Protein AF-A0A2V9X969-F1 (afdb_monomer_lite)

pLDDT: mean 83.99, std 15.23, range [30.34, 98.62]

Foldseek 3Di:
DVCLVVVHQDFPVRLLPPDDPFADQLVVLVVVVVVVVVVVVVVVVCCVCVPVVVLLVLVDDLVRLQVLQLVLCVVLPLPDDFPDKDKDKDFPVLVVVCCVPPPDPPRPVSVQCNAPPHRIKMKMKTHNDDFFFPFADDPLRQGQFDDQCGPHQADASIKMFMDHSVSATAKIAGAHDPDDDDDPDQAAADCPSNCVSNVHDCVQWAWDDADDDGPHDFPDKTKTWHAGPPDRFIWIWIWTDHSRRTGIIHIDTPSDDPVVDDDPDDPVNVVVVVVVVVVVVVVVVCLVLLQVLLVVCVVVSQFDQLLLLLQLVVQLVVLVVVSVVRHDDDPDPVVVVSVVSSNVSSNVVSVSSSSNRSRCVSVCCSPPVNVVSNSVCVSVPVPVVSND

Secondary structure (DSSP, 8-state):
-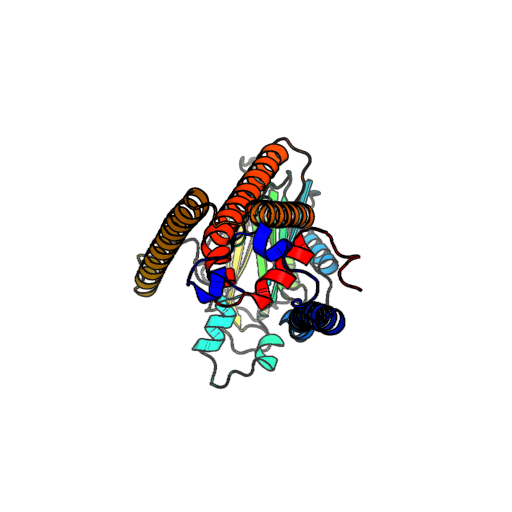HHHHTTPPPPHHHHHTS-SSSS--HHHHHHHHHHHHHHHHHHHHHHHHSSHHHHTT--S-HHHHHHHHHHHHHHTT--SPPSEEEEEEEE-HHHHHHHHHHSPSSP-HHHHHHSSSPSEEEEEEEESS-----SEETTTTEES--BTTBS-S-STT-EEEEEETTS-EEEEEEPPPSS-------PPP--HHHHHHTT--GGGSEEE---S--SS--SEEEEEEEE-TTSS-EEEEEEEEETTEEEEEEEE-TT---TTS-----HHHHHHHHHHHHHHHHHHHHHHHHHHHHHHHHHTT-S-HHHHHHHHHHHHHHHHHHHHHH----SSTHHHHHHHHHHHHHHHHHHHHHHHHHHHHHHHHHH-HHHHHHHHHHHTT--STT--

Sequence (388 aa):
AAALAAGETPSPQMVAAAGETSGLRPAIAIACLVTVLIGLAIGASLTIHYGALEKMHLDQTPEVLAHRAREIVAAAGYTQKPADSAFSFDYDTDYRDYVERNDPKPVNWDQVIAARPMMLQFWYRQSPDLMTASDYRDIELTPGIIAEEDPPTTLSGMVNVKLDGRGRLVYFQAIPPQKDVASTEAVAADWSPLFVAAELDPSKLQTAQPEWTSLGMSDTRAAWTGVWPGTNRTLRVEAAAWRGKPVFFALIGEWNKPWRMITPKSEEEKRNRAGNIISLLVLIALLVAGALLARRNYRHGRGDREGAVRLALLMFTLEMVLFLCRSHFVPGFEMFGTTMLAIASGLLLACVGWVFYMAIEPWIRRRWPQAIITWTRLISGQVRDALS

Structure (mmCIF, N/CA/C/O backbone):
data_AF-A0A2V9X969-F1
#
_entry.id   AF-A0A2V9X969-F1
#
loop_
_atom_site.group_PDB
_atom_site.id
_atom_site.type_symbol
_atom_site.label_atom_id
_atom_site.label_alt_id
_atom_site.label_comp_id
_atom_site.label_asym_id
_atom_site.label_entity_id
_atom_site.label_seq_id
_atom_site.pdbx_PDB_ins_code
_atom_site.Cartn_x
_atom_site.Cartn_y
_atom_site.Cartn_z
_atom_site.occupancy
_atom_site.B_iso_or_equiv
_atom_site.auth_seq_id
_atom_site.auth_comp_id
_atom_site.auth_asym_id
_atom_site.auth_atom_id
_atom_site.pdbx_PDB_model_num
ATOM 1 N N . ALA A 1 1 ? 36.542 -0.112 -41.698 1.00 55.44 1 ALA A N 1
ATOM 2 C CA . ALA A 1 1 ? 37.787 0.618 -41.364 1.00 55.44 1 ALA A CA 1
ATOM 3 C C . ALA A 1 1 ? 37.866 2.000 -42.031 1.00 55.44 1 ALA A C 1
ATOM 5 O O . ALA A 1 1 ? 38.059 2.972 -41.315 1.00 55.44 1 ALA A O 1
ATOM 6 N N . ALA A 1 2 ? 37.645 2.120 -43.349 1.00 53.34 2 ALA A N 1
ATOM 7 C CA . ALA A 1 2 ? 37.792 3.389 -44.083 1.00 53.34 2 ALA A CA 1
ATOM 8 C C . ALA A 1 2 ? 36.906 4.554 -43.577 1.00 53.34 2 ALA A C 1
ATOM 10 O O . ALA A 1 2 ? 37.412 5.650 -43.377 1.00 53.34 2 ALA A O 1
ATOM 11 N N . ALA A 1 3 ? 35.621 4.317 -43.275 1.00 58.06 3 ALA A N 1
ATOM 12 C CA . ALA A 1 3 ? 34.718 5.372 -42.786 1.00 58.06 3 ALA A CA 1
ATOM 13 C C . ALA A 1 3 ? 35.123 5.939 -41.408 1.00 58.06 3 ALA A C 1
ATOM 15 O O . ALA A 1 3 ? 35.086 7.147 -41.199 1.00 58.06 3 ALA A O 1
ATOM 16 N N . LEU A 1 4 ? 35.577 5.083 -40.481 1.00 57.38 4 LEU A N 1
ATOM 17 C CA . LEU A 1 4 ? 36.068 5.515 -39.163 1.00 57.38 4 LEU A CA 1
ATOM 18 C C . LEU A 1 4 ? 37.388 6.293 -39.276 1.00 57.38 4 LEU A C 1
ATOM 20 O O . LEU A 1 4 ? 37.556 7.297 -38.589 1.00 57.38 4 LEU A O 1
ATOM 24 N N . ALA A 1 5 ? 38.288 5.867 -40.170 1.00 59.88 5 ALA A N 1
ATOM 25 C CA . ALA A 1 5 ? 39.543 6.568 -40.453 1.00 59.88 5 ALA A CA 1
ATOM 26 C C . ALA A 1 5 ? 39.320 7.945 -41.113 1.00 59.88 5 ALA A C 1
ATOM 28 O O . ALA A 1 5 ? 40.116 8.855 -40.905 1.00 59.88 5 ALA A O 1
ATOM 29 N N . ALA A 1 6 ? 38.211 8.122 -41.840 1.00 60.75 6 ALA A N 1
ATOM 30 C CA . ALA A 1 6 ? 37.781 9.398 -42.417 1.00 60.75 6 ALA A CA 1
ATOM 31 C C . ALA A 1 6 ? 36.972 10.288 -41.443 1.00 60.75 6 ALA A C 1
ATOM 33 O O . ALA A 1 6 ? 36.524 11.371 -41.815 1.00 60.75 6 ALA A O 1
ATOM 34 N N . GLY A 1 7 ? 36.750 9.851 -40.196 1.00 60.31 7 GLY A N 1
ATOM 35 C CA . GLY A 1 7 ? 35.944 10.581 -39.210 1.00 60.31 7 GLY A CA 1
ATOM 36 C C . GLY A 1 7 ? 34.426 10.513 -39.442 1.00 60.31 7 GLY A C 1
ATOM 37 O O . GLY A 1 7 ? 33.663 11.167 -38.719 1.00 60.31 7 GLY A O 1
ATOM 38 N N . GLU A 1 8 ? 33.976 9.707 -40.403 1.00 68.69 8 GLU A N 1
ATOM 39 C CA . GLU A 1 8 ? 32.571 9.491 -40.730 1.00 68.69 8 GLU A CA 1
ATOM 40 C C . GLU A 1 8 ? 31.926 8.447 -39.806 1.00 68.69 8 GLU A C 1
ATOM 42 O O . GLU A 1 8 ? 32.577 7.570 -39.240 1.00 68.69 8 GLU A O 1
ATOM 47 N N . THR A 1 9 ? 30.607 8.550 -39.615 1.00 62.62 9 THR A N 1
ATOM 48 C CA . THR A 1 9 ? 29.846 7.552 -38.845 1.00 62.62 9 THR A CA 1
ATOM 49 C C . THR A 1 9 ? 29.443 6.416 -39.788 1.00 62.62 9 THR A C 1
ATOM 51 O O . THR A 1 9 ? 28.699 6.698 -40.728 1.00 62.62 9 THR A O 1
ATOM 54 N N . PRO A 1 10 ? 29.893 5.165 -39.568 1.00 65.38 10 PRO A N 1
ATOM 55 C CA . PRO A 1 10 ? 29.528 4.035 -40.424 1.00 65.38 10 PRO A CA 1
ATOM 56 C C . PRO A 1 10 ? 28.008 3.833 -40.461 1.00 65.38 10 PRO A C 1
ATOM 58 O O . PRO A 1 10 ? 27.348 4.004 -39.432 1.00 65.38 10 PRO A O 1
ATOM 61 N N . SER A 1 11 ? 27.451 3.456 -41.615 1.00 64.75 11 SER A N 1
ATOM 62 C CA . SER A 1 11 ? 26.026 3.119 -41.713 1.00 64.75 11 SER A CA 1
ATOM 63 C C . SER A 1 11 ? 25.724 1.780 -41.013 1.00 64.75 11 SER A C 1
ATOM 65 O O . SER A 1 11 ? 26.626 0.943 -40.893 1.00 64.75 11 SER A O 1
ATOM 67 N N . PRO A 1 12 ? 24.475 1.534 -40.565 1.00 59.34 12 PRO A N 1
ATOM 68 C CA . PRO A 1 12 ? 24.101 0.267 -39.924 1.00 59.34 12 PRO A CA 1
ATOM 69 C C . PRO A 1 12 ? 24.444 -0.965 -40.778 1.00 59.34 12 PRO A C 1
ATOM 71 O O . PRO A 1 12 ? 25.046 -1.917 -40.287 1.00 59.34 12 PRO A O 1
ATOM 74 N N . GLN A 1 13 ? 24.163 -0.902 -42.083 1.00 63.56 13 GLN A N 1
ATOM 75 C CA . GLN A 1 13 ? 24.453 -1.979 -43.036 1.00 63.56 13 GLN A CA 1
ATOM 76 C C . GLN A 1 13 ? 25.959 -2.195 -43.244 1.00 63.56 13 GLN A C 1
ATOM 78 O O . GLN A 1 13 ? 26.394 -3.333 -43.363 1.00 63.56 13 GLN A O 1
ATOM 83 N N . MET A 1 14 ? 26.776 -1.133 -43.224 1.00 62.84 14 MET A N 1
ATOM 84 C CA . MET A 1 14 ? 28.239 -1.257 -43.328 1.00 62.84 14 MET A CA 1
ATOM 85 C C . MET A 1 14 ? 28.868 -1.928 -42.104 1.00 62.84 14 MET A C 1
ATOM 87 O O . MET A 1 14 ? 29.908 -2.567 -42.231 1.00 62.84 14 MET A O 1
ATOM 91 N N . VAL A 1 15 ? 28.266 -1.769 -40.922 1.00 59.66 15 VAL A N 1
ATOM 92 C CA . VAL A 1 15 ? 28.703 -2.465 -39.704 1.00 59.66 15 VAL A CA 1
ATOM 93 C C . VAL A 1 15 ? 28.230 -3.916 -39.706 1.00 59.66 15 VAL A C 1
ATOM 95 O O . VAL A 1 15 ? 29.009 -4.795 -39.358 1.00 59.66 15 VAL A O 1
ATOM 98 N N . ALA A 1 16 ? 27.001 -4.181 -40.159 1.00 56.62 16 ALA A N 1
ATOM 99 C CA . ALA A 1 16 ? 26.483 -5.541 -40.307 1.00 56.62 16 ALA A CA 1
ATOM 100 C C . ALA A 1 16 ? 27.245 -6.360 -41.371 1.00 56.62 16 ALA A C 1
ATOM 102 O O . ALA A 1 16 ? 27.457 -7.553 -41.182 1.00 56.62 16 ALA A O 1
ATOM 103 N N . ALA A 1 17 ? 27.692 -5.717 -42.458 1.00 55.09 17 ALA A N 1
ATOM 104 C CA . ALA A 1 17 ? 28.430 -6.341 -43.561 1.00 55.09 17 ALA A CA 1
ATOM 105 C C . ALA A 1 17 ? 29.955 -6.422 -43.343 1.00 55.09 17 ALA A C 1
ATOM 107 O O . ALA A 1 17 ? 30.664 -6.998 -44.169 1.00 55.09 17 ALA A O 1
ATOM 108 N N . ALA A 1 18 ? 30.490 -5.848 -42.260 1.00 54.81 18 ALA A N 1
ATOM 109 C CA . ALA A 1 18 ? 31.879 -6.078 -41.882 1.00 54.81 18 ALA A CA 1
ATOM 110 C C . ALA A 1 18 ? 32.018 -7.546 -41.430 1.00 54.81 18 ALA A C 1
ATOM 112 O O . ALA A 1 18 ? 31.496 -7.924 -40.382 1.00 54.81 18 ALA A O 1
ATOM 113 N N . GLY A 1 19 ? 32.667 -8.374 -42.260 1.00 44.97 19 GLY A N 1
ATOM 114 C CA . GLY A 1 19 ? 32.844 -9.816 -42.038 1.00 44.97 19 GLY A CA 1
ATOM 115 C C . GLY A 1 19 ? 33.497 -10.178 -40.697 1.00 44.97 19 GLY A C 1
ATOM 116 O O . GLY A 1 19 ? 34.026 -9.302 -40.016 1.00 44.97 19 GLY A O 1
ATOM 117 N N . GLU A 1 20 ? 33.460 -11.478 -40.366 1.00 48.22 20 GLU A N 1
ATOM 118 C CA . GLU A 1 20 ? 33.780 -12.239 -39.125 1.00 48.22 20 GLU A CA 1
ATOM 119 C C . GLU A 1 20 ? 34.842 -11.718 -38.128 1.00 48.22 20 GLU A C 1
ATOM 121 O O . GLU A 1 20 ? 34.943 -12.212 -37.011 1.00 48.22 20 GLU A O 1
ATOM 126 N N . THR A 1 21 ? 35.626 -10.701 -38.453 1.00 48.34 21 THR A N 1
ATOM 127 C CA . THR A 1 21 ? 36.814 -10.298 -37.694 1.00 48.34 21 THR A CA 1
ATOM 128 C C . THR A 1 21 ? 36.560 -9.374 -36.502 1.00 48.34 21 THR A C 1
ATOM 130 O O . THR A 1 21 ? 37.518 -8.981 -35.837 1.00 48.34 21 THR A O 1
ATOM 133 N N . SER A 1 22 ? 35.324 -8.980 -36.182 1.00 48.59 22 SER A N 1
ATOM 134 C CA . SER A 1 22 ? 35.080 -8.068 -35.047 1.00 48.59 22 SER A CA 1
ATOM 135 C C . SER A 1 22 ? 33.698 -8.225 -34.414 1.00 48.59 22 SER A C 1
ATOM 137 O O . SER A 1 22 ? 32.835 -7.369 -34.554 1.00 48.59 22 SER A O 1
ATOM 139 N N . GLY A 1 23 ? 33.503 -9.315 -33.678 1.00 49.25 23 GLY A N 1
ATOM 140 C CA . GLY A 1 23 ? 32.522 -9.411 -32.595 1.00 49.25 23 GLY A CA 1
ATOM 141 C C . GLY A 1 23 ? 33.227 -9.871 -31.317 1.00 49.25 23 GLY A C 1
ATOM 142 O O . GLY A 1 23 ? 34.334 -10.412 -31.382 1.00 49.25 23 GLY A O 1
ATOM 143 N N . LEU A 1 24 ? 32.614 -9.671 -30.146 1.00 47.66 24 LEU A N 1
ATOM 144 C CA . LEU A 1 24 ? 33.060 -10.373 -28.938 1.00 47.66 24 LEU A CA 1
ATOM 145 C C . LEU A 1 24 ? 33.086 -11.877 -29.240 1.00 47.66 24 LEU A C 1
ATOM 147 O O . LEU A 1 24 ? 32.123 -12.400 -29.799 1.00 47.66 24 LEU A O 1
ATOM 151 N N . ARG A 1 25 ? 34.181 -12.569 -28.885 1.00 55.66 25 ARG A N 1
ATOM 152 C CA . ARG A 1 25 ? 34.250 -14.031 -29.034 1.00 55.66 25 ARG A CA 1
ATOM 153 C C . ARG A 1 25 ? 32.993 -14.643 -28.398 1.00 55.66 25 ARG A C 1
ATOM 155 O O . ARG A 1 25 ? 32.621 -14.183 -27.317 1.00 55.66 25 ARG A O 1
ATOM 162 N N . PRO A 1 26 ? 32.377 -15.679 -28.986 1.00 53.03 26 PRO A N 1
ATOM 163 C CA . PRO A 1 26 ? 31.104 -16.229 -28.509 1.00 53.03 26 PRO A CA 1
ATOM 164 C C . PRO A 1 26 ? 31.145 -16.595 -27.024 1.00 53.03 26 PRO A C 1
ATOM 166 O O . PRO A 1 26 ? 30.234 -16.276 -26.269 1.00 53.03 26 PRO A O 1
ATOM 169 N N . ALA A 1 27 ? 32.275 -17.145 -26.577 1.00 58.94 27 ALA A N 1
ATOM 170 C CA . ALA A 1 27 ? 32.539 -17.434 -25.173 1.00 58.94 27 ALA A CA 1
ATOM 171 C C . ALA A 1 27 ? 32.507 -16.186 -24.270 1.00 58.94 27 ALA A C 1
ATOM 173 O O . ALA A 1 27 ? 32.008 -16.261 -23.156 1.00 58.94 27 ALA A O 1
ATOM 174 N N . ILE A 1 28 ? 33.001 -15.036 -24.740 1.00 60.66 28 ILE A N 1
ATOM 175 C CA . ILE A 1 28 ? 32.985 -13.772 -23.990 1.00 60.66 28 ILE A CA 1
ATOM 176 C C . ILE A 1 28 ? 31.579 -13.162 -24.001 1.00 60.66 28 ILE A C 1
ATOM 178 O O . ILE A 1 28 ? 31.126 -12.682 -22.971 1.00 60.66 28 ILE A O 1
ATOM 182 N N . ALA A 1 29 ? 30.854 -13.220 -25.123 1.00 47.78 29 ALA A N 1
ATOM 183 C CA . ALA A 1 29 ? 29.465 -12.757 -25.188 1.00 47.78 29 ALA A CA 1
ATOM 184 C C . ALA A 1 29 ? 28.543 -13.586 -24.273 1.00 47.78 29 ALA A C 1
ATOM 186 O O . ALA A 1 29 ? 27.759 -13.018 -23.513 1.00 47.78 29 ALA A O 1
ATOM 187 N N . ILE A 1 30 ? 28.696 -14.916 -24.283 1.00 60.84 30 ILE A N 1
ATOM 188 C CA . ILE A 1 30 ? 28.015 -15.829 -23.358 1.00 60.84 30 ILE A CA 1
ATOM 189 C C . ILE A 1 30 ? 28.456 -15.542 -21.925 1.00 60.84 30 ILE A C 1
ATOM 191 O O . ILE A 1 30 ? 27.600 -15.435 -21.059 1.00 60.84 30 ILE A O 1
ATOM 195 N N . ALA A 1 31 ? 29.750 -15.338 -21.662 1.00 64.19 31 ALA A N 1
ATOM 196 C CA . ALA A 1 31 ? 30.227 -14.993 -20.326 1.00 64.19 31 ALA A CA 1
ATOM 197 C C . ALA A 1 31 ? 29.635 -13.669 -19.825 1.00 64.19 31 ALA A C 1
ATOM 199 O O . ALA A 1 31 ? 29.220 -13.608 -18.675 1.00 64.19 31 ALA A O 1
ATOM 200 N N . CYS A 1 32 ? 29.525 -12.633 -20.661 1.00 59.38 32 CYS A N 1
ATOM 201 C CA . CYS A 1 32 ? 28.892 -11.363 -20.301 1.00 59.38 32 CYS A CA 1
ATOM 202 C C . CYS A 1 32 ? 27.384 -11.514 -20.068 1.00 59.38 32 CYS A C 1
ATOM 204 O O . CYS A 1 32 ? 26.884 -10.996 -19.075 1.00 59.38 32 CYS A O 1
ATOM 206 N N . LEU A 1 33 ? 26.664 -12.243 -20.929 1.00 59.88 33 LEU A N 1
ATOM 207 C CA . LEU A 1 33 ? 25.237 -12.523 -20.741 1.00 59.88 33 LEU A CA 1
ATOM 208 C C . LEU A 1 33 ? 24.998 -13.329 -19.462 1.00 59.88 33 LEU A C 1
ATOM 210 O O . LEU A 1 33 ? 24.159 -12.953 -18.655 1.00 59.88 33 LEU A O 1
ATOM 214 N N . VAL A 1 34 ? 25.768 -14.396 -19.250 1.00 67.44 34 VAL A N 1
ATOM 215 C CA . VAL A 1 34 ? 25.749 -15.192 -18.021 1.00 67.44 34 VAL A CA 1
ATOM 216 C C . VAL A 1 34 ? 26.114 -14.316 -16.827 1.00 67.44 34 VAL A C 1
ATOM 218 O O . VAL A 1 34 ? 25.454 -14.421 -15.812 1.00 67.44 34 VAL A O 1
ATOM 221 N N . THR A 1 35 ? 27.066 -13.388 -16.941 1.00 72.69 35 THR A N 1
ATOM 222 C CA . THR A 1 35 ? 27.402 -12.438 -15.864 1.00 72.69 35 THR A CA 1
ATOM 223 C C . THR A 1 35 ? 26.260 -11.473 -15.570 1.00 72.69 35 THR A C 1
ATOM 225 O O . THR A 1 35 ? 26.010 -11.193 -14.408 1.00 72.69 35 THR A O 1
ATOM 228 N N . VAL A 1 36 ? 25.536 -10.979 -16.580 1.00 70.69 36 VAL A N 1
ATOM 229 C CA . VAL A 1 36 ? 24.361 -10.112 -16.380 1.00 70.69 36 VAL A CA 1
ATOM 230 C C . VAL A 1 36 ? 23.195 -10.903 -15.803 1.00 70.69 36 VAL A C 1
ATOM 232 O O . VAL A 1 36 ? 22.559 -10.424 -14.879 1.00 70.69 36 VAL A O 1
ATOM 235 N N . LEU A 1 37 ? 22.931 -12.117 -16.288 1.00 67.62 37 LEU A N 1
ATOM 236 C CA . LEU A 1 37 ? 21.898 -12.996 -15.741 1.00 67.62 37 LEU A CA 1
ATOM 237 C C . LEU A 1 37 ? 22.238 -13.443 -14.322 1.00 67.62 37 LEU A C 1
ATOM 239 O O . LEU A 1 37 ? 21.360 -13.436 -13.476 1.00 67.62 37 LEU A O 1
ATOM 243 N N . ILE A 1 38 ? 23.501 -13.763 -14.036 1.00 74.62 38 ILE A N 1
ATOM 244 C CA . ILE A 1 38 ? 24.004 -14.009 -12.684 1.00 74.62 38 ILE A CA 1
ATOM 245 C C . ILE A 1 38 ? 23.917 -12.723 -11.868 1.00 74.62 38 ILE A C 1
ATOM 247 O O . ILE A 1 38 ? 23.526 -12.794 -10.726 1.00 74.62 38 ILE A O 1
ATOM 251 N N . GLY A 1 39 ? 24.216 -11.548 -12.415 1.00 68.62 39 GLY A N 1
ATOM 252 C CA . GLY A 1 39 ? 24.107 -10.267 -11.715 1.00 68.62 39 GLY A CA 1
ATOM 253 C C . GLY A 1 39 ? 22.661 -9.880 -11.405 1.00 68.62 39 GLY A C 1
ATOM 254 O O . GLY A 1 39 ? 22.396 -9.355 -10.333 1.00 68.62 39 GLY A O 1
ATOM 255 N N . LEU A 1 40 ? 21.720 -10.191 -12.297 1.00 73.56 40 LEU A N 1
ATOM 256 C CA . LEU A 1 40 ? 20.279 -10.045 -12.097 1.00 73.56 40 LEU A CA 1
ATOM 257 C C . LEU A 1 40 ? 19.744 -11.107 -11.140 1.00 73.56 40 LEU A C 1
ATOM 259 O O . LEU A 1 40 ? 18.932 -10.782 -10.290 1.00 73.56 40 LEU A O 1
ATOM 263 N N . ALA A 1 41 ? 20.211 -12.352 -11.240 1.00 68.19 41 ALA A N 1
ATOM 264 C CA . ALA A 1 41 ? 19.837 -13.432 -10.338 1.00 68.19 41 ALA A CA 1
ATOM 265 C C . ALA A 1 41 ? 20.415 -13.207 -8.943 1.00 68.19 41 ALA A C 1
ATOM 267 O O . ALA A 1 41 ? 19.694 -13.393 -7.982 1.00 68.19 41 ALA A O 1
ATOM 268 N N . ILE A 1 42 ? 21.663 -12.747 -8.822 1.00 72.69 42 ILE A N 1
ATOM 269 C CA . ILE A 1 42 ? 22.288 -12.284 -7.580 1.00 72.69 42 ILE A CA 1
ATOM 270 C C . ILE A 1 42 ? 21.564 -11.036 -7.108 1.00 72.69 42 ILE A C 1
ATOM 272 O O . ILE A 1 42 ? 21.254 -10.969 -5.942 1.00 72.69 42 ILE A O 1
ATOM 276 N N . GLY A 1 43 ? 21.243 -10.067 -7.962 1.00 68.06 43 GLY A N 1
ATOM 277 C CA . GLY A 1 43 ? 20.485 -8.876 -7.578 1.00 68.06 43 GLY A CA 1
ATOM 278 C C . GLY A 1 43 ? 19.124 -9.243 -6.994 1.00 68.06 43 GLY A C 1
ATOM 279 O O . GLY A 1 43 ? 18.827 -8.867 -5.870 1.00 68.06 43 GLY A O 1
ATOM 280 N N . ALA A 1 44 ? 18.349 -10.065 -7.699 1.00 70.19 44 ALA A N 1
ATOM 281 C CA . ALA A 1 44 ? 17.074 -10.600 -7.241 1.00 70.19 44 ALA A CA 1
ATOM 282 C C . ALA A 1 44 ? 17.237 -11.461 -5.982 1.00 70.19 44 ALA A C 1
ATOM 284 O O . ALA A 1 44 ? 16.509 -11.268 -5.024 1.00 70.19 44 ALA A O 1
ATOM 285 N N . SER A 1 45 ? 18.221 -12.357 -5.941 1.00 63.75 45 SER A N 1
ATOM 286 C CA . SER A 1 45 ? 18.556 -13.204 -4.790 1.00 63.75 45 SER A CA 1
ATOM 287 C C . SER A 1 45 ? 19.017 -12.372 -3.594 1.00 63.75 45 SER A C 1
ATOM 289 O O . SER A 1 45 ? 18.645 -12.680 -2.475 1.00 63.75 45 SER A O 1
ATOM 291 N N . LEU A 1 46 ? 19.739 -11.272 -3.798 1.00 65.56 46 LEU A N 1
ATOM 292 C CA . LEU A 1 46 ? 20.127 -10.325 -2.760 1.00 65.56 46 LEU A CA 1
ATOM 293 C C . LEU A 1 46 ? 18.908 -9.534 -2.284 1.00 65.56 46 LEU A C 1
ATOM 295 O O . LEU A 1 46 ? 18.731 -9.349 -1.090 1.00 65.56 46 LEU A O 1
ATOM 299 N N . THR A 1 47 ? 18.036 -9.094 -3.186 1.00 58.16 47 THR A N 1
ATOM 300 C CA . THR A 1 47 ? 16.778 -8.427 -2.831 1.00 58.16 47 THR A CA 1
ATOM 301 C C . THR A 1 47 ? 15.806 -9.367 -2.117 1.00 58.16 47 THR A C 1
ATOM 303 O O . THR A 1 47 ? 15.070 -8.912 -1.252 1.00 58.16 47 THR A O 1
ATOM 306 N N . ILE A 1 48 ? 15.814 -10.661 -2.436 1.00 56.19 48 ILE A N 1
ATOM 307 C CA . ILE A 1 48 ? 14.981 -11.684 -1.795 1.00 56.19 48 ILE A CA 1
ATOM 308 C C . ILE A 1 48 ? 15.595 -12.089 -0.444 1.00 56.19 48 ILE A C 1
ATOM 310 O O . ILE A 1 48 ? 14.911 -11.987 0.566 1.00 56.19 48 ILE A O 1
ATOM 314 N N . HIS A 1 49 ? 16.889 -12.437 -0.402 1.00 43.81 49 HIS A N 1
ATOM 315 C CA . HIS A 1 49 ? 17.569 -12.965 0.792 1.00 43.81 49 HIS A CA 1
ATOM 316 C C . HIS A 1 49 ? 18.114 -11.926 1.765 1.00 43.81 49 HIS A C 1
ATOM 318 O O . HIS A 1 49 ? 18.176 -12.154 2.969 1.00 43.81 49 HIS A O 1
ATOM 324 N N . TYR A 1 50 ? 18.510 -10.762 1.264 1.00 49.38 50 TYR A N 1
ATOM 325 C CA . TYR A 1 50 ? 18.877 -9.606 2.086 1.00 49.38 50 TYR A CA 1
ATOM 326 C C . TYR A 1 50 ? 17.775 -8.545 2.082 1.00 49.38 50 TYR A C 1
ATOM 328 O O . TYR A 1 50 ? 17.949 -7.477 2.677 1.00 49.38 50 TYR A O 1
ATOM 336 N N . GLY A 1 51 ? 16.638 -8.843 1.445 1.00 54.34 51 GLY A N 1
ATOM 337 C CA . GLY A 1 51 ? 15.418 -8.070 1.575 1.00 54.34 51 GLY A CA 1
ATOM 338 C C . GLY A 1 51 ? 15.018 -7.973 3.034 1.00 54.34 51 GLY A C 1
ATOM 339 O O . GLY A 1 51 ? 15.135 -8.933 3.798 1.00 54.34 51 GLY A O 1
ATOM 340 N N . ALA A 1 52 ? 14.528 -6.801 3.425 1.00 53.91 52 ALA A N 1
ATOM 341 C CA . ALA A 1 52 ? 14.040 -6.564 4.775 1.00 53.91 52 ALA A CA 1
ATOM 342 C C . ALA A 1 52 ? 13.039 -7.654 5.221 1.00 53.91 52 ALA A C 1
ATOM 344 O O . ALA A 1 52 ? 13.066 -8.036 6.383 1.00 53.91 52 ALA A O 1
ATOM 345 N N . LEU A 1 53 ? 12.266 -8.229 4.287 1.00 57.34 53 LEU A N 1
ATOM 346 C CA . LEU A 1 53 ? 11.317 -9.329 4.509 1.00 57.34 53 LEU A CA 1
ATOM 347 C C . LEU A 1 53 ? 11.937 -10.603 5.106 1.00 57.34 53 LEU A C 1
ATOM 349 O O . LEU A 1 53 ? 11.358 -11.157 6.038 1.00 57.34 53 LEU A O 1
ATOM 353 N N . GLU A 1 54 ? 13.097 -11.067 4.621 1.00 57.47 54 GLU A N 1
ATOM 354 C CA . GLU A 1 54 ? 13.733 -12.285 5.160 1.00 57.47 54 GLU A CA 1
ATOM 355 C C . GLU A 1 54 ? 14.306 -12.017 6.562 1.00 57.47 54 GLU A C 1
ATOM 357 O O . GLU A 1 54 ? 14.099 -12.803 7.484 1.00 57.47 54 GLU A O 1
ATOM 362 N N . LYS A 1 55 ? 14.908 -10.837 6.779 1.00 57.19 55 LYS A N 1
ATOM 363 C CA . LYS A 1 55 ? 15.367 -10.406 8.116 1.00 57.19 55 LYS A CA 1
ATOM 364 C C . LYS A 1 55 ? 14.225 -10.178 9.107 1.00 57.19 55 LYS A C 1
ATOM 366 O O . LYS A 1 55 ? 14.409 -10.353 10.311 1.00 57.19 55 LYS A O 1
ATOM 371 N N . MET A 1 56 ? 13.054 -9.790 8.614 1.00 63.56 56 MET A N 1
ATOM 372 C CA . MET A 1 56 ? 11.851 -9.582 9.418 1.00 63.56 56 MET A CA 1
ATOM 373 C C . MET A 1 56 ? 11.209 -10.886 9.888 1.00 63.56 56 MET A C 1
ATOM 375 O O . MET A 1 56 ? 10.284 -10.795 10.690 1.00 63.56 56 MET A O 1
ATOM 379 N N . HIS A 1 57 ? 11.708 -12.054 9.444 1.00 60.94 57 HIS A N 1
ATOM 380 C CA . HIS A 1 57 ? 11.188 -13.379 9.788 1.00 60.94 57 HIS A CA 1
ATOM 381 C C . HIS A 1 57 ? 9.662 -13.390 9.711 1.00 60.94 57 HIS A C 1
ATOM 383 O O . HIS A 1 57 ? 8.982 -13.452 10.731 1.00 60.94 57 HIS A O 1
ATOM 389 N N . LEU A 1 58 ? 9.121 -13.247 8.496 1.00 69.44 58 LEU A N 1
ATOM 390 C CA . LEU A 1 58 ? 7.688 -13.401 8.266 1.00 69.44 58 LEU A CA 1
ATOM 391 C C . LEU A 1 58 ? 7.243 -14.782 8.766 1.00 69.44 58 LEU A C 1
ATOM 393 O O . LEU A 1 58 ? 7.362 -15.783 8.065 1.00 69.44 58 LEU A O 1
ATOM 397 N N . ASP A 1 59 ? 6.737 -14.816 9.997 1.00 70.44 59 ASP A N 1
ATOM 398 C CA . ASP A 1 59 ? 6.273 -16.034 10.661 1.00 70.44 59 ASP A CA 1
ATOM 399 C C . ASP A 1 59 ? 5.011 -16.587 9.967 1.00 70.44 59 ASP A C 1
ATOM 401 O O . ASP A 1 59 ? 4.649 -17.752 10.137 1.00 70.44 59 ASP A O 1
ATOM 405 N N . GLN A 1 60 ? 4.320 -15.745 9.188 1.00 81.19 60 GLN A N 1
ATOM 406 C CA . GLN A 1 60 ? 3.048 -16.041 8.539 1.00 81.19 60 GLN A CA 1
ATOM 407 C C . GLN A 1 60 ? 3.085 -15.695 7.049 1.00 81.19 60 GLN A C 1
ATOM 409 O O . GLN A 1 60 ? 3.627 -14.666 6.642 1.00 81.19 60 GLN A O 1
ATOM 414 N N . THR A 1 61 ? 2.461 -16.546 6.231 1.00 87.56 61 THR A N 1
ATOM 415 C CA . THR A 1 61 ? 2.281 -16.269 4.801 1.00 87.56 61 THR A CA 1
ATOM 416 C C . THR A 1 61 ? 1.214 -15.183 4.590 1.00 87.56 61 THR A C 1
ATOM 418 O O . THR A 1 61 ? 0.353 -14.988 5.460 1.00 87.56 61 THR A O 1
ATOM 421 N N . PRO A 1 62 ? 1.212 -14.490 3.434 1.00 90.06 62 PRO A N 1
ATOM 422 C CA . PRO A 1 62 ? 0.180 -13.506 3.100 1.00 90.06 62 PRO A CA 1
ATOM 423 C C . PRO A 1 62 ? -1.247 -14.047 3.241 1.00 90.06 62 PRO A C 1
ATOM 425 O O . PRO A 1 62 ? -2.140 -13.343 3.699 1.00 90.06 62 PRO A O 1
ATOM 428 N N . GLU A 1 63 ? -1.476 -15.312 2.888 1.00 92.75 63 GLU A N 1
ATOM 429 C CA . GLU A 1 63 ? -2.793 -15.949 2.929 1.00 92.75 63 GLU A CA 1
ATOM 430 C C . GLU A 1 63 ? -3.267 -16.189 4.364 1.00 92.75 63 GLU A C 1
ATOM 432 O O . GLU A 1 63 ? -4.459 -16.048 4.651 1.00 92.75 63 GLU A O 1
ATOM 437 N N . VAL A 1 64 ? -2.343 -16.519 5.275 1.00 94.94 64 VAL A N 1
ATOM 438 C CA . VAL A 1 64 ? -2.633 -16.650 6.710 1.00 94.94 64 VAL A CA 1
ATOM 439 C C . VAL A 1 64 ? -3.003 -15.287 7.289 1.00 94.94 64 VAL A C 1
ATOM 441 O O . VAL A 1 64 ? -4.013 -15.177 7.983 1.00 94.94 64 VAL A O 1
ATOM 444 N N . LEU A 1 65 ? -2.262 -14.234 6.938 1.00 95.44 65 LEU A N 1
ATOM 445 C CA . LEU A 1 65 ? -2.577 -12.863 7.347 1.00 95.44 65 LEU A CA 1
ATOM 446 C C . LEU A 1 65 ? -3.908 -12.375 6.749 1.00 95.44 65 LEU A C 1
ATOM 448 O O . LEU A 1 65 ? -4.710 -11.761 7.451 1.00 95.44 65 LEU A O 1
ATOM 452 N N . ALA A 1 66 ? -4.209 -12.713 5.492 1.00 96.81 66 ALA A N 1
ATOM 453 C CA . ALA A 1 66 ? -5.493 -12.412 4.856 1.00 96.81 66 ALA A CA 1
ATOM 454 C C . ALA A 1 66 ? -6.656 -13.168 5.516 1.00 96.81 66 ALA A C 1
ATOM 456 O O . ALA A 1 66 ? -7.770 -12.651 5.639 1.00 96.81 66 ALA A O 1
ATOM 457 N N . HIS A 1 67 ? -6.433 -14.415 5.937 1.00 96.81 67 HIS A N 1
ATOM 458 C CA . HIS A 1 67 ? -7.411 -15.160 6.721 1.00 96.81 67 HIS A CA 1
ATOM 459 C C . HIS A 1 67 ? -7.631 -14.507 8.087 1.00 96.81 67 HIS A C 1
ATOM 461 O O . HIS A 1 67 ? -8.775 -14.229 8.443 1.00 96.81 67 HIS A O 1
ATOM 467 N N . ARG A 1 68 ? -6.548 -14.159 8.788 1.00 97.62 68 ARG A N 1
ATOM 468 C CA . ARG A 1 68 ? -6.594 -13.463 10.074 1.00 97.62 68 ARG A CA 1
ATOM 469 C C . ARG A 1 68 ? -7.323 -12.122 9.984 1.00 97.62 68 ARG A C 1
ATOM 471 O O . ARG A 1 68 ? -8.152 -11.818 10.837 1.00 97.62 68 ARG A O 1
ATOM 478 N N . ALA A 1 69 ? -7.077 -11.343 8.932 1.00 98.25 69 ALA A N 1
ATOM 479 C CA . ALA A 1 69 ? -7.795 -10.099 8.682 1.00 98.25 69 ALA A CA 1
ATOM 480 C C . ALA A 1 69 ? -9.306 -10.349 8.564 1.00 98.25 69 ALA A C 1
ATOM 482 O O . ALA A 1 69 ? -10.085 -9.676 9.231 1.00 98.25 69 ALA A O 1
ATOM 483 N N . ARG A 1 70 ? -9.735 -11.367 7.805 1.00 98.00 70 ARG A N 1
ATOM 484 C CA . ARG A 1 70 ? -11.158 -11.740 7.691 1.00 98.00 70 ARG A CA 1
ATOM 485 C C . ARG A 1 70 ? -11.778 -12.171 9.018 1.00 98.00 70 ARG A C 1
ATOM 487 O O . ARG A 1 70 ? -12.922 -11.807 9.279 1.00 98.00 70 ARG A O 1
ATOM 494 N N . GLU A 1 71 ? -11.048 -12.902 9.859 1.00 98.00 71 GLU A N 1
ATOM 495 C CA . GLU A 1 71 ? -11.515 -13.239 11.211 1.00 98.00 71 GLU A CA 1
ATOM 496 C C . GLU A 1 71 ? -11.768 -11.982 12.046 1.00 98.00 71 GLU A C 1
ATOM 498 O O . GLU A 1 71 ? -12.810 -11.870 12.687 1.00 98.00 71 GLU A O 1
ATOM 503 N N . ILE A 1 72 ? -10.845 -11.016 12.002 1.00 98.44 72 ILE A N 1
ATOM 504 C CA . ILE A 1 72 ? -10.975 -9.741 12.720 1.00 98.44 72 ILE A CA 1
ATOM 505 C C . ILE A 1 72 ? -12.177 -8.950 12.193 1.00 98.44 72 ILE A C 1
ATOM 507 O O . ILE A 1 72 ? -12.962 -8.428 12.982 1.00 98.44 72 ILE A O 1
ATOM 511 N N . VAL A 1 73 ? -12.365 -8.903 10.872 1.00 98.25 73 VAL A N 1
ATOM 512 C CA . VAL A 1 73 ? -13.516 -8.241 10.239 1.00 98.25 73 VAL A CA 1
ATOM 513 C C . VAL A 1 73 ? -14.838 -8.882 10.679 1.00 98.25 73 VAL A C 1
ATOM 515 O O . VAL A 1 73 ? -15.771 -8.174 11.068 1.00 98.25 73 VAL A O 1
ATOM 518 N N . ALA A 1 74 ? -14.907 -10.214 10.702 1.00 97.62 74 ALA A N 1
ATOM 519 C CA . ALA A 1 74 ? -16.079 -10.939 11.183 1.00 97.62 74 ALA A CA 1
ATOM 520 C C . ALA A 1 74 ? -16.333 -10.693 12.681 1.00 97.62 74 ALA A C 1
ATOM 522 O O . ALA A 1 74 ? -17.470 -10.421 13.070 1.00 97.62 74 ALA A O 1
ATOM 523 N N . ALA A 1 75 ? -15.283 -10.722 13.508 1.00 97.06 75 ALA A N 1
ATOM 524 C CA . ALA A 1 75 ? -15.359 -10.463 14.946 1.00 97.06 75 ALA A CA 1
ATOM 525 C C . ALA A 1 75 ? -15.767 -9.014 15.271 1.00 97.06 75 ALA A C 1
ATOM 527 O O . ALA A 1 75 ? -16.425 -8.775 16.279 1.00 97.06 75 ALA A O 1
ATOM 528 N N . ALA A 1 76 ? -15.450 -8.058 14.392 1.00 96.00 76 ALA A N 1
ATOM 529 C CA . ALA A 1 76 ? -15.915 -6.671 14.468 1.00 96.00 76 ALA A CA 1
ATOM 530 C C . ALA A 1 76 ? -17.382 -6.482 14.012 1.00 96.00 76 ALA A C 1
ATOM 532 O O . ALA A 1 76 ? -17.891 -5.361 14.016 1.00 96.00 76 ALA A O 1
ATOM 533 N N . GLY A 1 77 ? -18.077 -7.558 13.618 1.00 94.56 77 GLY A N 1
ATOM 534 C CA . GLY A 1 77 ? -19.498 -7.541 13.256 1.00 94.56 77 GLY A CA 1
ATOM 535 C C . GLY A 1 77 ? -19.795 -7.397 11.757 1.00 94.56 77 GLY A C 1
ATOM 536 O O . GLY A 1 77 ? -20.949 -7.142 11.389 1.00 94.56 77 GLY A O 1
ATOM 537 N N . TYR A 1 78 ? -18.789 -7.571 10.892 1.00 95.62 78 TYR A N 1
ATOM 538 C CA . TYR A 1 78 ? -18.912 -7.512 9.430 1.00 95.62 78 TYR A CA 1
ATOM 539 C C . TYR A 1 78 ? -18.797 -8.917 8.830 1.00 95.62 78 TYR A C 1
ATOM 541 O O . TYR A 1 78 ? -17.752 -9.338 8.344 1.00 95.62 78 TYR A O 1
ATOM 549 N N . THR A 1 79 ? -19.893 -9.668 8.877 1.00 94.88 79 THR A N 1
ATOM 550 C CA . THR A 1 79 ? -19.935 -11.089 8.484 1.00 94.88 79 THR A CA 1
ATOM 551 C C . THR A 1 79 ? -20.356 -11.326 7.033 1.00 94.88 79 THR A C 1
ATOM 553 O O . THR A 1 79 ? -20.405 -12.469 6.579 1.00 94.88 79 THR A O 1
ATOM 556 N N . GLN A 1 80 ? -20.684 -10.263 6.295 1.00 91.94 80 GLN A N 1
ATOM 557 C CA . GLN A 1 80 ? -21.079 -10.372 4.894 1.00 91.94 80 GLN A CA 1
ATOM 558 C C . GLN A 1 80 ? -19.896 -10.858 4.055 1.00 91.94 80 GLN A C 1
ATOM 560 O O . GLN A 1 80 ? -18.775 -10.371 4.202 1.00 91.94 80 GLN A O 1
ATOM 565 N N . LYS A 1 81 ? -20.155 -11.817 3.160 1.00 94.06 81 LYS A N 1
ATOM 566 C CA . LYS A 1 81 ? -19.146 -12.284 2.211 1.00 94.06 81 LYS A CA 1
ATOM 567 C C . LYS A 1 81 ? -18.795 -11.126 1.266 1.00 94.06 81 LYS A C 1
ATOM 569 O O . LYS A 1 81 ? -19.712 -10.614 0.623 1.00 94.06 81 LYS A O 1
ATOM 574 N N . PRO A 1 82 ? -17.518 -10.728 1.156 1.00 96.25 82 PRO A N 1
ATOM 575 C CA . PRO A 1 82 ? -17.134 -9.690 0.214 1.00 96.25 82 PRO A CA 1
ATOM 576 C C . PRO A 1 82 ? -17.270 -10.192 -1.226 1.00 96.25 82 PRO A C 1
ATOM 578 O O . PRO A 1 82 ? -17.089 -11.385 -1.495 1.00 96.25 82 PRO A O 1
ATOM 581 N N . ALA A 1 83 ? -17.592 -9.281 -2.142 1.00 96.38 83 ALA A N 1
ATOM 582 C CA . ALA A 1 83 ? -17.553 -9.562 -3.574 1.00 96.38 83 ALA A CA 1
ATOM 583 C C . ALA A 1 83 ? -16.110 -9.584 -4.086 1.00 96.38 83 ALA A C 1
ATOM 585 O O . ALA A 1 83 ? -15.794 -10.372 -4.974 1.00 96.38 83 ALA A O 1
ATOM 586 N N . ASP A 1 84 ? -15.246 -8.760 -3.488 1.00 97.12 84 ASP A N 1
ATOM 587 C CA . ASP A 1 84 ? -13.843 -8.641 -3.862 1.00 97.12 84 ASP A CA 1
ATOM 588 C C . ASP A 1 84 ? -12.953 -8.325 -2.650 1.00 97.12 84 ASP A C 1
ATOM 590 O O . ASP A 1 84 ? -13.400 -7.753 -1.648 1.00 97.12 84 ASP A O 1
ATOM 594 N N . SER A 1 85 ? -11.681 -8.708 -2.734 1.00 96.81 85 SER A N 1
ATOM 595 C CA . SER A 1 85 ? -10.679 -8.471 -1.698 1.00 96.81 85 SER A CA 1
ATOM 596 C C . SER A 1 85 ? -9.275 -8.401 -2.281 1.00 96.81 85 SER A C 1
ATOM 598 O O . SER A 1 85 ? -8.954 -9.132 -3.214 1.00 96.81 85 SER A O 1
ATOM 600 N N . ALA A 1 86 ? -8.416 -7.599 -1.663 1.00 96.50 86 ALA A N 1
ATOM 601 C CA . ALA A 1 86 ? -7.015 -7.468 -2.034 1.00 96.50 86 ALA A CA 1
ATOM 602 C C . ALA A 1 86 ? -6.149 -7.296 -0.787 1.00 96.50 86 ALA A C 1
ATOM 604 O O . ALA A 1 86 ? -6.617 -6.819 0.250 1.00 96.50 86 ALA A O 1
ATOM 605 N N . PHE A 1 87 ? -4.883 -7.680 -0.890 1.00 95.62 87 PHE A N 1
ATOM 606 C CA . PHE A 1 87 ? -3.916 -7.530 0.186 1.00 95.62 87 PHE A CA 1
ATOM 607 C C . PHE A 1 87 ? -2.496 -7.433 -0.359 1.00 95.62 87 PHE A C 1
ATOM 609 O O . PHE A 1 87 ? -2.195 -7.955 -1.431 1.00 95.62 87 PHE A O 1
ATOM 616 N N . SER A 1 88 ? -1.614 -6.800 0.406 1.00 92.38 88 SER A N 1
ATOM 617 C CA . SER A 1 88 ? -0.172 -6.821 0.173 1.00 92.38 88 SER A CA 1
ATOM 618 C C . SER A 1 88 ? 0.561 -6.431 1.454 1.00 92.38 88 SER A C 1
ATOM 620 O O . SER A 1 88 ? -0.038 -6.020 2.451 1.00 92.38 88 SER A O 1
ATOM 622 N N . PHE A 1 89 ? 1.881 -6.553 1.419 1.00 91.12 89 PHE A N 1
ATOM 623 C CA . PHE A 1 89 ? 2.751 -5.933 2.404 1.00 91.12 89 PHE A CA 1
ATOM 624 C C . PHE A 1 89 ? 3.054 -4.482 2.049 1.00 91.12 89 PHE A C 1
ATOM 626 O O . PHE A 1 89 ? 3.072 -4.108 0.873 1.00 91.12 89 PHE A O 1
ATOM 633 N N . ASP A 1 90 ? 3.341 -3.708 3.088 1.00 87.38 90 ASP A N 1
ATOM 634 C CA . ASP A 1 90 ? 3.904 -2.369 3.010 1.00 87.38 90 ASP A CA 1
ATOM 635 C C . ASP A 1 90 ? 4.869 -2.134 4.186 1.00 87.38 90 ASP A C 1
ATOM 637 O O . ASP A 1 90 ? 4.885 -2.887 5.165 1.00 87.38 90 ASP A O 1
ATOM 641 N N . TYR A 1 91 ? 5.692 -1.095 4.093 1.00 87.62 91 TYR A N 1
ATOM 642 C CA . TYR A 1 91 ? 6.591 -0.678 5.161 1.00 87.62 91 TYR A CA 1
ATOM 643 C C . TYR A 1 91 ? 6.113 0.630 5.781 1.00 87.62 91 TYR A C 1
ATOM 645 O O . TYR A 1 91 ? 5.866 1.604 5.076 1.00 87.62 91 TYR A O 1
ATOM 653 N N . ASP A 1 92 ? 6.090 0.696 7.112 1.00 89.50 92 ASP A N 1
ATOM 654 C CA . ASP A 1 92 ? 5.869 1.947 7.836 1.00 89.50 92 ASP A CA 1
ATOM 655 C C . ASP A 1 92 ? 7.114 2.841 7.710 1.00 89.50 92 ASP A C 1
ATOM 657 O O . ASP A 1 92 ? 8.040 2.820 8.531 1.00 89.50 92 ASP A O 1
ATOM 661 N N . THR A 1 93 ? 7.167 3.604 6.617 1.00 89.38 93 THR A N 1
ATOM 662 C CA . THR A 1 93 ? 8.280 4.511 6.335 1.00 89.38 93 THR A CA 1
ATOM 663 C C . THR A 1 93 ? 8.342 5.662 7.327 1.00 89.38 93 THR A C 1
ATOM 665 O O . THR A 1 93 ? 9.437 6.133 7.620 1.00 89.38 93 THR A O 1
ATOM 668 N N . ASP A 1 94 ? 7.203 6.095 7.876 1.00 91.69 94 ASP A N 1
ATOM 669 C CA . ASP A 1 94 ? 7.170 7.137 8.905 1.00 91.69 94 ASP A CA 1
ATOM 670 C C . ASP A 1 94 ? 7.834 6.644 10.197 1.00 91.69 94 ASP A C 1
ATOM 672 O O . ASP A 1 94 ? 8.620 7.377 10.805 1.00 91.69 94 ASP A O 1
ATOM 676 N N . TYR A 1 95 ? 7.595 5.386 10.581 1.00 92.81 95 TYR A N 1
ATOM 677 C CA . TYR A 1 95 ? 8.267 4.768 11.721 1.00 92.81 95 TYR A CA 1
ATOM 678 C C . TYR A 1 95 ? 9.775 4.619 11.499 1.00 92.81 95 TYR A C 1
ATOM 680 O O . TYR A 1 95 ? 10.563 4.997 12.371 1.00 92.81 95 TYR A O 1
ATOM 688 N N . ARG A 1 96 ? 10.192 4.123 10.324 1.00 92.00 96 ARG A N 1
ATOM 689 C CA . ARG A 1 96 ? 11.616 4.031 9.950 1.00 92.00 96 ARG A CA 1
ATOM 690 C C . ARG A 1 96 ? 12.304 5.388 10.089 1.00 92.00 96 ARG A C 1
ATOM 692 O O . ARG A 1 96 ? 13.326 5.511 10.761 1.00 92.00 96 ARG A O 1
ATOM 699 N N . ASP A 1 97 ? 11.711 6.405 9.477 1.00 91.56 97 ASP A N 1
ATOM 700 C CA . ASP A 1 97 ? 12.208 7.773 9.481 1.00 91.56 97 ASP A CA 1
ATOM 701 C C . ASP A 1 97 ? 12.260 8.370 10.900 1.00 91.56 97 ASP A C 1
ATOM 703 O O . ASP A 1 97 ? 13.167 9.138 11.228 1.00 91.56 97 ASP A O 1
ATOM 707 N N . TYR A 1 98 ? 11.289 8.041 11.755 1.00 93.19 98 TYR A N 1
ATOM 708 C CA . TYR A 1 98 ? 11.288 8.450 13.158 1.00 93.19 98 TYR A CA 1
ATOM 709 C C . TYR A 1 98 ? 12.445 7.815 13.929 1.00 93.19 98 TYR A C 1
ATOM 711 O O . TYR A 1 98 ? 13.151 8.533 14.638 1.00 93.19 98 TYR A O 1
ATOM 719 N N . VAL A 1 99 ? 12.678 6.511 13.766 1.00 93.06 99 VAL A N 1
ATOM 720 C CA . VAL A 1 99 ? 13.790 5.798 14.412 1.00 93.06 99 VAL A CA 1
ATOM 721 C C . VAL A 1 99 ? 15.132 6.397 13.986 1.00 93.06 99 VAL A C 1
ATOM 723 O O . VAL A 1 99 ? 15.959 6.716 14.834 1.00 93.06 99 VAL A O 1
ATOM 726 N N . GLU A 1 100 ? 15.339 6.647 12.691 1.00 92.56 100 GLU A N 1
ATOM 727 C CA . GLU A 1 100 ? 16.584 7.243 12.180 1.00 92.56 100 GLU A CA 1
ATOM 728 C C . GLU A 1 100 ? 16.897 8.632 12.757 1.00 92.56 100 GLU A C 1
ATOM 730 O O . GLU A 1 100 ? 18.069 9.016 12.887 1.00 92.56 100 GLU A O 1
ATOM 735 N N . ARG A 1 101 ? 15.852 9.405 13.073 1.00 92.75 101 ARG A N 1
ATOM 736 C CA . ARG A 1 101 ? 15.973 10.768 13.604 1.00 92.75 101 ARG A CA 1
ATOM 737 C C . ARG A 1 101 ? 16.107 10.807 15.124 1.00 92.75 101 ARG A C 1
ATOM 739 O O . ARG A 1 101 ? 16.828 11.673 15.613 1.00 92.75 101 ARG A O 1
ATOM 746 N N . ASN A 1 102 ? 15.418 9.921 15.844 1.00 92.38 102 ASN A N 1
ATOM 747 C CA . ASN A 1 102 ? 15.241 10.030 17.295 1.00 92.38 102 ASN A CA 1
ATOM 748 C C . ASN A 1 102 ? 16.022 8.984 18.105 1.00 92.38 102 ASN A C 1
ATOM 750 O O . ASN A 1 102 ? 16.373 9.268 19.251 1.00 92.38 102 ASN A O 1
ATOM 754 N N . ASP A 1 103 ? 16.329 7.809 17.546 1.00 91.94 103 ASP A N 1
ATOM 755 C CA . ASP A 1 103 ? 17.048 6.770 18.290 1.00 91.94 103 ASP A CA 1
ATOM 756 C C . ASP A 1 103 ? 18.571 7.071 18.347 1.00 91.94 103 ASP A C 1
ATOM 758 O O . ASP A 1 103 ? 19.134 7.695 17.435 1.00 91.94 103 ASP A O 1
ATOM 762 N N . PRO A 1 104 ? 19.283 6.634 19.410 1.00 89.62 104 PRO A N 1
ATOM 763 C CA . PRO A 1 104 ? 20.729 6.823 19.532 1.00 89.62 104 PRO A CA 1
ATOM 764 C C . PRO A 1 104 ? 21.515 6.205 18.367 1.00 89.62 104 PRO A C 1
ATOM 766 O O . PRO A 1 104 ? 21.225 5.097 17.919 1.00 89.62 104 PRO A O 1
ATOM 769 N N . LYS A 1 105 ? 22.558 6.906 17.900 1.00 93.00 105 LYS A N 1
ATOM 770 C CA . LYS A 1 105 ? 23.397 6.455 16.777 1.00 93.00 105 LYS A CA 1
ATOM 771 C C . LYS A 1 105 ? 24.635 5.682 17.269 1.00 93.00 105 LYS A C 1
ATOM 773 O O . LYS A 1 105 ? 25.295 6.168 18.189 1.00 93.00 105 LYS A O 1
ATOM 778 N N . PRO A 1 106 ? 25.011 4.555 16.628 1.00 90.00 106 PRO A N 1
ATOM 779 C CA . PRO A 1 106 ? 24.344 3.922 15.484 1.00 90.00 106 PRO A CA 1
ATOM 780 C C . PRO A 1 106 ? 23.059 3.181 15.894 1.00 90.00 106 PRO A C 1
ATOM 782 O O . PRO A 1 106 ? 23.024 2.523 16.929 1.00 90.00 106 PRO A O 1
ATOM 785 N N . VAL A 1 107 ? 22.021 3.266 15.055 1.00 90.75 107 VAL A N 1
ATOM 786 C CA . VAL A 1 107 ? 20.736 2.590 15.298 1.00 90.75 107 VAL A CA 1
ATOM 787 C C . VAL A 1 107 ? 20.922 1.073 15.219 1.00 90.75 107 VAL A C 1
ATOM 789 O O . VAL A 1 107 ? 21.443 0.557 14.228 1.00 90.75 107 VAL A O 1
ATOM 792 N N . ASN A 1 108 ? 20.459 0.349 16.242 1.00 89.62 108 ASN A N 1
ATOM 793 C CA . ASN A 1 108 ? 20.427 -1.113 16.240 1.00 89.62 108 ASN A CA 1
ATOM 794 C C . ASN A 1 108 ? 19.162 -1.631 15.534 1.00 89.62 108 ASN A C 1
ATOM 796 O O . ASN A 1 108 ? 18.128 -1.865 16.163 1.00 89.62 108 ASN A O 1
ATOM 800 N N . TRP A 1 109 ? 19.249 -1.808 14.215 1.00 87.56 109 TRP A N 1
ATOM 801 C CA . TRP A 1 109 ? 18.114 -2.226 13.388 1.00 87.56 109 TRP A CA 1
ATOM 802 C C . TRP A 1 109 ? 17.592 -3.631 13.691 1.00 87.56 109 TRP A C 1
ATOM 804 O O . TRP A 1 109 ? 16.390 -3.852 13.562 1.00 87.56 109 TRP A O 1
ATOM 814 N N . ASP A 1 110 ? 18.441 -4.550 14.153 1.00 86.12 110 ASP A N 1
ATOM 815 C CA . ASP A 1 110 ? 18.003 -5.906 14.505 1.00 86.12 110 ASP A CA 1
ATOM 816 C C . ASP A 1 110 ? 17.024 -5.867 15.689 1.00 86.12 110 ASP A C 1
ATOM 818 O O . ASP A 1 110 ? 15.997 -6.547 15.691 1.00 86.12 110 ASP A O 1
ATOM 822 N N . GLN A 1 111 ? 17.286 -4.994 16.668 1.00 86.25 111 GLN A N 1
ATOM 823 C CA . GLN A 1 111 ? 16.380 -4.777 17.795 1.00 86.25 111 GLN A CA 1
ATOM 824 C C . GLN A 1 111 ? 15.094 -4.054 17.374 1.00 86.25 111 GLN A C 1
ATOM 826 O O . GLN A 1 111 ? 14.016 -4.400 17.855 1.00 86.25 111 GLN A O 1
ATOM 831 N N . VAL A 1 112 ? 15.192 -3.056 16.490 1.00 88.44 112 VAL A N 1
ATOM 832 C CA . VAL A 1 112 ? 14.028 -2.292 16.007 1.00 88.44 112 VAL A CA 1
ATOM 833 C C . VAL A 1 112 ? 13.065 -3.196 15.239 1.00 88.44 112 VAL A C 1
ATOM 835 O O . VAL A 1 112 ? 11.867 -3.160 15.496 1.00 88.44 112 VAL A O 1
ATOM 838 N N . ILE A 1 113 ? 13.585 -4.041 14.347 1.00 86.19 113 ILE A N 1
ATOM 839 C CA . ILE A 1 113 ? 12.779 -4.946 13.517 1.00 86.19 113 ILE A CA 1
ATOM 840 C C . ILE A 1 113 ? 12.105 -6.044 14.361 1.00 86.19 113 ILE A C 1
ATOM 842 O O . ILE A 1 113 ? 10.979 -6.440 14.062 1.00 86.19 113 ILE A O 1
ATOM 846 N N . ALA A 1 114 ? 12.762 -6.517 15.426 1.00 83.19 114 ALA A N 1
ATOM 847 C CA . ALA A 1 114 ? 12.223 -7.558 16.304 1.00 83.19 114 ALA A CA 1
ATOM 848 C C . ALA A 1 114 ? 11.190 -7.047 17.334 1.00 83.19 114 ALA A C 1
ATOM 850 O O . ALA A 1 114 ? 10.416 -7.844 17.883 1.00 83.19 114 ALA A O 1
ATOM 851 N N . ALA A 1 115 ? 11.193 -5.742 17.627 1.00 87.19 115 ALA A N 1
ATOM 852 C CA . ALA A 1 115 ? 10.351 -5.112 18.641 1.00 87.19 115 ALA A CA 1
ATOM 853 C C . ALA A 1 115 ? 9.006 -4.609 18.082 1.00 87.19 115 ALA A C 1
ATOM 855 O O . ALA A 1 115 ? 8.751 -4.624 16.880 1.00 87.19 115 ALA A O 1
ATOM 856 N N . ARG A 1 116 ? 8.114 -4.168 18.981 1.00 90.12 116 ARG A N 1
ATOM 857 C CA . ARG A 1 116 ? 6.918 -3.405 18.601 1.00 90.12 116 ARG A CA 1
ATOM 858 C C . ARG A 1 116 ? 7.214 -1.893 18.589 1.00 90.12 116 ARG A C 1
ATOM 860 O O . ARG A 1 116 ? 8.009 -1.435 19.410 1.00 90.12 116 ARG A O 1
ATOM 867 N N . PRO A 1 117 ? 6.546 -1.093 17.746 1.00 91.00 117 PRO A N 1
ATOM 868 C CA . PRO A 1 117 ? 5.787 -1.511 16.566 1.00 91.00 117 PRO A CA 1
ATOM 869 C C . PRO A 1 117 ? 6.702 -2.141 15.517 1.00 91.00 117 PRO A C 1
ATOM 871 O O . PRO A 1 117 ? 7.890 -1.841 15.469 1.00 91.00 117 PRO A O 1
ATOM 874 N N . MET A 1 118 ? 6.138 -3.008 14.676 1.00 89.75 118 MET A N 1
ATOM 875 C CA . MET A 1 118 ? 6.892 -3.596 13.572 1.00 89.75 118 MET A CA 1
ATOM 876 C C . MET A 1 118 ? 6.847 -2.674 12.355 1.00 89.75 118 MET A C 1
ATOM 878 O O . MET A 1 118 ? 5.804 -2.106 12.036 1.00 89.75 118 MET A O 1
ATOM 882 N N . MET A 1 119 ? 7.977 -2.572 11.656 1.00 88.50 119 MET A N 1
ATOM 883 C CA . MET A 1 119 ? 8.090 -1.781 10.428 1.00 88.50 119 MET A CA 1
ATOM 884 C C . MET A 1 119 ? 7.352 -2.424 9.247 1.00 88.50 119 MET A C 1
ATOM 886 O O . MET A 1 119 ? 6.873 -1.709 8.377 1.00 88.50 119 MET A O 1
ATOM 890 N N . LEU A 1 120 ? 7.257 -3.756 9.206 1.00 88.69 120 LEU A N 1
ATOM 891 C CA . LEU A 1 120 ? 6.483 -4.462 8.189 1.00 88.69 120 LEU A CA 1
ATOM 892 C C . LEU A 1 120 ? 5.010 -4.505 8.579 1.00 88.69 120 LEU A C 1
ATOM 894 O O . LEU A 1 120 ? 4.657 -5.032 9.640 1.00 88.69 120 LEU A O 1
ATOM 898 N N . GLN A 1 121 ? 4.172 -3.991 7.691 1.00 91.50 121 GLN A N 1
ATOM 899 C CA . GLN A 1 121 ? 2.726 -4.018 7.809 1.00 91.50 121 GLN A CA 1
ATOM 900 C C . GLN A 1 121 ? 2.132 -4.856 6.679 1.00 91.50 121 GLN A C 1
ATOM 902 O O . GLN A 1 121 ? 2.684 -4.966 5.586 1.00 91.50 121 GLN A O 1
ATOM 907 N N . PHE A 1 122 ? 0.988 -5.458 6.957 1.00 94.81 122 PHE A N 1
ATOM 908 C CA . PHE A 1 122 ? 0.177 -6.192 6.004 1.00 94.81 122 PHE A CA 1
ATOM 909 C C . PHE A 1 122 ? -1.178 -5.512 5.924 1.00 94.81 122 PHE A C 1
ATOM 911 O O . PHE A 1 122 ? -1.902 -5.466 6.920 1.00 94.81 122 PHE A O 1
ATOM 918 N N . TRP A 1 123 ? -1.531 -4.983 4.759 1.00 96.81 123 TRP A N 1
ATOM 919 C CA . TRP A 1 123 ? -2.854 -4.420 4.548 1.00 96.81 123 TRP A CA 1
ATOM 920 C C . TRP A 1 123 ? -3.755 -5.438 3.855 1.00 96.81 123 TRP A C 1
ATOM 922 O O . TRP A 1 123 ? -3.338 -6.172 2.963 1.00 96.81 123 TRP A O 1
ATOM 932 N N . TYR A 1 124 ? -5.016 -5.455 4.265 1.00 98.19 124 TYR A N 1
ATOM 933 C CA . TYR A 1 124 ? -6.093 -6.223 3.662 1.00 98.19 124 TYR A CA 1
ATOM 934 C C . TYR A 1 124 ? -7.293 -5.310 3.474 1.00 98.19 124 TYR A C 1
ATOM 936 O O . TYR A 1 124 ? -7.650 -4.534 4.364 1.00 98.19 124 TYR A O 1
ATOM 944 N N . ARG A 1 125 ? -7.939 -5.419 2.321 1.00 97.38 125 ARG A N 1
ATOM 945 C CA . ARG A 1 125 ? -9.148 -4.674 1.998 1.00 97.38 125 ARG A CA 1
ATOM 946 C C . ARG A 1 125 ? -10.181 -5.610 1.427 1.00 97.38 125 ARG A C 1
ATOM 948 O O . ARG A 1 125 ? -9.850 -6.532 0.684 1.00 97.38 125 ARG A O 1
ATOM 955 N N . GLN A 1 126 ? -11.434 -5.336 1.741 1.00 97.81 126 GLN A N 1
ATOM 956 C CA . GLN A 1 126 ? -12.557 -6.031 1.141 1.00 97.81 126 GLN A CA 1
ATOM 957 C C . GLN A 1 126 ? -13.682 -5.071 0.801 1.00 97.81 126 GLN A C 1
ATOM 959 O O . GLN A 1 126 ? -13.877 -4.057 1.475 1.00 97.81 126 GLN A O 1
ATOM 964 N N . SER A 1 127 ? -14.434 -5.427 -0.231 1.00 97.31 127 SER A N 1
ATOM 965 C CA . SER A 1 127 ? -15.518 -4.622 -0.771 1.00 97.31 127 SER A CA 1
ATOM 966 C C . SER A 1 127 ? -16.744 -5.494 -1.062 1.00 97.31 127 SER A C 1
ATOM 968 O O . SER A 1 127 ? -16.601 -6.659 -1.451 1.00 97.31 127 SER A O 1
ATOM 970 N N . PRO A 1 128 ? -17.967 -4.965 -0.869 1.00 96.56 128 PRO A N 1
ATOM 971 C CA . PRO A 1 128 ? -19.193 -5.633 -1.304 1.00 96.56 128 PRO A CA 1
ATOM 972 C C . PRO A 1 128 ? -19.409 -5.557 -2.822 1.00 96.56 128 PRO A C 1
ATOM 974 O O . PRO A 1 128 ? -20.340 -6.183 -3.318 1.00 96.56 128 PRO A O 1
ATOM 977 N N . ASP A 1 129 ? -18.561 -4.821 -3.541 1.00 95.38 129 ASP A N 1
ATOM 978 C CA . ASP A 1 129 ? -18.518 -4.752 -5.003 1.00 95.38 129 ASP A CA 1
ATOM 979 C C . ASP A 1 129 ? -17.081 -4.952 -5.518 1.00 95.38 129 ASP A C 1
ATOM 981 O O . ASP A 1 129 ? -16.127 -4.910 -4.734 1.00 95.38 129 ASP A O 1
ATOM 985 N N . LEU A 1 130 ? -16.925 -5.170 -6.822 1.00 95.06 130 LEU A N 1
ATOM 986 C CA . LEU A 1 130 ? -15.629 -5.313 -7.486 1.00 95.06 130 LEU A CA 1
ATOM 987 C C . LEU A 1 130 ? -14.760 -4.066 -7.273 1.00 95.06 130 LEU A C 1
ATOM 989 O O . LEU A 1 130 ? -15.252 -2.937 -7.286 1.00 95.06 130 LEU A O 1
ATOM 993 N N . MET A 1 131 ? -13.459 -4.265 -7.063 1.00 94.88 131 MET A N 1
ATOM 994 C CA . MET A 1 131 ? -12.506 -3.174 -6.889 1.00 94.88 131 MET A CA 1
ATOM 995 C C . MET A 1 131 ? -11.679 -2.992 -8.156 1.00 94.88 131 MET A C 1
ATOM 997 O O . MET A 1 131 ? -10.883 -3.850 -8.525 1.00 94.88 131 MET A O 1
ATOM 1001 N N . THR A 1 132 ? -11.810 -1.825 -8.778 1.00 92.62 132 THR A N 1
ATOM 1002 C CA . THR A 1 132 ? -10.948 -1.413 -9.887 1.00 92.62 132 THR A CA 1
ATOM 1003 C C . THR A 1 132 ? -10.030 -0.294 -9.422 1.00 92.62 132 THR A C 1
ATOM 1005 O O . THR A 1 132 ? -10.500 0.740 -8.947 1.00 92.62 132 THR A O 1
ATOM 1008 N N . ALA A 1 133 ? -8.718 -0.489 -9.561 1.00 92.94 133 ALA A N 1
ATOM 1009 C CA . ALA A 1 133 ? -7.737 0.551 -9.264 1.00 92.94 133 ALA A CA 1
ATOM 1010 C C . ALA A 1 133 ? -7.988 1.794 -10.132 1.00 92.94 133 ALA A C 1
ATOM 1012 O O . ALA A 1 133 ? -8.171 1.692 -11.347 1.00 92.94 133 ALA A O 1
ATOM 1013 N N . SER A 1 134 ? -8.013 2.958 -9.492 1.00 90.00 134 SER A N 1
ATOM 1014 C CA . SER A 1 134 ? -8.248 4.257 -10.123 1.00 90.00 134 SER A CA 1
ATOM 1015 C C . SER A 1 134 ? -6.947 4.936 -10.558 1.00 90.00 134 SER A C 1
ATOM 1017 O O . SER A 1 134 ? -6.966 5.703 -11.521 1.00 90.00 134 SER A O 1
ATOM 1019 N N . ASP A 1 135 ? -5.828 4.641 -9.887 1.00 90.00 135 ASP A N 1
ATOM 1020 C CA . ASP A 1 135 ? -4.521 5.229 -10.184 1.00 90.00 135 ASP A CA 1
ATOM 1021 C C . ASP A 1 135 ? -3.607 4.291 -10.996 1.00 90.00 135 ASP A C 1
ATOM 1023 O O . ASP A 1 135 ? -3.872 3.106 -11.220 1.00 90.00 135 ASP A O 1
ATOM 1027 N N . TYR A 1 136 ? -2.483 4.852 -11.448 1.00 89.25 136 TYR A N 1
ATOM 1028 C CA . TYR A 1 136 ? -1.340 4.116 -11.982 1.00 89.25 136 TYR A CA 1
ATOM 1029 C C . TYR A 1 136 ? -0.229 4.009 -10.932 1.00 89.25 136 TYR A C 1
ATOM 1031 O O . TYR A 1 136 ? -0.097 4.857 -10.046 1.00 89.25 136 TYR A O 1
ATOM 1039 N N . ARG A 1 137 ? 0.601 2.971 -11.045 1.00 85.12 137 ARG A N 1
ATOM 1040 C CA . ARG A 1 137 ? 1.730 2.719 -10.144 1.00 85.12 137 ARG A CA 1
ATOM 1041 C C . ARG A 1 137 ? 3.062 2.771 -10.874 1.00 85.12 137 ARG A C 1
ATOM 1043 O O . ARG A 1 137 ? 3.142 2.524 -12.079 1.00 85.12 137 ARG A O 1
ATOM 1050 N N . ASP A 1 138 ? 4.084 3.062 -10.076 1.00 79.44 138 ASP A N 1
ATOM 1051 C CA . ASP A 1 138 ? 5.497 3.066 -10.442 1.00 79.44 138 ASP A CA 1
ATOM 1052 C C . ASP A 1 138 ? 5.853 4.056 -11.571 1.00 79.44 138 ASP A C 1
ATOM 1054 O O . ASP A 1 138 ? 5.029 4.866 -12.008 1.00 79.44 138 ASP A O 1
ATOM 1058 N N . ILE A 1 139 ? 7.119 4.064 -11.997 1.00 76.69 139 ILE A N 1
ATOM 1059 C CA . ILE A 1 139 ? 7.591 4.975 -13.056 1.00 76.69 139 ILE A CA 1
ATOM 1060 C C . ILE A 1 139 ? 7.088 4.539 -14.440 1.00 76.69 139 ILE A C 1
ATOM 1062 O O . ILE A 1 139 ? 7.042 5.341 -15.375 1.00 76.69 139 ILE A O 1
ATOM 1066 N N . GLU A 1 140 ? 6.668 3.282 -14.548 1.00 79.00 140 GLU A N 1
ATOM 1067 C CA . GLU A 1 140 ? 6.144 2.642 -15.746 1.00 79.00 140 GLU A CA 1
ATOM 1068 C C . GLU A 1 140 ? 4.677 3.015 -16.034 1.00 79.00 140 GLU A C 1
ATOM 1070 O O . GLU A 1 140 ? 4.150 2.693 -17.097 1.00 79.00 140 GLU A O 1
ATOM 1075 N N . LEU A 1 141 ? 4.002 3.729 -15.120 1.00 88.94 141 LEU A N 1
ATOM 1076 C CA . LEU A 1 141 ? 2.589 4.109 -15.255 1.00 88.94 141 LEU A CA 1
ATOM 1077 C C . LEU A 1 141 ? 1.686 2.877 -15.456 1.00 88.94 141 LEU A C 1
ATOM 1079 O O . LEU A 1 141 ? 0.802 2.869 -16.318 1.00 88.94 141 LEU A O 1
ATOM 1083 N N . THR A 1 142 ? 1.924 1.819 -14.675 1.00 87.62 142 THR A N 1
ATOM 1084 C CA . THR A 1 142 ? 1.161 0.566 -14.774 1.00 87.62 142 THR A CA 1
ATOM 1085 C C . THR A 1 142 ? -0.210 0.743 -14.110 1.00 87.62 142 THR A C 1
ATOM 1087 O O . THR A 1 142 ? -0.256 0.998 -12.904 1.00 87.62 142 THR A O 1
ATOM 1090 N N . PRO A 1 143 ? -1.334 0.631 -14.843 1.00 92.88 143 PRO A N 1
ATOM 1091 C CA . PRO A 1 143 ? -2.668 0.737 -14.258 1.00 92.88 143 PRO A CA 1
ATOM 1092 C C . PRO A 1 143 ? -3.131 -0.604 -13.672 1.00 92.88 143 PRO A C 1
ATOM 1094 O O . PRO A 1 143 ? -2.511 -1.642 -13.899 1.00 92.88 143 PRO A O 1
ATOM 1097 N N . GLY A 1 144 ? -4.266 -0.598 -12.969 1.00 91.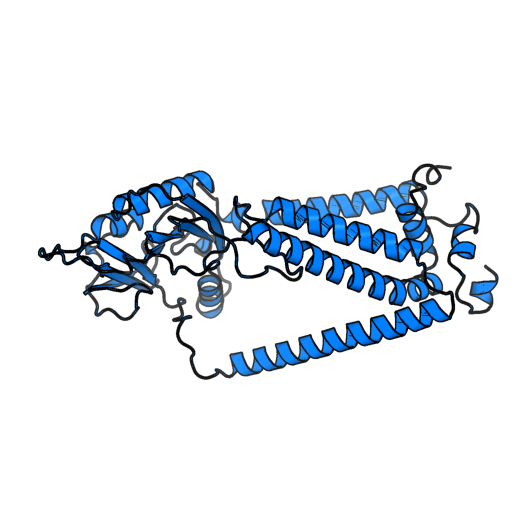50 144 GLY A N 1
ATOM 1098 C CA . GLY A 1 144 ? -4.948 -1.832 -12.558 1.00 91.50 144 GLY A CA 1
ATOM 1099 C C . GLY A 1 144 ? -4.384 -2.498 -11.303 1.00 91.50 144 GLY A C 1
ATOM 1100 O O . GLY A 1 144 ? -4.814 -3.595 -10.962 1.00 91.50 144 GLY A O 1
ATOM 1101 N N . ILE A 1 145 ? -3.447 -1.861 -10.602 1.00 91.62 145 ILE A N 1
ATOM 1102 C CA . ILE A 1 145 ? -2.849 -2.389 -9.371 1.00 91.62 145 ILE A CA 1
ATOM 1103 C C . ILE A 1 145 ? -3.581 -1.794 -8.166 1.00 91.62 145 ILE A C 1
ATOM 1105 O O . ILE A 1 145 ? -3.460 -0.599 -7.900 1.00 91.62 145 ILE A O 1
ATOM 1109 N N . ILE A 1 146 ? -4.306 -2.633 -7.421 1.00 92.94 146 ILE A N 1
ATOM 1110 C CA . ILE A 1 146 ? -4.936 -2.226 -6.158 1.00 92.94 146 ILE A CA 1
ATOM 1111 C C . ILE A 1 146 ? -3.860 -1.916 -5.120 1.00 92.94 146 ILE A C 1
ATOM 1113 O O . ILE A 1 146 ? -2.882 -2.650 -4.971 1.00 92.94 146 ILE A O 1
ATOM 1117 N N . ALA A 1 147 ? -4.085 -0.850 -4.359 1.00 92.06 147 ALA A N 1
ATOM 1118 C CA . ALA A 1 147 ? -3.270 -0.494 -3.212 1.00 92.06 147 ALA A CA 1
ATOM 1119 C C . ALA A 1 147 ? -4.135 -0.248 -1.973 1.00 92.06 147 ALA A C 1
ATOM 1121 O O . ALA A 1 147 ? -5.367 -0.304 -1.998 1.00 92.06 147 ALA A O 1
ATOM 1122 N N . GLU A 1 148 ? -3.474 0.070 -0.867 1.00 91.81 148 GLU A N 1
ATOM 1123 C CA . GLU A 1 148 ? -4.120 0.288 0.422 1.00 91.81 148 GLU A CA 1
ATOM 1124 C C . GLU A 1 148 ? -5.223 1.368 0.398 1.00 91.81 148 GLU A C 1
ATOM 1126 O O . GLU A 1 148 ? -6.247 1.245 1.067 1.00 91.81 148 GLU A O 1
ATOM 1131 N N . GLU A 1 149 ? -5.055 2.415 -0.406 1.00 91.44 149 GLU A N 1
ATOM 1132 C CA . GLU A 1 149 ? -6.025 3.513 -0.509 1.00 91.44 149 GLU A CA 1
ATOM 1133 C C . GLU A 1 149 ? -6.683 3.612 -1.899 1.00 91.44 149 GLU A C 1
ATOM 1135 O O . GLU A 1 149 ? -7.479 4.517 -2.136 1.00 91.44 149 GLU A O 1
ATOM 1140 N N . ASP A 1 150 ? -6.403 2.665 -2.803 1.00 93.62 150 ASP A N 1
ATOM 1141 C CA . ASP A 1 150 ? -6.837 2.687 -4.206 1.00 93.62 150 ASP A CA 1
ATOM 1142 C C . ASP A 1 150 ? -7.459 1.344 -4.647 1.00 93.62 150 ASP A C 1
ATOM 1144 O O . ASP A 1 150 ? -6.762 0.330 -4.588 1.00 93.62 150 ASP A O 1
ATOM 1148 N N . PRO A 1 151 ? -8.742 1.300 -5.057 1.00 94.62 151 PRO A N 1
ATOM 1149 C CA . PRO A 1 151 ? -9.656 2.441 -5.172 1.00 94.62 151 PRO A CA 1
ATOM 1150 C C . PRO A 1 151 ? -9.971 3.092 -3.817 1.00 94.62 151 PRO A C 1
ATOM 1152 O O . PRO A 1 151 ? -9.807 2.441 -2.779 1.00 94.62 151 PRO A O 1
ATOM 1155 N N . PRO A 1 152 ? -10.445 4.351 -3.791 1.00 94.62 152 PRO A N 1
ATOM 1156 C CA . PRO A 1 152 ? -10.832 5.024 -2.554 1.00 94.62 152 PRO A CA 1
ATOM 1157 C C . PRO A 1 152 ? -11.839 4.217 -1.722 1.00 94.62 152 PRO A C 1
ATOM 1159 O O . PRO A 1 152 ? -12.784 3.631 -2.245 1.00 94.62 152 PRO A O 1
ATOM 1162 N N . THR A 1 153 ? -11.668 4.219 -0.398 1.00 93.38 153 THR A N 1
ATOM 1163 C CA . THR A 1 153 ? -12.540 3.477 0.536 1.00 93.38 153 THR A CA 1
ATOM 1164 C C . THR A 1 153 ? -13.824 4.260 0.822 1.00 93.38 153 THR A C 1
ATOM 1166 O O . THR A 1 153 ? -13.943 4.899 1.866 1.00 93.38 153 THR A O 1
ATOM 1169 N N . THR A 1 154 ? -14.769 4.272 -0.119 1.00 94.25 154 THR A N 1
ATOM 1170 C CA . THR A 1 154 ? -15.969 5.133 -0.041 1.00 94.25 154 THR A CA 1
ATOM 1171 C C . THR A 1 154 ? -17.295 4.378 -0.078 1.00 94.25 154 THR A C 1
ATOM 1173 O O . THR A 1 154 ? -18.312 4.926 0.348 1.00 94.25 154 THR A O 1
ATOM 1176 N N . LEU A 1 155 ? -17.312 3.128 -0.546 1.00 95.19 155 LEU A N 1
ATOM 1177 C CA . LEU A 1 155 ? -18.534 2.331 -0.646 1.00 95.19 155 LEU A CA 1
ATOM 1178 C C . LEU A 1 155 ? -18.932 1.756 0.722 1.00 95.19 155 LEU A C 1
ATOM 1180 O O . LEU A 1 155 ? -18.102 1.184 1.429 1.00 95.19 155 LEU A O 1
ATOM 1184 N N . SER A 1 156 ? -20.213 1.863 1.088 1.00 95.62 156 SER A N 1
ATOM 1185 C CA . SER A 1 156 ? -20.753 1.239 2.304 1.00 95.62 156 SER A CA 1
ATOM 1186 C C . SER A 1 156 ? -20.461 -0.254 2.339 1.00 95.62 156 SER A C 1
ATOM 1188 O O . SER A 1 156 ? -20.795 -0.960 1.397 1.00 95.62 156 SER A O 1
ATOM 1190 N N . GLY A 1 157 ? -19.886 -0.737 3.439 1.00 94.62 157 GLY A N 1
ATOM 1191 C CA . GLY A 1 157 ? -19.472 -2.130 3.601 1.00 94.62 157 GLY A CA 1
ATOM 1192 C C . GLY A 1 157 ? -18.028 -2.418 3.184 1.00 94.62 157 GLY A C 1
ATOM 1193 O O . GLY A 1 157 ? -17.551 -3.517 3.461 1.00 94.62 157 GLY A O 1
ATOM 1194 N N . MET A 1 158 ? -17.310 -1.461 2.579 1.00 97.50 158 MET A N 1
ATOM 1195 C CA . MET A 1 158 ? -15.859 -1.587 2.435 1.00 97.50 158 MET A CA 1
ATOM 1196 C C . MET A 1 158 ? -15.185 -1.606 3.804 1.00 97.50 158 MET A C 1
ATOM 1198 O O . MET A 1 158 ? -15.562 -0.846 4.703 1.00 97.50 158 MET A O 1
ATOM 1202 N N . VAL A 1 159 ? -14.170 -2.458 3.937 1.00 97.88 159 VAL A N 1
ATOM 1203 C CA . VAL A 1 159 ? -13.374 -2.596 5.156 1.00 97.88 159 VAL A CA 1
ATOM 1204 C C . VAL A 1 159 ? -11.894 -2.641 4.803 1.00 97.88 159 VAL A C 1
ATOM 1206 O O . VAL A 1 159 ? -11.489 -3.431 3.953 1.00 97.88 159 VAL A O 1
ATOM 1209 N N . ASN A 1 160 ? -11.097 -1.834 5.499 1.00 97.88 160 ASN A N 1
ATOM 1210 C CA . ASN A 1 160 ? -9.641 -1.841 5.455 1.00 97.88 160 ASN A CA 1
ATOM 1211 C C . ASN A 1 160 ? -9.096 -2.312 6.804 1.00 97.88 160 ASN A C 1
ATOM 1213 O O .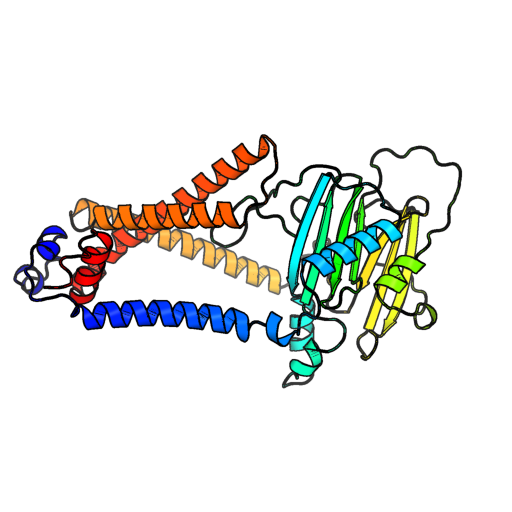 ASN A 1 160 ? -9.545 -1.869 7.863 1.00 97.88 160 ASN A O 1
ATOM 1217 N N . VAL A 1 161 ? -8.091 -3.175 6.760 1.00 98.31 161 VAL A N 1
ATOM 1218 C CA . VAL A 1 161 ? -7.387 -3.711 7.922 1.00 98.31 161 VAL A CA 1
ATOM 1219 C C . VAL A 1 161 ? -5.891 -3.585 7.676 1.00 98.31 161 VAL A C 1
ATOM 1221 O O . VAL A 1 161 ? -5.423 -3.934 6.597 1.00 98.31 161 VAL A O 1
ATOM 1224 N N . LYS A 1 162 ? -5.135 -3.143 8.681 1.00 97.62 162 LYS A N 1
ATOM 1225 C CA . LYS A 1 162 ? -3.686 -3.347 8.737 1.00 97.62 162 LYS A CA 1
ATOM 1226 C C . LYS A 1 162 ? -3.332 -4.227 9.910 1.00 97.62 162 LYS A C 1
ATOM 1228 O O . LYS A 1 162 ? -3.768 -3.973 11.036 1.00 97.62 162 LYS A O 1
ATOM 1233 N N . LEU A 1 163 ? -2.495 -5.209 9.635 1.00 96.75 163 LEU A N 1
ATOM 1234 C CA . LEU A 1 163 ? -1.845 -6.049 10.616 1.00 96.75 163 LEU A CA 1
ATOM 1235 C C . LEU A 1 163 ? -0.351 -5.736 10.626 1.00 96.75 163 LEU A C 1
ATOM 1237 O O . LEU A 1 163 ? 0.197 -5.269 9.629 1.00 96.75 163 LEU A O 1
ATOM 1241 N N . ASP A 1 164 ? 0.324 -6.015 11.728 1.00 91.94 164 ASP A N 1
ATOM 1242 C CA . ASP A 1 164 ? 1.777 -6.142 11.688 1.00 91.94 164 ASP A CA 1
ATOM 1243 C C . ASP A 1 164 ? 2.214 -7.519 11.163 1.00 91.94 164 ASP A C 1
ATOM 1245 O O . ASP A 1 164 ? 1.388 -8.404 10.928 1.00 91.94 164 ASP A O 1
ATOM 1249 N N . GLY A 1 165 ? 3.526 -7.718 10.995 1.00 86.62 165 GLY A N 1
ATOM 1250 C CA . GLY A 1 165 ? 4.104 -8.971 10.491 1.00 86.62 165 GLY A CA 1
ATOM 1251 C C . GLY A 1 165 ? 3.775 -10.241 11.297 1.00 86.62 165 GLY A C 1
ATOM 1252 O O . GLY A 1 165 ? 4.072 -11.334 10.826 1.00 86.62 165 GLY A O 1
ATOM 1253 N N . ARG A 1 166 ? 3.152 -10.126 12.482 1.00 90.00 166 ARG A N 1
ATOM 1254 C CA . ARG A 1 166 ? 2.674 -11.260 13.299 1.00 90.00 166 ARG A CA 1
ATOM 1255 C C . ARG A 1 166 ? 1.148 -11.415 13.301 1.00 90.00 166 ARG A C 1
ATOM 1257 O O . ARG A 1 166 ? 0.620 -12.225 14.060 1.00 90.00 166 ARG A O 1
ATOM 1264 N N . GLY A 1 167 ? 0.435 -10.646 12.480 1.00 93.44 167 GLY A N 1
ATOM 1265 C CA . GLY A 1 167 ? -1.019 -10.736 12.349 1.00 93.44 167 GLY A CA 1
ATOM 1266 C C . GLY A 1 167 ? -1.801 -9.977 13.421 1.00 93.44 167 GLY A C 1
ATOM 1267 O O . GLY A 1 167 ? -2.989 -10.251 13.618 1.00 93.44 167 GLY A O 1
ATOM 1268 N N . ARG A 1 168 ? -1.161 -9.031 14.120 1.00 95.44 168 ARG A N 1
ATOM 1269 C CA . ARG A 1 168 ? -1.803 -8.228 15.170 1.00 95.44 168 ARG A CA 1
ATOM 1270 C C . ARG A 1 168 ? -2.370 -6.949 14.587 1.00 95.44 168 ARG A C 1
ATOM 1272 O O . ARG A 1 168 ? -1.721 -6.304 13.770 1.00 95.44 168 ARG A O 1
ATOM 1279 N N . LEU A 1 169 ? -3.567 -6.573 15.019 1.00 98.25 169 LEU A N 1
ATOM 1280 C CA . LEU A 1 169 ? -4.284 -5.420 14.492 1.00 98.25 169 LEU A CA 1
ATOM 1281 C C . LEU A 1 169 ? -3.564 -4.101 14.805 1.00 98.25 169 LEU A C 1
ATOM 1283 O O . LEU A 1 169 ? -3.347 -3.766 15.967 1.00 98.25 169 LEU A O 1
ATOM 1287 N N . VAL A 1 170 ? -3.264 -3.335 13.756 1.00 97.00 170 VAL A N 1
ATOM 1288 C CA . VAL A 1 170 ? -2.707 -1.973 13.829 1.00 97.00 170 VAL A CA 1
ATOM 1289 C C . VAL A 1 170 ? -3.751 -0.938 13.416 1.00 97.00 170 VAL A C 1
ATOM 1291 O O . VAL A 1 170 ? -3.828 0.136 14.009 1.00 97.00 170 VAL A O 1
ATOM 1294 N N . TYR A 1 171 ? -4.576 -1.260 12.419 1.00 97.69 171 TYR A N 1
ATOM 1295 C CA . TYR A 1 171 ? -5.597 -0.360 11.895 1.00 97.69 171 TYR A CA 1
ATOM 1296 C C . TYR A 1 171 ? -6.823 -1.142 11.423 1.00 97.69 171 TYR A C 1
ATOM 1298 O O . TYR A 1 171 ? -6.696 -2.187 10.790 1.00 97.69 171 TYR A O 1
ATOM 1306 N N . PHE A 1 172 ? -8.006 -0.612 11.693 1.00 98.25 172 PHE A N 1
ATOM 1307 C CA . PHE A 1 172 ? -9.290 -1.084 11.202 1.00 98.25 172 PHE A CA 1
ATOM 1308 C C . PHE A 1 172 ? -10.116 0.121 10.778 1.00 98.25 172 PHE A C 1
ATOM 1310 O O . PHE A 1 172 ? -10.244 1.089 11.531 1.00 98.25 172 PHE A O 1
ATOM 1317 N N . GLN A 1 173 ? -10.740 0.035 9.612 1.00 97.69 173 GLN A N 1
ATOM 1318 C CA . GLN A 1 173 ? -11.750 0.990 9.202 1.00 97.69 173 GLN A CA 1
ATOM 1319 C C . GLN A 1 173 ? -12.832 0.314 8.380 1.00 97.69 173 GLN A C 1
ATOM 1321 O O . GLN A 1 173 ? -12.528 -0.424 7.451 1.00 97.69 173 GLN A O 1
ATOM 1326 N N . ALA A 1 174 ? -14.088 0.628 8.675 1.00 97.31 174 ALA A N 1
ATOM 1327 C CA . ALA A 1 174 ? -15.235 0.164 7.915 1.00 97.31 174 ALA A CA 1
ATOM 1328 C C . ALA A 1 174 ? -16.154 1.334 7.560 1.00 97.31 174 ALA A C 1
ATOM 1330 O O . ALA A 1 174 ? -16.374 2.236 8.371 1.00 97.31 174 ALA A O 1
ATOM 1331 N N . ILE A 1 175 ? -16.701 1.320 6.345 1.00 96.94 175 ILE A N 1
ATOM 1332 C CA . ILE A 1 175 ? -17.605 2.372 5.875 1.00 96.94 175 ILE A CA 1
ATOM 1333 C C . ILE A 1 175 ? -19.050 1.990 6.218 1.00 96.94 175 ILE A C 1
ATOM 1335 O O . ILE A 1 175 ? -19.548 0.980 5.707 1.00 96.94 175 ILE A O 1
ATOM 1339 N N . PRO A 1 176 ? -19.751 2.767 7.065 1.00 94.69 176 PRO A N 1
ATOM 1340 C CA . PRO A 1 176 ? -21.127 2.460 7.439 1.00 94.69 176 PRO A CA 1
ATOM 1341 C C . PRO A 1 176 ? -22.102 2.629 6.254 1.00 94.69 176 PRO A C 1
ATOM 1343 O O . PRO A 1 176 ? -21.750 3.213 5.221 1.00 94.69 176 PRO A O 1
ATOM 1346 N N . PRO A 1 177 ? -23.349 2.134 6.381 1.00 93.25 177 PRO A N 1
ATOM 1347 C CA . PRO A 1 177 ? -24.400 2.368 5.393 1.00 93.25 177 PRO A CA 1
ATOM 1348 C C . PRO A 1 177 ? -24.612 3.861 5.108 1.00 93.25 177 PRO A C 1
ATOM 1350 O O . PRO A 1 177 ? -24.786 4.655 6.028 1.00 93.25 177 PRO A O 1
ATOM 1353 N N . GLN A 1 178 ? -24.639 4.233 3.826 1.00 93.19 178 GLN A N 1
ATOM 1354 C CA . GLN A 1 178 ? -24.846 5.615 3.383 1.00 93.19 178 GLN A CA 1
ATOM 1355 C C . GLN A 1 178 ? -26.248 6.119 3.739 1.00 93.19 178 GLN A C 1
ATOM 1357 O O . GLN A 1 178 ? -26.430 7.280 4.101 1.00 93.19 178 GLN A O 1
ATOM 1362 N N . LYS A 1 179 ? -27.248 5.239 3.627 1.00 92.56 179 LYS A N 1
ATOM 1363 C CA . LYS A 1 179 ? -28.619 5.504 4.056 1.00 92.56 179 LYS A CA 1
ATOM 1364 C C . LYS A 1 179 ? -28.840 4.861 5.417 1.00 92.56 179 LYS A C 1
ATOM 1366 O O . LYS A 1 179 ? -28.902 3.637 5.516 1.00 92.56 179 LYS A O 1
ATOM 1371 N N . ASP A 1 180 ? -28.982 5.696 6.440 1.00 85.25 180 ASP A N 1
ATOM 1372 C CA . ASP A 1 180 ? -29.319 5.230 7.780 1.00 85.25 180 ASP A CA 1
ATOM 1373 C C . ASP A 1 180 ? -30.759 4.701 7.807 1.00 85.25 180 ASP A C 1
ATOM 1375 O O . ASP A 1 180 ? -31.686 5.328 7.281 1.00 85.25 180 ASP A O 1
ATOM 1379 N N . VAL A 1 181 ? -30.944 3.534 8.415 1.00 79.00 181 VAL A N 1
ATOM 1380 C CA . VAL A 1 181 ? -32.267 2.986 8.716 1.00 79.00 181 VAL A CA 1
ATOM 1381 C C . VAL A 1 181 ? -32.466 3.200 10.201 1.00 79.00 181 VAL A C 1
ATOM 1383 O O . VAL A 1 181 ? -31.628 2.779 10.994 1.00 79.00 181 VAL A O 1
ATOM 1386 N N . ALA A 1 182 ? -33.550 3.880 10.573 1.00 68.31 182 ALA A N 1
ATOM 1387 C CA . ALA A 1 182 ? -33.820 4.227 11.960 1.00 68.31 182 ALA A CA 1
ATOM 1388 C C . ALA A 1 182 ? -33.733 2.980 12.857 1.00 68.31 182 ALA A C 1
ATOM 1390 O O . ALA A 1 182 ? -34.585 2.096 12.788 1.00 68.31 182 ALA A O 1
ATOM 1391 N N . SER A 1 183 ? -32.691 2.926 13.686 1.00 67.69 183 SER A N 1
ATOM 1392 C CA . SER A 1 183 ? -32.576 1.972 14.782 1.00 67.69 183 SER A CA 1
ATOM 1393 C C . SER A 1 183 ? -32.998 2.668 16.068 1.00 67.69 183 SER A C 1
ATOM 1395 O O . SER A 1 183 ? -32.482 3.738 16.402 1.00 67.69 183 SER A O 1
ATOM 1397 N N . THR A 1 184 ? -33.956 2.073 16.771 1.00 58.09 184 THR A N 1
ATOM 1398 C CA . THR A 1 184 ? -34.492 2.566 18.047 1.00 58.09 184 THR A CA 1
ATOM 1399 C C . THR A 1 184 ? -33.640 2.183 19.256 1.00 58.09 184 THR A C 1
ATOM 1401 O O . THR A 1 184 ? -33.878 2.712 20.338 1.00 58.09 184 THR A O 1
ATOM 1404 N N . GLU A 1 185 ? -32.642 1.310 19.100 1.00 68.25 185 GLU A N 1
ATOM 1405 C CA . GLU A 1 185 ? -31.822 0.829 20.216 1.00 68.25 185 GLU A CA 1
ATOM 1406 C C . GLU A 1 185 ? -30.417 1.438 20.204 1.00 68.25 185 GLU A C 1
ATOM 1408 O O . GLU A 1 185 ? -29.666 1.330 19.230 1.00 68.25 185 GLU A O 1
ATOM 1413 N N . ALA A 1 186 ? -30.058 2.077 21.319 1.00 70.19 186 ALA A N 1
ATOM 1414 C CA . ALA A 1 186 ? -28.700 2.520 21.595 1.00 70.19 186 ALA A CA 1
ATOM 1415 C C . ALA A 1 186 ? -27.879 1.322 22.096 1.00 70.19 186 ALA A C 1
ATOM 1417 O O . ALA A 1 186 ? -27.926 0.971 23.273 1.00 70.19 186 ALA A O 1
ATOM 1418 N N . VAL A 1 187 ? -27.146 0.679 21.188 1.00 83.62 187 VAL A N 1
ATOM 1419 C CA . VAL A 1 187 ? -26.225 -0.414 21.522 1.00 83.62 187 VAL A CA 1
ATOM 1420 C C . VAL A 1 187 ? -24.853 0.176 21.840 1.00 83.62 187 VAL A C 1
ATOM 1422 O O . VAL A 1 187 ? -24.292 0.918 21.034 1.00 83.62 187 VAL A O 1
ATOM 1425 N N . ALA A 1 188 ? -24.311 -0.144 23.016 1.00 88.94 188 ALA A N 1
ATOM 1426 C CA . ALA A 1 188 ? -22.948 0.235 23.372 1.00 88.94 188 ALA A CA 1
ATOM 1427 C C . ALA A 1 188 ? -21.942 -0.505 22.478 1.00 88.94 188 ALA A C 1
ATOM 1429 O O . ALA A 1 188 ? -22.097 -1.697 22.216 1.00 88.94 188 ALA A O 1
ATOM 1430 N N . ALA A 1 189 ? -20.911 0.201 22.019 1.00 92.25 189 ALA A N 1
ATOM 1431 C CA . ALA A 1 189 ? -19.873 -0.397 21.192 1.00 92.25 189 ALA A CA 1
ATOM 1432 C C . ALA A 1 189 ? -18.997 -1.365 22.000 1.00 92.25 189 ALA A C 1
ATOM 1434 O O . ALA A 1 189 ? -18.480 -0.998 23.058 1.00 92.25 189 ALA A O 1
ATOM 1435 N N . ASP A 1 190 ? -18.801 -2.577 21.476 1.00 93.56 190 ASP A N 1
ATOM 1436 C CA . ASP A 1 190 ? -17.854 -3.548 22.024 1.00 93.56 190 ASP A CA 1
ATOM 1437 C C . ASP A 1 190 ? -16.496 -3.436 21.313 1.00 93.56 190 ASP A C 1
ATOM 1439 O O . ASP A 1 190 ? -16.360 -3.737 20.126 1.00 93.56 190 ASP A O 1
ATOM 1443 N N . TRP A 1 191 ? -15.480 -2.993 22.054 1.00 96.50 191 TRP A N 1
ATOM 1444 C CA . TRP A 1 191 ? -14.104 -2.844 21.565 1.00 96.50 191 TRP A CA 1
ATOM 1445 C C . TRP A 1 191 ? -13.247 -4.089 21.805 1.00 96.50 191 TRP A C 1
ATOM 1447 O O . TRP A 1 191 ? -12.131 -4.177 21.286 1.00 96.50 191 TRP A O 1
ATOM 1457 N N . SER A 1 192 ? -13.741 -5.043 22.600 1.00 96.75 192 SER A N 1
ATOM 1458 C CA . SER A 1 192 ? -12.975 -6.204 23.063 1.00 96.75 192 SER A CA 1
ATOM 1459 C C . SER A 1 192 ? -12.368 -7.012 21.911 1.00 96.75 192 SER A C 1
ATOM 1461 O O . SER A 1 192 ? -11.175 -7.314 21.990 1.00 96.75 192 SER A O 1
ATOM 1463 N N . PRO A 1 193 ? -13.090 -7.299 20.804 1.00 97.50 193 PRO A N 1
ATOM 1464 C CA . PRO A 1 193 ? -12.517 -8.025 19.670 1.00 97.50 193 PRO A CA 1
ATOM 1465 C C . PRO A 1 193 ? -11.295 -7.331 19.055 1.00 97.50 193 PRO A C 1
ATOM 1467 O O . PRO A 1 193 ? -10.344 -7.996 18.650 1.00 97.50 193 PRO A O 1
ATOM 1470 N N . LEU A 1 194 ? -11.292 -5.995 19.017 1.00 98.25 194 LEU A N 1
ATOM 1471 C CA . LEU A 1 194 ? -10.222 -5.198 18.415 1.00 98.25 194 LEU A CA 1
ATOM 1472 C C . LEU A 1 194 ? -8.997 -5.115 19.333 1.00 98.25 194 LEU A C 1
ATOM 1474 O O . LEU A 1 194 ? -7.872 -5.262 18.861 1.00 98.25 194 LEU A O 1
ATOM 1478 N N . PHE A 1 195 ? -9.200 -4.977 20.648 1.00 98.44 195 PHE A N 1
ATOM 1479 C CA . PHE A 1 195 ? -8.109 -5.057 21.627 1.00 98.44 195 PHE A CA 1
ATOM 1480 C C . PHE A 1 195 ? -7.456 -6.443 21.660 1.00 98.44 195 PHE A C 1
ATOM 1482 O O . PHE A 1 195 ? -6.228 -6.540 21.672 1.00 98.44 195 PHE A O 1
ATOM 1489 N N . VAL A 1 196 ? -8.262 -7.511 21.604 1.00 98.19 196 VAL A N 1
ATOM 1490 C CA . VAL A 1 196 ? -7.765 -8.891 21.494 1.00 98.19 196 VAL A CA 1
ATOM 1491 C C . VAL A 1 196 ? -6.970 -9.072 20.202 1.00 98.19 196 VAL A C 1
ATOM 1493 O O . VAL A 1 196 ? -5.870 -9.618 20.237 1.00 98.19 196 VAL A O 1
ATOM 1496 N N . ALA A 1 197 ? -7.475 -8.571 19.071 1.00 98.19 197 ALA A N 1
ATOM 1497 C CA . ALA A 1 197 ? -6.778 -8.642 17.789 1.00 98.19 197 ALA A CA 1
ATOM 1498 C C . ALA A 1 197 ? -5.459 -7.851 17.771 1.00 98.19 197 ALA A C 1
ATOM 1500 O O . ALA A 1 197 ? -4.508 -8.275 17.119 1.00 98.19 197 ALA A O 1
ATOM 1501 N N . ALA A 1 198 ? -5.383 -6.727 18.488 1.00 97.94 198 ALA A N 1
ATOM 1502 C CA . ALA A 1 198 ? -4.167 -5.927 18.659 1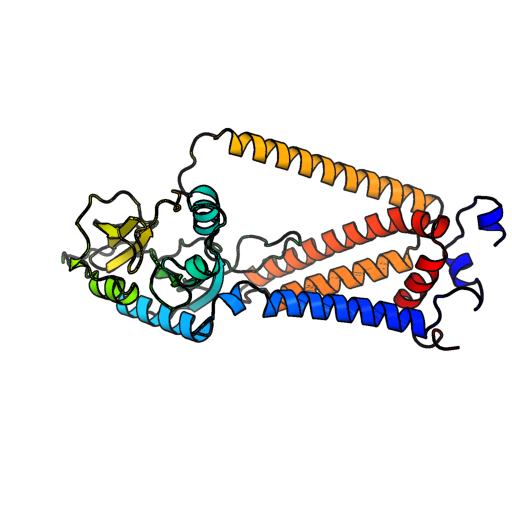.00 97.94 198 ALA A CA 1
ATOM 1503 C C . ALA A 1 198 ? -3.194 -6.508 19.709 1.00 97.94 198 ALA A C 1
ATOM 1505 O O . ALA A 1 198 ? -2.067 -6.022 19.862 1.00 97.94 198 ALA A O 1
ATOM 1506 N N . GLU A 1 199 ? -3.622 -7.539 20.448 1.00 97.06 199 GLU A N 1
ATOM 1507 C CA . GLU A 1 199 ? -2.939 -8.067 21.633 1.00 97.06 199 GLU A CA 1
ATOM 1508 C C . GLU A 1 199 ? -2.569 -6.957 22.630 1.00 97.06 199 GLU A C 1
ATOM 1510 O O . GLU A 1 199 ? -1.438 -6.870 23.119 1.00 97.06 199 GLU A O 1
ATOM 1515 N N . LEU A 1 200 ? -3.522 -6.062 22.887 1.00 97.44 200 LEU A N 1
ATOM 1516 C CA . LEU A 1 200 ? -3.396 -4.998 23.872 1.00 97.44 200 LEU A CA 1
ATOM 1517 C C . LEU A 1 200 ? -4.279 -5.310 25.072 1.00 97.44 200 LEU A C 1
ATOM 1519 O O . LEU A 1 200 ? -5.449 -5.648 24.923 1.00 97.44 200 LEU A O 1
ATOM 1523 N N . ASP A 1 201 ? -3.708 -5.158 26.261 1.00 95.75 201 ASP A N 1
ATOM 1524 C CA . ASP A 1 201 ? -4.427 -5.255 27.525 1.00 95.75 201 ASP A CA 1
ATOM 1525 C C . ASP A 1 201 ? -5.031 -3.881 27.861 1.00 95.75 201 ASP A C 1
ATOM 1527 O O . ASP A 1 201 ? -4.274 -2.963 28.201 1.00 95.75 201 ASP A O 1
ATOM 1531 N N . PRO A 1 202 ? -6.366 -3.708 27.786 1.00 95.38 202 PRO A N 1
ATOM 1532 C CA . PRO A 1 202 ? -7.003 -2.418 28.032 1.00 95.38 202 PRO A CA 1
ATOM 1533 C C . PRO A 1 202 ? -6.765 -1.901 29.454 1.00 95.38 202 PRO A C 1
ATOM 1535 O O . PRO A 1 202 ? -6.799 -0.694 29.670 1.00 95.38 202 PRO A O 1
ATOM 1538 N N . SER A 1 203 ? -6.484 -2.786 30.421 1.00 96.06 203 SER A N 1
ATOM 1539 C CA . SER A 1 203 ? -6.235 -2.395 31.815 1.00 96.06 203 SER A CA 1
ATOM 1540 C C . SER A 1 203 ? -4.914 -1.641 32.010 1.00 96.06 203 SER A C 1
ATOM 1542 O O . SER A 1 203 ? -4.739 -0.945 33.009 1.00 96.06 203 SER A O 1
ATOM 1544 N N . LYS A 1 204 ? -3.989 -1.745 31.045 1.00 96.44 204 LYS A N 1
ATOM 1545 C CA . LYS A 1 204 ? -2.705 -1.025 31.033 1.00 96.44 204 LYS A CA 1
ATOM 1546 C C . LYS A 1 204 ? -2.778 0.316 30.310 1.00 96.44 204 LYS A C 1
ATOM 1548 O O . LYS A 1 204 ? -1.767 1.012 30.223 1.00 96.44 204 LYS A O 1
ATOM 1553 N N . LEU A 1 205 ? -3.942 0.658 29.768 1.00 97.88 205 LEU A N 1
ATOM 1554 C CA . LEU A 1 205 ? -4.173 1.895 29.045 1.00 97.88 205 LEU A CA 1
ATOM 1555 C C . LEU A 1 205 ? -4.982 2.866 29.907 1.00 97.88 205 LEU A C 1
ATOM 1557 O O . LEU A 1 205 ? -5.811 2.472 30.725 1.00 97.88 205 LEU A O 1
ATOM 1561 N N . GLN A 1 206 ? -4.749 4.156 29.705 1.00 98.25 206 GLN A N 1
ATOM 1562 C CA . GLN A 1 206 ? -5.484 5.227 30.366 1.00 98.25 206 GLN A CA 1
ATOM 1563 C C . GLN A 1 206 ? -6.452 5.858 29.376 1.00 98.25 206 GLN A C 1
ATOM 1565 O O . GLN A 1 206 ? -6.072 6.155 28.248 1.00 98.25 206 GLN A O 1
ATOM 1570 N N . THR A 1 207 ? -7.700 6.078 29.786 1.00 98.25 207 THR A N 1
ATOM 1571 C CA . THR A 1 207 ? -8.689 6.773 28.952 1.00 98.25 207 THR A CA 1
ATOM 1572 C C . THR A 1 207 ? -8.205 8.180 28.599 1.00 98.25 207 THR A C 1
ATOM 1574 O O . THR A 1 207 ? -7.746 8.924 29.465 1.00 98.25 207 THR A O 1
ATOM 1577 N N . ALA A 1 208 ? -8.359 8.558 27.333 1.00 98.19 208 ALA A N 1
ATOM 1578 C CA . ALA A 1 208 ? -7.991 9.859 26.791 1.00 98.19 208 ALA A CA 1
ATOM 1579 C C . ALA A 1 208 ? -9.143 10.457 25.968 1.00 98.19 208 ALA A C 1
ATOM 1581 O O . ALA A 1 208 ? -10.090 9.770 25.585 1.00 98.19 208 ALA A O 1
ATOM 1582 N N . GLN A 1 209 ? -9.068 11.760 25.694 1.00 97.94 209 GLN A N 1
ATOM 1583 C CA . GLN A 1 209 ? -10.030 12.430 24.817 1.00 97.94 209 GLN A CA 1
ATOM 1584 C C . GLN A 1 209 ? -9.725 12.111 23.350 1.00 97.94 209 GLN A C 1
ATOM 1586 O O . GLN A 1 209 ? -8.571 12.284 22.973 1.00 97.94 209 GLN A O 1
ATOM 1591 N N . PRO A 1 210 ? -10.697 11.693 22.516 1.00 97.69 210 PRO A N 1
ATOM 1592 C CA . PRO A 1 210 ? -10.459 11.362 21.107 1.00 97.69 210 PRO A CA 1
ATOM 1593 C C . PRO A 1 210 ? -9.969 12.543 20.256 1.00 97.69 210 PRO A C 1
ATOM 1595 O O . PRO A 1 210 ? -10.609 13.594 20.198 1.00 97.69 210 PRO A O 1
ATOM 1598 N N . GLU A 1 211 ? -8.894 12.336 19.498 1.00 96.69 211 GLU A N 1
ATOM 1599 C CA . GLU A 1 211 ? -8.218 13.354 18.676 1.00 96.69 211 GLU A CA 1
ATOM 1600 C C . GLU A 1 211 ? -8.286 13.003 17.186 1.00 96.69 211 GLU A C 1
ATOM 1602 O O . GLU A 1 211 ? -8.529 13.875 16.353 1.00 96.69 211 GLU A O 1
ATOM 1607 N N . TRP A 1 212 ? -8.171 11.718 16.842 1.00 95.62 212 TRP A N 1
ATOM 1608 C CA . TRP A 1 212 ? -8.192 11.251 15.455 1.00 95.62 212 TRP A CA 1
ATOM 1609 C C . TRP A 1 212 ? -9.606 10.895 15.002 1.00 95.62 212 TRP A C 1
ATOM 1611 O O . TRP A 1 212 ? -10.430 10.392 15.770 1.00 95.62 212 TRP A O 1
ATOM 1621 N N . THR A 1 213 ? -9.917 11.193 13.742 1.00 92.62 213 THR A N 1
ATOM 1622 C CA . THR A 1 213 ? -11.263 11.015 13.183 1.00 92.62 213 THR A CA 1
ATOM 1623 C C . THR A 1 213 ? -11.316 9.826 12.232 1.00 92.62 213 THR A C 1
ATOM 1625 O O . THR A 1 213 ? -10.378 9.590 11.473 1.00 92.62 213 THR A O 1
ATOM 1628 N N . SER A 1 214 ? -12.434 9.099 12.251 1.00 92.12 214 SER A N 1
ATOM 1629 C CA . SER A 1 214 ? -12.758 8.095 11.231 1.00 92.12 214 SER A CA 1
ATOM 1630 C C . SER A 1 214 ? -13.046 8.767 9.882 1.00 92.12 214 SER A C 1
ATOM 1632 O O . SER A 1 214 ? -13.457 9.931 9.843 1.00 92.12 214 SER A O 1
ATOM 1634 N N . LEU A 1 215 ? -12.856 8.043 8.773 1.00 89.94 215 LEU A N 1
ATOM 1635 C CA . LEU A 1 215 ? -13.398 8.446 7.467 1.00 89.94 215 LEU A CA 1
ATOM 1636 C C . LEU A 1 215 ? -14.918 8.238 7.375 1.00 89.94 215 LEU A C 1
ATOM 1638 O O . LEU A 1 215 ? -15.596 8.992 6.682 1.00 89.94 215 LEU A O 1
ATOM 1642 N N . GLY A 1 216 ? -15.451 7.231 8.071 1.00 86.06 216 GLY A N 1
ATOM 1643 C CA . GLY A 1 216 ? -16.885 6.962 8.151 1.00 86.06 216 GLY A CA 1
ATOM 1644 C C . GLY A 1 216 ? -17.580 7.774 9.247 1.00 86.06 216 GLY A C 1
ATOM 1645 O O . GLY A 1 216 ? -16.955 8.215 10.214 1.00 86.06 216 GLY A O 1
ATOM 1646 N N . MET A 1 217 ? -18.900 7.930 9.121 1.00 91.25 217 MET A N 1
ATOM 1647 C CA . MET A 1 217 ? -19.739 8.501 10.180 1.00 91.25 217 MET A CA 1
ATOM 1648 C C . MET A 1 217 ? -19.562 7.715 11.491 1.00 91.25 217 MET A C 1
ATOM 1650 O O . MET A 1 217 ? -19.495 6.488 11.472 1.00 91.25 217 MET A O 1
ATOM 1654 N N . SER A 1 218 ? -19.498 8.415 12.627 1.00 93.81 218 SER A N 1
ATOM 1655 C CA . SER A 1 218 ? -19.485 7.801 13.963 1.00 93.81 218 SER A CA 1
ATOM 1656 C C . SER A 1 218 ? -20.350 8.596 14.945 1.00 93.81 218 SER A C 1
ATOM 1658 O O . SER A 1 218 ? -20.431 9.820 14.856 1.00 93.81 218 SER A O 1
ATOM 1660 N N . ASP A 1 219 ? -21.017 7.889 15.859 1.00 93.12 219 ASP A N 1
ATOM 1661 C CA . ASP A 1 219 ? -21.821 8.449 16.960 1.00 93.12 219 ASP A CA 1
ATOM 1662 C C . ASP A 1 219 ? -21.135 8.261 18.321 1.00 93.12 219 ASP A C 1
ATOM 1664 O O . ASP A 1 219 ? -21.445 8.962 19.281 1.00 93.12 219 ASP A O 1
ATOM 1668 N N . THR A 1 220 ? -20.156 7.355 18.382 1.00 95.50 220 THR A N 1
ATOM 1669 C CA . THR A 1 220 ? -19.369 7.042 19.572 1.00 95.50 220 THR A CA 1
ATOM 1670 C C . THR A 1 220 ? -17.887 7.092 19.224 1.00 95.50 220 THR A C 1
ATOM 1672 O O . THR A 1 220 ? -17.456 6.491 18.239 1.00 95.50 220 THR A O 1
ATOM 1675 N N . ARG A 1 221 ? -17.091 7.784 20.044 1.00 97.38 221 ARG A N 1
ATOM 1676 C CA . ARG A 1 221 ? -15.626 7.849 19.931 1.00 97.38 221 ARG A CA 1
ATOM 1677 C C . ARG A 1 221 ? -14.994 7.551 21.284 1.00 97.38 221 ARG A C 1
ATOM 1679 O O . ARG A 1 221 ? -15.509 7.991 22.309 1.00 97.38 221 ARG A O 1
ATOM 1686 N N . ALA A 1 222 ? -13.881 6.833 21.273 1.00 97.88 222 ALA A N 1
ATOM 1687 C CA . ALA A 1 222 ? -13.111 6.501 22.462 1.00 97.88 222 ALA A CA 1
ATOM 1688 C C . ALA A 1 222 ? -11.619 6.535 22.132 1.00 97.88 222 ALA A C 1
ATOM 1690 O O . ALA A 1 222 ? -11.222 6.248 21.005 1.00 97.88 222 ALA A O 1
ATOM 1691 N N . ALA A 1 223 ? -10.800 6.899 23.112 1.00 98.44 223 ALA A N 1
ATOM 1692 C CA . ALA A 1 223 ? -9.359 6.905 22.956 1.00 98.44 223 ALA A CA 1
ATOM 1693 C C . ALA A 1 223 ? -8.672 6.517 24.256 1.00 98.44 223 ALA A C 1
ATOM 1695 O O . ALA A 1 223 ? -9.207 6.718 25.350 1.00 98.44 223 ALA A O 1
ATOM 1696 N N . TRP A 1 224 ? -7.465 5.985 24.117 1.00 98.62 224 TRP A N 1
ATOM 1697 C CA . TRP A 1 224 ? -6.622 5.610 25.235 1.00 98.62 224 TRP A CA 1
ATOM 1698 C C . TRP A 1 224 ? -5.157 5.909 24.945 1.00 98.62 224 TRP A C 1
ATOM 1700 O O . TRP A 1 224 ? -4.731 5.926 23.791 1.00 98.62 224 TRP A O 1
ATOM 1710 N N . THR A 1 225 ? -4.372 6.112 25.992 1.00 98.50 225 THR A N 1
ATOM 1711 C CA . THR A 1 225 ? -2.920 6.281 25.917 1.00 98.50 225 THR A CA 1
ATOM 1712 C C . THR A 1 225 ? -2.207 5.253 26.784 1.00 98.50 225 THR A C 1
ATOM 1714 O O . THR A 1 225 ? -2.747 4.729 27.759 1.00 98.50 225 THR A O 1
ATOM 1717 N N . GLY A 1 226 ? -0.977 4.936 26.405 1.00 97.25 226 GLY A N 1
ATOM 1718 C CA . GLY A 1 226 ? -0.130 3.984 27.101 1.00 97.25 226 GLY A CA 1
ATOM 1719 C C . GLY A 1 226 ? 1.221 3.855 26.414 1.00 97.25 226 GLY A C 1
ATOM 1720 O O . GLY A 1 226 ? 1.739 4.804 25.824 1.00 97.25 226 GLY A O 1
ATOM 1721 N N . VAL A 1 227 ? 1.791 2.658 26.492 1.00 96.50 227 VAL A N 1
ATOM 1722 C CA . VAL A 1 227 ? 3.108 2.344 25.937 1.00 96.50 227 VAL A CA 1
ATOM 1723 C C . VAL A 1 227 ? 2.998 1.086 25.084 1.00 96.50 227 VAL A C 1
ATOM 1725 O O . VAL A 1 227 ? 2.291 0.142 25.448 1.00 96.50 227 VAL A O 1
ATOM 1728 N N . TRP A 1 228 ? 3.694 1.065 23.949 1.00 94.75 228 TRP A N 1
ATOM 1729 C CA . TRP A 1 228 ? 3.770 -0.115 23.094 1.00 94.75 228 TRP A CA 1
ATOM 1730 C C . TRP A 1 228 ? 4.350 -1.310 23.870 1.00 94.75 228 TRP A C 1
ATOM 1732 O O . TRP A 1 228 ? 5.449 -1.186 24.425 1.00 94.75 228 TRP A O 1
ATOM 1742 N N . PRO A 1 229 ? 3.672 -2.477 23.890 1.00 93.19 229 PRO A N 1
ATOM 1743 C CA . PRO A 1 229 ? 4.118 -3.629 24.668 1.00 93.19 229 PRO A CA 1
ATOM 1744 C C . PRO A 1 229 ? 5.570 -4.025 24.380 1.00 93.19 229 PRO A C 1
ATOM 1746 O O . PRO A 1 229 ? 5.950 -4.231 23.228 1.00 93.19 229 PRO A O 1
ATOM 1749 N N . GLY A 1 230 ? 6.369 -4.153 25.443 1.00 89.69 230 GLY A N 1
ATOM 1750 C CA . GLY A 1 230 ? 7.782 -4.535 25.356 1.00 89.69 230 GLY A CA 1
ATOM 1751 C C . GLY A 1 230 ? 8.738 -3.397 24.985 1.00 89.69 230 GLY A C 1
ATOM 1752 O O . GLY A 1 230 ? 9.914 -3.662 24.755 1.00 89.69 230 GLY A O 1
ATOM 1753 N N . THR A 1 231 ? 8.266 -2.147 24.927 1.00 91.00 231 THR A N 1
ATOM 1754 C CA . THR A 1 231 ? 9.102 -0.971 24.630 1.00 91.00 231 THR A CA 1
ATOM 1755 C C . THR A 1 231 ? 8.788 0.204 25.553 1.00 91.00 231 THR A C 1
ATOM 1757 O O . THR A 1 231 ? 7.920 0.096 26.412 1.00 91.00 231 THR A O 1
ATOM 1760 N N . ASN A 1 232 ? 9.479 1.331 25.345 1.00 90.62 232 ASN A N 1
ATOM 1761 C CA . ASN A 1 232 ? 9.190 2.620 25.985 1.00 90.62 232 ASN A CA 1
ATOM 1762 C C . ASN A 1 232 ? 8.536 3.623 25.016 1.00 90.62 232 ASN A C 1
ATOM 1764 O O . ASN A 1 232 ? 8.474 4.812 25.317 1.00 90.62 232 ASN A O 1
ATOM 1768 N N . ARG A 1 233 ? 8.096 3.173 23.833 1.00 92.81 233 ARG A N 1
ATOM 1769 C CA . ARG A 1 233 ? 7.496 4.056 22.825 1.00 92.81 233 ARG A CA 1
ATOM 1770 C C . ARG A 1 233 ? 6.045 4.341 23.181 1.00 92.81 233 ARG A C 1
ATOM 1772 O O . ARG A 1 233 ? 5.294 3.425 23.522 1.00 92.81 233 ARG A O 1
ATOM 1779 N N . THR A 1 234 ? 5.656 5.604 23.089 1.00 95.56 234 THR A N 1
ATOM 1780 C CA . THR A 1 234 ? 4.295 6.057 23.371 1.00 95.56 234 THR A CA 1
ATOM 1781 C C . THR A 1 234 ? 3.304 5.399 22.411 1.00 95.56 234 THR A C 1
ATOM 1783 O O . THR A 1 234 ? 3.573 5.216 21.222 1.00 95.56 234 THR A O 1
ATOM 1786 N N . LEU A 1 235 ? 2.162 4.986 22.956 1.00 97.62 235 LEU A N 1
ATOM 1787 C CA . LEU A 1 235 ? 1.062 4.394 22.210 1.00 97.62 235 LEU A CA 1
ATOM 1788 C C . LEU A 1 235 ? -0.206 5.185 22.499 1.00 97.62 235 LEU A C 1
ATOM 1790 O O . LEU A 1 235 ? -0.581 5.381 23.655 1.00 97.62 235 LEU A O 1
ATOM 1794 N N . ARG A 1 236 ? -0.903 5.561 21.436 1.00 98.25 236 ARG A N 1
ATOM 1795 C CA . ARG A 1 236 ? -2.271 6.045 21.480 1.00 98.25 236 ARG A CA 1
ATOM 1796 C C . ARG A 1 236 ? -3.169 5.080 20.716 1.00 98.25 236 ARG A C 1
ATOM 1798 O O . ARG A 1 236 ? -2.843 4.667 19.610 1.00 98.25 236 ARG A O 1
ATOM 1805 N N . VAL A 1 237 ? -4.299 4.730 21.309 1.00 98.56 237 VAL A N 1
ATOM 1806 C CA . VAL A 1 237 ? -5.356 3.941 20.678 1.00 98.56 237 VAL A CA 1
ATOM 1807 C C . VAL A 1 237 ? -6.530 4.866 20.417 1.00 98.56 237 VAL A C 1
ATOM 1809 O O . VAL A 1 237 ? -6.981 5.560 21.325 1.00 98.56 237 VAL A O 1
ATOM 1812 N N . GLU A 1 238 ? -7.027 4.873 19.191 1.00 98.44 238 GLU A N 1
ATOM 1813 C CA . GLU A 1 238 ? -8.214 5.626 18.789 1.00 98.44 238 GLU A CA 1
ATOM 1814 C C . GLU A 1 238 ? -9.265 4.665 18.265 1.00 98.44 238 GLU A C 1
ATOM 1816 O O . GLU A 1 238 ? -8.933 3.754 17.511 1.00 98.44 238 GLU A O 1
ATOM 1821 N N . ALA A 1 239 ? -10.522 4.866 18.647 1.00 98.31 239 ALA A N 1
ATOM 1822 C CA . ALA A 1 239 ? -11.628 4.029 18.218 1.00 98.31 239 ALA A CA 1
ATOM 1823 C C . ALA A 1 239 ? -12.893 4.851 17.959 1.00 98.31 239 ALA A C 1
ATOM 1825 O O . ALA A 1 239 ? -13.172 5.850 18.629 1.00 98.31 239 ALA A O 1
ATOM 1826 N N . ALA A 1 240 ? -13.688 4.413 16.987 1.00 98.00 240 ALA A N 1
ATOM 1827 C CA . ALA A 1 240 ? -15.005 4.976 16.730 1.00 98.00 240 ALA A CA 1
ATOM 1828 C C . ALA A 1 240 ? -16.000 3.899 16.294 1.00 98.00 240 ALA A C 1
ATOM 1830 O O . ALA A 1 240 ? -15.626 2.888 15.696 1.00 98.00 240 ALA A O 1
ATOM 1831 N N . ALA A 1 241 ? -17.276 4.128 16.596 1.00 96.56 241 ALA A N 1
ATOM 1832 C CA . ALA A 1 241 ? -18.382 3.240 16.267 1.00 96.56 241 ALA A CA 1
ATOM 1833 C C . ALA A 1 241 ? -19.567 4.026 15.701 1.00 96.56 241 ALA A C 1
ATOM 1835 O O . ALA A 1 241 ? -19.707 5.230 15.931 1.00 96.56 241 ALA A O 1
ATOM 1836 N N . TRP A 1 242 ? -20.402 3.313 14.951 1.00 94.00 242 TRP A N 1
ATOM 1837 C CA . TRP A 1 242 ? -21.686 3.779 14.447 1.00 94.00 242 TRP A CA 1
ATOM 1838 C C . TRP A 1 242 ? -22.763 2.772 14.839 1.00 94.00 242 TRP A C 1
ATOM 1840 O O . TRP A 1 242 ? -22.657 1.594 14.484 1.00 94.00 242 TRP A O 1
ATOM 1850 N N . ARG A 1 243 ? -23.791 3.206 15.583 1.00 91.38 243 ARG A N 1
ATOM 1851 C CA . ARG A 1 243 ? -24.884 2.342 16.072 1.00 91.38 243 ARG A CA 1
ATOM 1852 C C . ARG A 1 243 ? -24.375 1.100 16.825 1.00 91.38 243 ARG A C 1
ATOM 1854 O O . ARG A 1 243 ? -24.873 -0.005 16.625 1.00 91.38 243 ARG A O 1
ATOM 1861 N N . GLY A 1 244 ? -23.333 1.276 17.639 1.00 91.50 244 GLY A N 1
ATOM 1862 C CA . GLY A 1 244 ? -22.697 0.199 18.409 1.00 91.50 244 GLY A CA 1
ATOM 1863 C C . GLY A 1 244 ? -21.751 -0.711 17.616 1.00 91.50 244 GLY A C 1
ATOM 1864 O O . GLY A 1 244 ? -21.094 -1.560 18.213 1.00 91.50 244 GLY A O 1
ATOM 1865 N N . LYS A 1 245 ? -21.619 -0.541 16.293 1.00 92.94 245 LYS A N 1
ATOM 1866 C CA . LYS A 1 245 ? -20.658 -1.302 15.480 1.00 92.94 245 LYS A CA 1
ATOM 1867 C C . LYS A 1 245 ? -19.344 -0.535 15.317 1.00 92.94 245 LYS A C 1
ATOM 1869 O O . LYS A 1 245 ? -19.398 0.615 14.874 1.00 92.94 245 LYS A O 1
ATOM 1874 N N . PRO A 1 246 ? -18.174 -1.131 15.608 1.00 96.62 246 PRO A N 1
ATOM 1875 C CA . PRO A 1 246 ? -16.890 -0.483 15.365 1.00 96.62 246 PRO A CA 1
ATOM 1876 C C . PRO A 1 246 ? -16.710 -0.121 13.888 1.00 96.62 246 PRO A C 1
ATOM 1878 O O . PRO A 1 246 ? -16.902 -0.956 13.009 1.00 96.62 246 PRO A O 1
ATOM 1881 N N . VAL A 1 247 ? -16.332 1.123 13.608 1.00 97.12 247 VAL A N 1
ATOM 1882 C CA . VAL A 1 247 ? -16.028 1.624 12.254 1.00 97.12 247 VAL A CA 1
ATOM 1883 C C . VAL A 1 247 ? -14.587 2.100 12.123 1.00 97.12 247 VAL A C 1
ATOM 1885 O O . VAL A 1 247 ? -14.126 2.331 11.011 1.00 97.12 247 VAL A O 1
ATOM 1888 N N . PHE A 1 248 ? -13.876 2.264 13.239 1.00 98.12 248 PHE A N 1
ATOM 1889 C CA . PHE A 1 248 ? -12.506 2.754 13.269 1.00 98.12 248 PHE A CA 1
ATOM 1890 C C . PHE A 1 248 ? -11.778 2.224 14.501 1.00 98.12 248 PHE A C 1
ATOM 1892 O O . PHE A 1 248 ? -12.334 2.252 15.599 1.00 98.12 248 PHE A O 1
ATOM 1899 N N . PHE A 1 249 ? -10.545 1.767 14.313 1.00 98.50 249 PHE A N 1
ATOM 1900 C CA . PHE A 1 249 ? -9.601 1.451 15.379 1.00 98.50 249 PHE A CA 1
ATOM 1901 C C . PHE A 1 249 ? -8.185 1.657 14.854 1.00 98.50 249 PHE A C 1
ATOM 1903 O O . PHE A 1 249 ? -7.855 1.130 13.797 1.00 98.50 249 PHE A O 1
ATOM 1910 N N . ALA A 1 250 ? -7.345 2.410 15.553 1.00 98.00 250 ALA A N 1
ATOM 1911 C CA . ALA A 1 250 ? -5.984 2.679 15.106 1.00 98.00 250 ALA A CA 1
ATOM 1912 C C . ALA A 1 250 ? -5.012 2.725 16.282 1.00 98.00 250 ALA A C 1
ATOM 1914 O O . ALA A 1 250 ? -5.291 3.352 17.307 1.00 98.00 250 ALA A O 1
ATOM 1915 N N . LEU A 1 251 ? -3.855 2.090 16.100 1.00 97.88 251 LEU A N 1
ATOM 1916 C CA . LEU A 1 251 ? -2.687 2.252 16.954 1.00 97.88 251 LEU A CA 1
ATOM 1917 C C . LEU A 1 251 ? -1.808 3.356 16.372 1.00 97.88 251 LEU A C 1
ATOM 1919 O O . LEU A 1 251 ? -1.389 3.282 15.219 1.00 97.88 251 LEU A O 1
ATOM 1923 N N . ILE A 1 252 ? -1.547 4.379 17.174 1.00 97.25 252 ILE A N 1
ATOM 1924 C CA . ILE A 1 252 ? -0.921 5.628 16.752 1.00 97.25 252 ILE A CA 1
ATOM 1925 C C . ILE A 1 252 ? 0.297 5.877 17.640 1.00 97.25 252 ILE A C 1
ATOM 1927 O O . ILE A 1 252 ? 0.183 5.974 18.863 1.00 97.25 252 ILE A O 1
ATOM 1931 N N . GLY A 1 253 ? 1.469 5.952 17.021 1.00 95.44 253 GLY A N 1
ATOM 1932 C CA . GLY A 1 253 ? 2.705 6.433 17.621 1.00 95.44 253 GLY A CA 1
ATOM 1933 C C . GLY A 1 253 ? 3.029 7.863 17.194 1.00 95.44 253 GLY A C 1
ATOM 1934 O O . GLY A 1 253 ? 2.352 8.462 16.361 1.00 95.44 253 GLY A O 1
ATOM 1935 N N . GLU A 1 254 ? 4.112 8.406 17.740 1.00 93.88 254 GLU A N 1
ATOM 1936 C CA . GLU A 1 254 ? 4.577 9.776 17.459 1.00 93.88 254 GLU A CA 1
ATOM 1937 C C . GLU A 1 254 ? 4.952 10.029 15.993 1.00 93.88 254 GLU A C 1
ATOM 1939 O O . GLU A 1 254 ? 5.007 11.176 15.553 1.00 93.88 254 GLU A O 1
ATOM 1944 N N . TRP A 1 255 ? 5.223 8.970 15.233 1.00 93.75 255 TRP A N 1
ATOM 1945 C CA . TRP A 1 255 ? 5.550 9.058 13.813 1.00 93.75 255 TRP A CA 1
ATOM 1946 C C . TRP A 1 255 ? 4.322 9.185 12.914 1.00 93.75 255 TRP A C 1
ATOM 1948 O O . TRP A 1 255 ? 4.455 9.657 11.786 1.00 93.75 255 TRP A O 1
ATOM 1958 N N . ASN A 1 256 ? 3.132 8.800 13.386 1.00 93.50 256 ASN A N 1
ATOM 1959 C CA . ASN A 1 256 ? 1.922 8.883 12.580 1.00 93.50 256 ASN A CA 1
ATOM 1960 C C . ASN A 1 256 ? 1.506 10.347 12.396 1.00 93.50 256 ASN A C 1
ATOM 1962 O O . ASN A 1 256 ? 1.263 11.077 13.358 1.00 93.50 256 ASN A O 1
ATOM 1966 N N . LYS A 1 257 ? 1.384 10.776 11.139 1.00 88.81 257 LYS A N 1
ATOM 1967 C CA . LYS A 1 257 ? 0.989 12.143 10.768 1.00 88.81 257 LYS A CA 1
ATOM 1968 C C . LYS A 1 257 ? -0.489 12.189 10.376 1.00 88.81 257 LYS A C 1
ATOM 1970 O O . LYS A 1 257 ? -0.989 11.218 9.825 1.00 88.81 257 LYS A O 1
ATOM 1975 N N . PRO A 1 258 ? -1.212 13.299 10.577 1.00 90.00 258 PRO A N 1
ATOM 1976 C CA . PRO A 1 258 ? -2.577 13.441 10.076 1.00 90.00 258 PRO A CA 1
ATOM 1977 C C . PRO A 1 258 ? -2.577 13.692 8.556 1.00 90.00 258 PRO A C 1
ATOM 1979 O O . PRO A 1 258 ? -2.857 14.800 8.110 1.00 90.00 258 PRO A O 1
ATOM 1982 N N . TRP A 1 259 ? -2.266 12.673 7.744 1.00 83.88 259 TRP A N 1
ATOM 1983 C CA . TRP A 1 259 ? -2.043 12.803 6.289 1.00 83.88 259 TRP A CA 1
ATOM 1984 C C . TRP A 1 259 ? -3.245 13.350 5.503 1.00 83.88 259 TRP A C 1
ATOM 1986 O O . TRP A 1 259 ? -3.078 13.910 4.424 1.00 83.88 259 TRP A O 1
ATOM 1996 N N . ARG A 1 260 ? -4.460 13.251 6.059 1.00 86.81 260 ARG A N 1
ATOM 1997 C CA . ARG A 1 260 ? -5.683 13.840 5.482 1.00 86.81 260 ARG A CA 1
ATOM 1998 C C . ARG A 1 260 ? -5.807 15.352 5.703 1.00 86.81 260 ARG A C 1
ATOM 2000 O O . ARG A 1 260 ? -6.675 15.984 5.106 1.00 86.81 260 ARG A O 1
ATOM 2007 N N . MET A 1 261 ? -4.986 15.939 6.573 1.00 87.94 261 MET A N 1
ATOM 2008 C CA . MET A 1 261 ? -4.968 17.376 6.826 1.00 87.94 261 MET A CA 1
ATOM 2009 C C . MET A 1 261 ? -3.895 18.038 5.969 1.00 87.94 261 MET A C 1
ATOM 2011 O O . MET A 1 261 ? -2.702 17.816 6.162 1.00 87.94 261 MET A O 1
ATOM 2015 N N . ILE A 1 262 ? -4.322 18.911 5.057 1.00 78.88 262 ILE A N 1
ATOM 2016 C CA . ILE A 1 262 ? -3.403 19.762 4.302 1.00 78.88 262 ILE A CA 1
ATOM 2017 C C . ILE A 1 262 ? -2.899 20.851 5.251 1.00 78.88 262 ILE A C 1
ATOM 2019 O O . ILE A 1 262 ? -3.600 21.827 5.527 1.00 78.88 262 ILE A O 1
ATOM 2023 N N . THR A 1 263 ? -1.689 20.684 5.775 1.00 71.94 263 THR A N 1
ATOM 2024 C CA . THR A 1 263 ? -1.018 21.730 6.544 1.00 71.94 263 THR A CA 1
ATOM 2025 C C . THR A 1 263 ? -0.354 22.735 5.592 1.00 71.94 263 THR A C 1
ATOM 2027 O O . THR A 1 263 ? 0.167 22.359 4.542 1.00 71.94 263 THR A O 1
ATOM 2030 N N . PRO A 1 264 ? -0.383 24.048 5.889 1.00 61.50 264 PRO A N 1
ATOM 2031 C CA . PRO A 1 264 ? 0.283 25.039 5.052 1.00 61.50 264 PRO A CA 1
ATOM 2032 C C . PRO A 1 264 ? 1.805 24.814 4.997 1.00 61.50 264 PRO A C 1
ATOM 2034 O O . PRO A 1 264 ? 2.502 25.018 5.986 1.00 61.50 264 PRO A O 1
ATOM 2037 N N . LYS A 1 265 ? 2.288 24.408 3.816 1.00 58.97 265 LYS A N 1
ATOM 2038 C CA . LYS A 1 265 ? 3.678 24.313 3.327 1.00 58.97 265 LYS A CA 1
ATOM 2039 C C . LYS A 1 265 ? 4.791 24.563 4.345 1.00 58.97 265 LYS A C 1
ATOM 2041 O O . LYS A 1 265 ? 5.267 25.694 4.488 1.00 58.97 265 LYS A O 1
ATOM 2046 N N . SER A 1 266 ? 5.297 23.477 4.925 1.00 66.31 266 SER A N 1
ATOM 2047 C CA . SER A 1 266 ? 6.622 23.460 5.548 1.00 66.31 266 SER A CA 1
ATOM 2048 C C . SER A 1 266 ? 7.711 23.824 4.518 1.00 66.31 266 SER A C 1
ATOM 2050 O O . SER A 1 266 ? 7.530 23.686 3.303 1.00 66.31 266 SER A O 1
ATOM 2052 N N . GLU A 1 267 ? 8.874 24.295 4.979 1.00 69.69 267 GLU A N 1
ATOM 2053 C CA . GLU A 1 267 ? 10.034 24.554 4.104 1.00 69.69 267 GLU A CA 1
ATOM 2054 C C . GLU A 1 267 ? 10.472 23.300 3.321 1.00 69.69 267 GLU A C 1
ATOM 2056 O O . GLU A 1 267 ? 10.967 23.385 2.195 1.00 69.69 267 GLU A O 1
ATOM 2061 N N . GLU A 1 268 ? 10.209 22.118 3.877 1.00 69.19 268 GLU A N 1
ATOM 2062 C CA . GLU A 1 268 ? 10.443 20.831 3.231 1.00 69.19 268 GLU A CA 1
ATOM 2063 C C . GLU A 1 268 ? 9.546 20.613 2.003 1.00 69.19 268 GLU A C 1
ATOM 2065 O O . GLU A 1 268 ? 10.048 20.226 0.948 1.00 69.19 268 GLU A O 1
ATOM 2070 N N . GLU A 1 269 ? 8.256 20.959 2.067 1.00 71.81 269 GLU A N 1
ATOM 2071 C CA . GLU A 1 269 ? 7.367 20.877 0.900 1.00 71.81 269 GLU A CA 1
ATOM 2072 C C . GLU A 1 269 ? 7.776 21.842 -0.216 1.00 71.81 269 GLU A C 1
ATOM 2074 O O . GLU A 1 269 ? 7.699 21.500 -1.400 1.00 71.81 269 GLU A O 1
ATOM 2079 N N . LYS A 1 270 ? 8.242 23.050 0.134 1.00 77.69 270 LYS A N 1
ATOM 2080 C CA . LYS A 1 270 ? 8.753 24.011 -0.857 1.00 77.69 270 LYS A CA 1
ATOM 2081 C C . LYS A 1 270 ? 9.991 23.462 -1.566 1.00 77.69 270 LYS A C 1
ATOM 2083 O O . LYS A 1 270 ? 10.061 23.532 -2.795 1.00 77.69 270 LYS A O 1
ATOM 2088 N N . ARG A 1 271 ? 10.934 22.881 -0.813 1.00 77.56 271 ARG A N 1
ATOM 2089 C CA . ARG A 1 271 ? 12.133 22.223 -1.357 1.00 77.56 271 ARG A CA 1
ATOM 2090 C C . ARG A 1 271 ? 11.765 21.044 -2.258 1.00 77.56 271 ARG A C 1
ATOM 2092 O O . ARG A 1 271 ? 12.267 20.968 -3.378 1.00 77.56 271 ARG A O 1
ATOM 2099 N N . ASN A 1 272 ? 10.849 20.182 -1.817 1.00 81.81 272 ASN A N 1
ATOM 2100 C CA . ASN A 1 272 ? 10.384 19.034 -2.599 1.00 81.81 272 ASN A CA 1
ATOM 2101 C C . ASN A 1 272 ? 9.695 19.489 -3.891 1.00 81.81 272 ASN A C 1
ATOM 2103 O O . ASN A 1 272 ? 9.977 18.966 -4.966 1.00 81.81 272 ASN A O 1
ATOM 2107 N N . ARG A 1 273 ? 8.869 20.540 -3.832 1.00 85.12 273 ARG A N 1
ATOM 2108 C CA . ARG A 1 273 ? 8.236 21.122 -5.022 1.00 85.12 273 ARG A CA 1
ATOM 2109 C C . ARG A 1 273 ? 9.258 21.688 -6.006 1.00 85.12 273 ARG A C 1
ATOM 2111 O O . ARG A 1 273 ? 9.107 21.471 -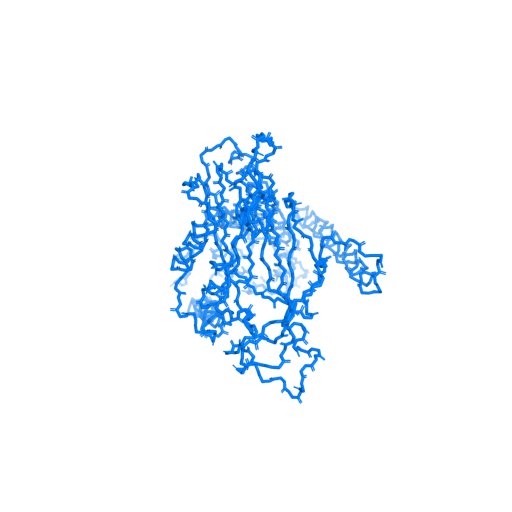7.206 1.00 85.12 273 ARG A O 1
ATOM 2118 N N . ALA A 1 274 ? 10.284 22.394 -5.530 1.00 88.50 274 ALA A N 1
ATOM 2119 C CA . ALA A 1 274 ? 11.357 22.891 -6.390 1.00 88.50 274 ALA A CA 1
ATOM 2120 C C . ALA A 1 274 ? 12.119 21.733 -7.055 1.00 88.50 274 ALA A C 1
ATOM 2122 O O . ALA A 1 274 ? 12.319 21.756 -8.268 1.00 88.50 274 ALA A O 1
ATOM 2123 N N . GLY A 1 275 ? 12.459 20.690 -6.290 1.00 88.50 275 GLY A N 1
ATOM 2124 C CA . GLY A 1 275 ? 13.074 19.467 -6.810 1.00 88.50 275 GLY A CA 1
ATOM 2125 C C . GLY A 1 275 ? 12.217 18.771 -7.872 1.00 88.50 275 GLY A C 1
ATOM 2126 O O . GLY A 1 275 ? 12.734 18.403 -8.927 1.00 88.50 275 GLY A O 1
ATOM 2127 N N . ASN A 1 276 ? 10.903 18.671 -7.653 1.00 87.62 276 ASN A N 1
ATOM 2128 C CA . ASN A 1 276 ? 9.962 18.086 -8.613 1.00 87.62 276 ASN A CA 1
ATOM 2129 C C . ASN A 1 276 ? 9.871 18.910 -9.901 1.00 87.62 276 ASN A C 1
ATOM 2131 O O . ASN A 1 276 ? 9.893 18.347 -10.993 1.00 87.62 276 ASN A O 1
ATOM 2135 N N . ILE A 1 277 ? 9.818 20.243 -9.793 1.00 93.19 277 ILE A N 1
ATOM 2136 C CA . ILE A 1 277 ? 9.816 21.136 -10.960 1.00 93.19 277 ILE A CA 1
ATOM 2137 C C . ILE A 1 277 ? 11.120 20.985 -11.747 1.00 93.19 277 ILE A C 1
ATOM 2139 O O . ILE A 1 277 ? 11.078 20.837 -12.964 1.00 93.19 277 ILE A O 1
ATOM 2143 N N . ILE A 1 278 ? 12.273 20.986 -11.071 1.00 94.06 278 ILE A N 1
ATOM 2144 C CA . ILE A 1 278 ? 13.577 20.798 -11.721 1.00 94.06 278 ILE A CA 1
ATOM 2145 C C . ILE A 1 278 ? 13.630 19.437 -12.420 1.00 94.06 278 ILE A C 1
ATOM 2147 O O . ILE A 1 278 ? 14.001 19.373 -13.588 1.00 94.06 278 ILE A O 1
ATOM 2151 N N . SER A 1 279 ? 13.206 18.367 -11.747 1.00 88.06 279 SER A N 1
ATOM 2152 C CA . SER A 1 279 ? 13.187 17.012 -12.312 1.00 88.06 279 SER A CA 1
ATOM 2153 C C . SER A 1 279 ? 12.284 16.925 -13.544 1.00 88.06 279 SER A C 1
ATOM 2155 O O . SER A 1 279 ? 12.682 16.353 -14.557 1.00 88.06 279 SER A O 1
ATOM 2157 N N . LEU A 1 280 ? 11.109 17.563 -13.506 1.00 91.88 280 LEU A N 1
ATOM 2158 C CA . LEU A 1 280 ? 10.197 17.648 -14.647 1.00 91.88 280 LEU A CA 1
ATOM 2159 C C . LEU A 1 280 ? 10.815 18.429 -15.816 1.00 91.88 280 LEU A C 1
ATOM 2161 O O . LEU A 1 280 ? 10.743 17.987 -16.960 1.00 91.88 280 LEU A O 1
ATOM 2165 N N . LEU A 1 281 ? 11.450 19.571 -15.542 1.00 95.00 281 LEU A N 1
ATOM 2166 C CA . LEU A 1 281 ? 12.131 20.364 -16.567 1.00 95.00 281 LEU A CA 1
ATOM 2167 C C . LEU A 1 281 ? 13.295 19.592 -17.199 1.00 95.00 281 LEU A C 1
ATOM 2169 O O . LEU A 1 281 ? 13.456 19.629 -18.418 1.00 95.00 281 LEU A O 1
ATOM 2173 N N . VAL A 1 282 ? 14.073 18.860 -16.396 1.00 94.06 282 VAL A N 1
ATOM 2174 C CA . VAL A 1 282 ? 15.150 17.984 -16.878 1.00 94.06 282 VAL A CA 1
ATOM 2175 C C . VAL A 1 282 ? 14.585 16.861 -17.744 1.00 94.06 282 VAL A C 1
ATOM 2177 O O . VAL A 1 282 ? 15.098 16.634 -18.837 1.00 94.06 282 VAL A O 1
ATOM 2180 N N . LEU A 1 283 ? 13.505 16.202 -17.314 1.00 89.38 283 LEU A N 1
ATOM 2181 C CA . LEU A 1 283 ? 12.840 15.159 -18.097 1.00 89.38 283 LEU A CA 1
ATOM 2182 C C . LEU A 1 283 ? 12.365 15.694 -19.455 1.00 89.38 283 LEU A C 1
ATOM 2184 O O . LEU A 1 283 ? 12.671 15.104 -20.490 1.00 89.38 283 LEU A O 1
ATOM 2188 N N . ILE A 1 284 ? 11.680 16.843 -19.471 1.00 94.31 284 ILE A N 1
ATOM 2189 C CA . ILE A 1 284 ? 11.227 17.492 -20.711 1.00 94.31 284 ILE A CA 1
ATOM 2190 C C . ILE A 1 284 ? 12.424 17.838 -21.603 1.00 94.31 284 ILE A C 1
ATOM 2192 O O . ILE A 1 284 ? 12.398 17.557 -22.803 1.00 94.31 284 ILE A O 1
ATOM 2196 N N . ALA A 1 285 ? 13.493 18.403 -21.037 1.00 93.06 285 ALA A N 1
ATOM 2197 C CA . ALA A 1 285 ? 14.699 18.737 -21.787 1.00 93.06 285 ALA A CA 1
ATOM 2198 C C . ALA A 1 285 ? 15.356 17.493 -22.407 1.00 93.06 285 ALA A C 1
ATOM 2200 O O . ALA A 1 285 ? 15.749 17.536 -23.574 1.00 93.06 285 ALA A O 1
ATOM 2201 N N . LEU A 1 286 ? 15.429 16.377 -21.673 1.00 89.81 286 LEU A N 1
ATOM 2202 C CA . LEU A 1 286 ? 15.952 15.103 -22.174 1.00 89.81 286 LEU A CA 1
ATOM 2203 C C . LEU A 1 286 ? 15.090 14.534 -23.303 1.00 89.81 286 LEU A C 1
ATOM 2205 O O . LEU A 1 286 ? 15.642 14.097 -24.313 1.00 89.81 286 LEU A O 1
ATOM 2209 N N . LEU A 1 287 ? 13.761 14.583 -23.178 1.00 92.50 287 LEU A N 1
ATOM 2210 C CA . LEU A 1 287 ? 12.843 14.128 -24.227 1.00 92.50 287 LEU A CA 1
ATOM 2211 C C . LEU A 1 287 ? 12.968 14.980 -25.496 1.00 92.50 287 LEU A C 1
ATOM 2213 O O . LEU A 1 287 ? 13.075 14.438 -26.597 1.00 92.50 287 LEU A O 1
ATOM 2217 N N . VAL A 1 288 ? 13.023 16.309 -25.359 1.00 95.00 288 VAL A N 1
ATOM 2218 C CA . VAL A 1 288 ? 13.202 17.227 -26.495 1.00 95.00 288 VAL A CA 1
ATOM 2219 C C . VAL A 1 288 ? 14.571 17.023 -27.146 1.00 95.00 288 VAL A C 1
ATOM 2221 O O . VAL A 1 288 ? 14.653 16.879 -28.367 1.00 95.00 288 VAL A O 1
ATOM 2224 N N . ALA A 1 289 ? 15.648 16.963 -26.359 1.00 89.75 289 ALA A N 1
ATOM 2225 C CA . ALA A 1 289 ? 16.995 16.723 -26.872 1.00 89.75 289 ALA A CA 1
ATOM 2226 C C . ALA A 1 289 ? 17.095 15.358 -27.571 1.00 89.75 289 ALA A C 1
ATOM 2228 O O . ALA A 1 289 ? 17.618 15.279 -28.686 1.00 89.75 289 ALA A O 1
ATOM 2229 N N . GLY A 1 290 ? 16.538 14.307 -26.964 1.00 90.31 290 GLY A N 1
ATOM 2230 C CA . GLY A 1 290 ? 16.439 12.969 -27.540 1.00 90.31 290 GLY A CA 1
ATOM 2231 C C . GLY A 1 290 ? 15.696 12.978 -28.873 1.00 90.31 290 GLY A C 1
ATOM 2232 O O . GLY A 1 290 ? 16.226 12.493 -29.870 1.00 90.31 290 GLY A O 1
ATOM 2233 N N . ALA A 1 291 ? 14.526 13.619 -28.944 1.00 93.12 291 ALA A N 1
ATOM 2234 C CA . ALA A 1 291 ? 13.740 13.722 -30.173 1.00 93.12 291 ALA A CA 1
ATOM 2235 C C . ALA A 1 291 ? 14.471 14.497 -31.284 1.00 93.12 291 ALA A C 1
ATOM 2237 O O . ALA A 1 291 ? 14.469 14.076 -32.444 1.00 93.12 291 ALA A O 1
ATOM 2238 N N . LEU A 1 292 ? 15.139 15.607 -30.951 1.00 91.88 292 LEU A N 1
ATOM 2239 C CA . LEU A 1 292 ? 15.925 16.390 -31.910 1.00 91.88 292 LEU A CA 1
ATOM 2240 C C . LEU A 1 292 ? 17.131 15.600 -32.439 1.00 91.88 292 LEU A C 1
ATOM 2242 O O . LEU A 1 292 ? 17.387 15.609 -33.648 1.00 91.88 292 LEU A O 1
ATOM 2246 N N . LEU A 1 293 ? 17.847 14.890 -31.562 1.00 88.94 293 LEU A N 1
ATOM 2247 C CA . LEU A 1 293 ? 18.969 14.030 -31.939 1.00 88.94 293 LEU A CA 1
ATOM 2248 C C . LEU A 1 293 ? 18.507 12.834 -32.774 1.00 88.94 293 LEU A C 1
ATOM 2250 O O . LEU A 1 293 ? 19.079 12.589 -33.834 1.00 88.94 293 LEU A O 1
ATOM 2254 N N . ALA A 1 294 ? 17.436 12.151 -32.368 1.00 90.31 294 ALA A N 1
ATOM 2255 C CA . ALA A 1 294 ? 16.828 11.062 -33.126 1.00 90.31 294 ALA A CA 1
ATOM 2256 C C . ALA A 1 294 ? 16.395 11.534 -34.521 1.00 90.31 294 ALA A C 1
ATOM 2258 O O . ALA A 1 294 ? 16.745 10.908 -35.522 1.00 90.31 294 ALA A O 1
ATOM 2259 N N . ARG A 1 295 ? 15.724 12.693 -34.624 1.00 91.12 295 ARG A N 1
ATOM 2260 C CA . ARG A 1 295 ? 15.335 13.302 -35.908 1.00 91.12 295 ARG A CA 1
ATOM 2261 C C . ARG A 1 295 ? 16.548 13.628 -36.775 1.00 91.12 295 ARG A C 1
ATOM 2263 O O . ARG A 1 295 ? 16.522 13.376 -37.981 1.00 91.12 295 ARG A O 1
ATOM 2270 N N . ARG A 1 296 ? 17.609 14.187 -36.184 1.00 89.44 296 ARG A N 1
ATOM 2271 C CA . ARG A 1 296 ? 18.866 14.486 -36.882 1.00 89.44 296 ARG A CA 1
ATOM 2272 C C . ARG A 1 296 ? 19.513 13.204 -37.408 1.00 89.44 296 ARG A C 1
ATOM 2274 O O . ARG A 1 296 ? 19.837 13.132 -38.591 1.00 89.44 296 ARG A O 1
ATOM 2281 N N . ASN A 1 297 ? 19.648 12.185 -36.566 1.00 87.06 297 ASN A N 1
ATOM 2282 C CA . ASN A 1 297 ? 20.232 10.894 -36.929 1.00 87.06 297 ASN A CA 1
ATOM 2283 C C . ASN A 1 297 ? 19.411 10.182 -38.011 1.00 87.06 297 ASN A C 1
ATOM 2285 O O . ASN A 1 297 ? 19.980 9.658 -38.968 1.00 87.06 297 ASN A O 1
ATOM 2289 N N . TYR A 1 298 ? 18.081 10.238 -37.913 1.00 87.25 298 TYR A N 1
ATOM 2290 C CA . TYR A 1 298 ? 17.162 9.694 -38.908 1.00 87.25 298 TYR A CA 1
ATOM 2291 C C . TYR A 1 298 ? 17.312 10.384 -40.270 1.00 87.25 298 TYR A C 1
ATOM 2293 O O . TYR A 1 298 ? 17.429 9.704 -41.289 1.00 87.25 298 TYR A O 1
ATOM 2301 N N . ARG A 1 299 ? 17.356 11.727 -40.296 1.00 89.06 299 ARG A N 1
ATOM 2302 C CA . ARG A 1 299 ? 17.522 12.518 -41.531 1.00 89.06 299 ARG A CA 1
ATOM 2303 C C . ARG A 1 299 ? 18.866 12.290 -42.214 1.00 89.06 299 ARG A C 1
ATOM 2305 O O . ARG A 1 299 ? 18.925 12.308 -43.435 1.00 89.06 299 ARG A O 1
ATOM 2312 N N . HIS A 1 300 ? 19.925 12.061 -41.445 1.00 84.44 300 HIS A N 1
ATOM 2313 C CA . HIS A 1 300 ? 21.248 11.761 -41.994 1.00 84.44 300 HIS A CA 1
ATOM 2314 C C . HIS A 1 300 ? 21.444 10.278 -42.354 1.00 84.44 300 HIS A C 1
ATOM 2316 O O . HIS A 1 300 ? 22.561 9.896 -42.687 1.00 84.44 300 HIS A O 1
ATOM 2322 N N . GLY A 1 301 ? 20.407 9.432 -42.255 1.00 82.12 301 GLY A N 1
ATOM 2323 C CA . GLY A 1 301 ? 20.516 7.994 -42.538 1.00 82.12 301 GLY A CA 1
ATOM 2324 C C . GLY A 1 301 ? 21.437 7.244 -41.568 1.00 82.12 301 GLY A C 1
ATOM 2325 O O . GLY A 1 301 ? 21.932 6.168 -41.886 1.00 82.12 301 GLY A O 1
ATOM 2326 N N . ARG A 1 302 ? 21.698 7.828 -40.391 1.00 79.31 302 ARG A N 1
ATOM 2327 C CA . ARG A 1 302 ? 22.675 7.336 -39.411 1.00 79.31 302 ARG A CA 1
ATOM 2328 C C . ARG A 1 302 ? 22.067 6.508 -38.291 1.00 79.31 302 ARG A C 1
ATOM 2330 O O . ARG A 1 302 ? 22.848 6.051 -37.479 1.00 79.31 302 ARG A O 1
ATOM 2337 N N . GLY A 1 303 ? 20.746 6.383 -38.177 1.00 81.00 303 GLY A N 1
ATOM 2338 C CA . GLY A 1 303 ? 20.104 5.623 -37.094 1.00 81.00 303 GLY A CA 1
ATOM 2339 C C . GLY A 1 303 ? 19.744 4.195 -37.500 1.00 81.00 303 GLY A C 1
ATOM 2340 O O . GLY A 1 303 ? 19.251 3.987 -38.611 1.00 81.00 303 GLY A O 1
ATOM 2341 N N . ASP A 1 304 ? 19.948 3.234 -36.596 1.00 83.31 304 ASP A N 1
ATOM 2342 C CA . ASP A 1 304 ? 19.455 1.859 -36.743 1.00 83.31 304 ASP A CA 1
ATOM 2343 C C . ASP A 1 304 ? 17.949 1.765 -36.423 1.00 83.31 304 ASP A C 1
ATOM 2345 O O . ASP A 1 304 ? 17.532 1.682 -35.269 1.00 83.31 304 ASP A O 1
ATOM 2349 N N . ARG A 1 305 ? 17.114 1.789 -37.469 1.00 85.31 305 ARG A N 1
ATOM 2350 C CA . ARG A 1 305 ? 15.648 1.737 -37.333 1.00 85.31 305 ARG A CA 1
ATOM 2351 C C . ARG A 1 305 ? 15.148 0.360 -36.909 1.00 85.31 305 ARG A C 1
ATOM 2353 O O . ARG A 1 305 ? 14.182 0.279 -36.156 1.00 85.31 305 ARG A O 1
ATOM 2360 N N . GLU A 1 306 ? 15.775 -0.703 -37.405 1.00 81.25 306 GLU A N 1
ATOM 2361 C CA . GLU A 1 306 ? 15.360 -2.074 -37.104 1.00 81.25 306 GLU A CA 1
ATOM 2362 C C . GLU A 1 306 ? 15.675 -2.420 -35.650 1.00 81.25 306 GLU A C 1
ATOM 2364 O O . GLU A 1 306 ? 14.817 -2.957 -34.946 1.00 81.25 306 GLU A O 1
ATOM 2369 N N . GLY A 1 307 ? 16.868 -2.043 -35.176 1.00 77.56 307 GLY A N 1
ATOM 2370 C CA . GLY A 1 307 ? 17.245 -2.166 -33.771 1.00 77.56 307 GLY A CA 1
ATOM 2371 C C . GLY A 1 307 ? 16.313 -1.383 -32.848 1.00 77.56 307 GLY A C 1
ATOM 2372 O O . GLY A 1 307 ? 15.842 -1.924 -31.846 1.00 77.56 307 GLY A O 1
ATOM 2373 N N . ALA A 1 308 ? 15.963 -0.151 -33.234 1.00 85.19 308 ALA A N 1
ATOM 2374 C CA . ALA A 1 308 ? 15.046 0.692 -32.471 1.00 85.19 308 ALA A CA 1
ATOM 2375 C C . ALA A 1 308 ? 13.647 0.067 -32.341 1.00 85.19 308 ALA A C 1
ATOM 2377 O O . ALA A 1 308 ? 13.080 0.042 -31.250 1.00 85.19 308 ALA A O 1
ATOM 2378 N N . VAL A 1 309 ? 13.087 -0.458 -33.440 1.00 88.25 309 VAL A N 1
ATOM 2379 C CA . VAL A 1 309 ? 11.760 -1.101 -33.438 1.00 88.25 309 VAL A CA 1
ATOM 2380 C C . VAL A 1 309 ? 11.762 -2.374 -32.597 1.00 88.25 309 VAL A C 1
ATOM 2382 O O . VAL A 1 309 ? 10.840 -2.582 -31.815 1.00 88.25 309 VAL A O 1
ATOM 2385 N N . ARG A 1 310 ? 12.797 -3.213 -32.702 1.00 80.44 310 ARG A N 1
ATOM 2386 C CA . ARG A 1 310 ? 12.883 -4.449 -31.911 1.00 80.44 310 ARG A CA 1
ATOM 2387 C C . ARG A 1 310 ? 12.998 -4.172 -30.411 1.00 80.44 310 ARG A C 1
ATOM 2389 O O . ARG A 1 310 ? 12.333 -4.848 -29.633 1.00 80.44 310 ARG A O 1
ATOM 2396 N N . LEU A 1 311 ? 13.776 -3.163 -30.008 1.00 82.69 311 LEU A N 1
ATOM 2397 C CA . LEU A 1 311 ? 13.839 -2.734 -28.608 1.00 82.69 311 LEU A CA 1
ATOM 2398 C C . LEU A 1 311 ? 12.479 -2.219 -28.120 1.00 82.69 311 LEU A C 1
ATOM 2400 O O . LEU A 1 311 ? 12.024 -2.624 -27.056 1.00 82.69 311 LEU A O 1
ATOM 2404 N N . ALA A 1 312 ? 11.815 -1.371 -28.909 1.00 88.12 312 ALA A N 1
ATOM 2405 C CA . ALA A 1 312 ? 10.499 -0.838 -28.566 1.00 88.12 312 ALA A CA 1
ATOM 2406 C C . ALA A 1 312 ? 9.449 -1.952 -28.409 1.00 88.12 312 ALA A C 1
ATOM 2408 O O . ALA A 1 312 ? 8.682 -1.940 -27.451 1.00 88.12 312 ALA A O 1
ATOM 2409 N N . LEU A 1 313 ? 9.449 -2.946 -29.306 1.00 87.50 313 LEU A N 1
ATOM 2410 C CA . LEU A 1 313 ? 8.572 -4.118 -29.217 1.00 87.50 313 LEU A CA 1
ATOM 2411 C C . LEU A 1 313 ? 8.865 -4.968 -27.977 1.00 87.50 313 LEU A C 1
ATOM 2413 O O . LEU A 1 313 ? 7.928 -5.413 -27.317 1.00 87.50 313 LEU A O 1
ATOM 2417 N N . LEU A 1 314 ? 10.143 -5.181 -27.644 1.00 82.94 314 LEU A N 1
ATOM 2418 C CA . LEU A 1 314 ? 10.535 -5.901 -26.432 1.00 82.94 314 LEU A CA 1
ATOM 2419 C C . LEU A 1 314 ? 10.041 -5.172 -25.179 1.00 82.94 314 LEU A C 1
ATOM 2421 O O . LEU A 1 314 ? 9.404 -5.797 -24.339 1.00 82.94 314 LEU A O 1
ATOM 2425 N N . MET A 1 315 ? 10.289 -3.863 -25.082 1.00 86.50 315 MET A N 1
ATOM 2426 C CA . MET A 1 315 ? 9.818 -3.038 -23.966 1.00 86.50 315 MET A CA 1
ATOM 2427 C C . MET A 1 315 ? 8.296 -3.098 -23.847 1.00 86.50 315 MET A C 1
ATOM 2429 O O . MET A 1 315 ? 7.795 -3.458 -22.792 1.00 86.50 315 MET A O 1
ATOM 2433 N N . PHE A 1 316 ? 7.563 -2.857 -24.940 1.00 92.12 316 PHE A N 1
ATOM 2434 C CA . PHE A 1 316 ? 6.102 -2.958 -24.952 1.00 92.12 316 PHE A CA 1
ATOM 2435 C C . PHE A 1 316 ? 5.612 -4.330 -24.470 1.00 92.12 316 PHE A C 1
ATOM 2437 O O . PHE A 1 316 ? 4.688 -4.418 -23.671 1.00 92.12 316 PHE A O 1
ATOM 2444 N N . THR A 1 317 ? 6.247 -5.409 -24.932 1.00 87.81 317 THR A N 1
ATOM 2445 C CA . THR A 1 317 ? 5.867 -6.773 -24.541 1.00 87.81 317 THR A CA 1
ATOM 2446 C C . THR A 1 317 ? 6.112 -7.013 -23.054 1.00 87.81 317 THR A C 1
ATOM 2448 O O . THR A 1 317 ? 5.255 -7.587 -22.389 1.00 87.81 317 THR A O 1
ATOM 2451 N N . LEU A 1 318 ? 7.250 -6.558 -22.520 1.00 86.62 318 LEU A N 1
ATOM 2452 C CA . LEU A 1 318 ? 7.555 -6.663 -21.093 1.00 86.62 318 LEU A CA 1
ATOM 2453 C C . LEU A 1 318 ? 6.551 -5.874 -20.249 1.00 86.62 318 LEU A C 1
ATOM 2455 O O . LEU A 1 318 ? 6.049 -6.420 -19.273 1.00 86.62 318 LEU A O 1
ATOM 2459 N N . GLU A 1 319 ? 6.189 -4.659 -20.664 1.00 88.69 319 GLU A N 1
ATOM 2460 C CA . GLU A 1 319 ? 5.149 -3.865 -19.995 1.00 88.69 319 GLU A CA 1
ATOM 2461 C C . GLU A 1 319 ? 3.794 -4.584 -20.001 1.00 88.69 319 GLU A C 1
ATOM 2463 O O . GLU A 1 319 ? 3.108 -4.641 -18.983 1.00 88.69 319 GLU A O 1
ATOM 2468 N N . MET A 1 320 ? 3.412 -5.210 -21.122 1.00 92.88 320 MET A N 1
ATOM 2469 C CA . MET A 1 320 ? 2.163 -5.978 -21.192 1.00 92.88 320 MET A CA 1
ATOM 2470 C C . MET A 1 320 ? 2.199 -7.214 -20.288 1.00 92.88 320 MET A C 1
ATOM 2472 O O . MET A 1 320 ? 1.197 -7.535 -19.655 1.00 92.88 320 MET A O 1
ATOM 2476 N N . VAL A 1 321 ? 3.344 -7.892 -20.180 1.00 87.06 321 VAL A N 1
ATOM 2477 C CA . VAL A 1 321 ? 3.516 -9.013 -19.245 1.00 87.06 321 VAL A CA 1
ATOM 2478 C C . VAL A 1 321 ? 3.430 -8.530 -17.796 1.00 87.06 321 VAL A C 1
ATOM 2480 O O . VAL A 1 321 ? 2.723 -9.146 -17.002 1.00 87.06 321 VAL A O 1
ATOM 2483 N N . LEU A 1 322 ? 4.079 -7.415 -17.450 1.00 85.19 322 LEU A N 1
ATOM 2484 C CA . LEU A 1 322 ? 4.004 -6.827 -16.109 1.00 85.19 322 LEU A CA 1
ATOM 2485 C C . LEU A 1 322 ? 2.570 -6.442 -15.744 1.00 85.19 322 LEU A C 1
ATOM 2487 O O . LEU A 1 322 ? 2.108 -6.788 -14.656 1.00 85.19 322 LEU A O 1
ATOM 2491 N N . PHE A 1 323 ? 1.848 -5.806 -16.667 1.00 89.31 323 PHE A N 1
ATOM 2492 C CA . PHE A 1 323 ? 0.426 -5.509 -16.521 1.00 89.31 323 PHE A CA 1
ATOM 2493 C C . PHE A 1 323 ? -0.389 -6.781 -16.244 1.00 89.31 323 PHE A C 1
ATOM 2495 O O . PHE A 1 323 ? -1.134 -6.825 -15.267 1.00 89.31 323 PHE A O 1
ATOM 2502 N N . LEU A 1 324 ? -0.212 -7.838 -17.044 1.00 90.06 324 LEU A N 1
ATOM 2503 C CA . LEU A 1 324 ? -0.927 -9.108 -16.866 1.00 90.06 324 LEU A CA 1
ATOM 2504 C C . LEU A 1 324 ? -0.586 -9.818 -15.548 1.00 90.06 324 LEU A C 1
ATOM 2506 O O . LEU A 1 324 ? -1.438 -10.508 -14.996 1.00 90.06 324 LEU A O 1
ATOM 2510 N N . CYS A 1 325 ? 0.636 -9.667 -15.038 1.00 86.19 325 CYS A N 1
ATOM 2511 C CA . CYS A 1 325 ? 1.056 -10.297 -13.786 1.00 86.19 325 CYS A CA 1
ATOM 2512 C C . CYS A 1 325 ? 0.620 -9.525 -12.536 1.00 86.19 325 CYS A C 1
ATOM 2514 O O . CYS A 1 325 ? 0.432 -10.140 -11.490 1.00 86.19 325 CYS A O 1
ATOM 2516 N N . ARG A 1 326 ? 0.521 -8.192 -12.614 1.00 85.69 326 ARG A N 1
ATOM 2517 C CA . ARG A 1 326 ? 0.305 -7.330 -11.439 1.00 85.69 326 ARG A CA 1
ATOM 2518 C C . ARG A 1 326 ? -1.116 -6.801 -11.310 1.00 85.69 326 ARG A C 1
ATOM 2520 O O . ARG A 1 326 ? -1.489 -6.371 -10.222 1.00 85.69 326 ARG A O 1
ATOM 2527 N N . SER A 1 327 ? -1.884 -6.793 -12.395 1.00 90.81 327 SER A N 1
ATOM 2528 C CA . SER A 1 327 ? -3.219 -6.201 -12.374 1.00 90.81 327 SER A CA 1
ATOM 2529 C C . SER A 1 327 ? -4.221 -7.065 -11.632 1.00 90.81 327 SER A C 1
ATOM 2531 O O . SER A 1 327 ? -4.242 -8.290 -11.754 1.00 90.81 327 SER A O 1
ATOM 2533 N N . HIS A 1 328 ? -5.107 -6.391 -10.915 1.00 91.25 328 HIS A N 1
ATOM 2534 C CA . HIS A 1 328 ? -6.275 -6.988 -10.304 1.00 91.25 328 HIS A CA 1
ATOM 2535 C C . HIS A 1 328 ? -7.399 -7.073 -11.340 1.00 91.25 328 HIS A C 1
ATOM 2537 O O . HIS A 1 328 ? -8.005 -6.067 -11.708 1.00 91.25 328 HIS A O 1
ATOM 2543 N N . PHE A 1 329 ? -7.637 -8.274 -11.865 1.00 91.44 329 PHE A N 1
ATOM 2544 C CA . PHE A 1 329 ? -8.624 -8.503 -12.919 1.00 91.44 329 PHE A CA 1
ATOM 2545 C C . PHE A 1 329 ? -10.014 -8.748 -12.339 1.00 91.44 329 PHE A C 1
ATOM 2547 O O . PHE A 1 329 ? -10.240 -9.745 -11.653 1.00 91.44 329 PHE A O 1
ATOM 2554 N N . VAL A 1 330 ? -10.966 -7.889 -12.704 1.00 91.19 330 VAL A N 1
ATOM 2555 C CA . VAL A 1 330 ? -12.376 -8.018 -12.315 1.00 91.19 330 VAL A CA 1
ATOM 2556 C C . VAL A 1 330 ? -13.282 -8.216 -13.537 1.00 91.19 330 VAL A C 1
ATOM 2558 O O . VAL A 1 330 ? -12.995 -7.696 -14.618 1.00 91.19 330 VAL A O 1
ATOM 2561 N N . PRO A 1 331 ? -14.391 -8.965 -13.425 1.00 86.75 331 PRO A N 1
ATOM 2562 C CA . PRO A 1 331 ? -15.331 -9.136 -14.528 1.00 86.75 331 PRO A CA 1
ATOM 2563 C C . PRO A 1 331 ? -16.196 -7.874 -14.704 1.00 86.75 331 PRO A C 1
ATOM 2565 O O . PRO A 1 331 ? -17.299 -7.790 -14.173 1.00 86.75 331 PRO A O 1
ATOM 2568 N N . GLY A 1 332 ? -15.707 -6.888 -15.463 1.00 82.94 332 GLY A N 1
ATOM 2569 C CA . GLY A 1 332 ? -16.420 -5.627 -15.696 1.00 82.94 332 GLY A CA 1
ATOM 2570 C C . GLY A 1 332 ? -15.919 -4.837 -16.906 1.00 82.94 332 GLY A C 1
ATOM 2571 O O . GLY A 1 332 ? -14.812 -5.052 -17.399 1.00 82.94 332 GLY A O 1
ATOM 2572 N N . PHE A 1 333 ? -16.736 -3.894 -17.391 1.00 85.00 333 PHE A N 1
ATOM 2573 C CA . PHE A 1 333 ? -16.367 -3.021 -18.517 1.00 85.00 333 PHE A CA 1
ATOM 2574 C C . PHE A 1 333 ? -15.181 -2.104 -18.183 1.00 85.00 333 PHE A C 1
ATOM 2576 O O . PHE A 1 333 ? -14.436 -1.697 -19.067 1.00 85.00 333 PHE A O 1
ATOM 2583 N N . GLU A 1 334 ? -14.953 -1.828 -16.903 1.00 83.44 334 GLU A N 1
ATOM 2584 C CA . GLU A 1 334 ? -13.821 -1.042 -16.409 1.00 83.44 334 GLU A CA 1
ATOM 2585 C C . GLU A 1 334 ? -12.469 -1.640 -16.828 1.00 83.44 334 GLU A C 1
ATOM 2587 O O . GLU A 1 334 ? -11.553 -0.898 -17.184 1.00 83.44 334 GLU A O 1
ATOM 2592 N N . MET A 1 335 ? -12.374 -2.973 -16.942 1.00 89.50 335 MET A N 1
ATOM 2593 C CA . MET A 1 335 ? -11.166 -3.640 -17.438 1.00 89.50 335 MET A CA 1
ATOM 2594 C C . MET A 1 335 ? -10.806 -3.252 -18.869 1.00 89.50 335 MET A C 1
ATOM 2596 O O . MET A 1 335 ? -9.625 -3.267 -19.220 1.00 89.50 335 MET A O 1
ATOM 2600 N N . PHE A 1 336 ? -11.783 -2.875 -19.700 1.00 91.12 336 PHE A N 1
ATOM 2601 C CA . PHE A 1 336 ? -11.494 -2.332 -21.025 1.00 91.12 336 PHE A CA 1
ATOM 2602 C C . PHE A 1 336 ? -10.713 -1.018 -20.909 1.00 91.12 336 PHE A C 1
ATOM 2604 O O . PHE A 1 336 ? -9.685 -0.862 -21.566 1.00 91.12 336 PHE A O 1
ATOM 2611 N N . GLY A 1 337 ? -11.147 -0.109 -20.030 1.00 90.56 337 GLY A N 1
ATOM 2612 C CA . GLY A 1 337 ? -10.456 1.154 -19.761 1.00 90.56 337 GLY A CA 1
ATOM 2613 C C . GLY A 1 337 ? -9.044 0.935 -19.218 1.00 90.56 337 GLY A C 1
ATOM 2614 O O . GLY A 1 337 ? -8.085 1.479 -19.765 1.00 90.56 337 GLY A O 1
ATOM 2615 N N . THR A 1 338 ? -8.902 0.063 -18.219 1.00 92.25 338 THR A N 1
ATOM 2616 C CA . THR A 1 338 ? -7.605 -0.313 -17.636 1.00 92.25 338 THR A CA 1
ATOM 2617 C C . THR A 1 338 ? -6.660 -0.910 -18.683 1.00 92.25 338 THR A C 1
ATOM 2619 O O . THR A 1 338 ? -5.491 -0.536 -18.753 1.00 92.25 338 THR A O 1
ATOM 2622 N N . THR A 1 339 ? -7.167 -1.779 -19.563 1.00 93.75 339 THR A N 1
ATOM 2623 C CA . THR A 1 339 ? -6.374 -2.378 -20.650 1.00 93.75 339 THR A CA 1
ATOM 2624 C C . THR A 1 339 ? -5.961 -1.334 -21.689 1.00 93.75 339 THR A C 1
ATOM 2626 O O . THR A 1 339 ? -4.821 -1.343 -22.150 1.00 93.75 339 THR A O 1
ATOM 2629 N N . MET A 1 340 ? -6.849 -0.401 -22.052 1.00 94.31 340 MET A N 1
ATOM 2630 C CA . MET A 1 340 ? -6.503 0.701 -22.959 1.00 94.31 340 MET A CA 1
ATOM 2631 C C . MET A 1 340 ? -5.427 1.610 -22.359 1.00 94.31 340 MET A C 1
ATOM 2633 O O . MET A 1 340 ? -4.504 2.006 -23.071 1.00 94.31 340 MET A O 1
ATOM 2637 N N . LEU A 1 341 ? -5.508 1.904 -21.056 1.00 93.81 341 LEU A N 1
ATOM 2638 C CA . LEU A 1 341 ? -4.475 2.653 -20.341 1.00 93.81 341 LEU A CA 1
ATOM 2639 C C . LEU A 1 341 ? -3.139 1.908 -20.340 1.00 93.81 341 LEU A C 1
ATOM 2641 O O . LEU A 1 341 ? -2.121 2.533 -20.618 1.00 93.81 341 LEU A O 1
ATOM 2645 N N . ALA A 1 342 ? -3.142 0.590 -20.118 1.00 94.62 342 ALA A N 1
ATOM 2646 C CA . ALA A 1 342 ? -1.927 -0.224 -20.145 1.00 94.62 342 ALA A CA 1
ATOM 2647 C C . ALA A 1 342 ? -1.276 -0.217 -21.536 1.00 94.62 342 ALA A C 1
ATOM 2649 O O . ALA A 1 342 ? -0.070 -0.022 -21.672 1.00 94.62 342 ALA A O 1
ATOM 2650 N N . ILE A 1 343 ? -2.075 -0.368 -22.597 1.00 96.38 343 ILE A N 1
ATOM 2651 C CA . ILE A 1 343 ? -1.578 -0.274 -23.975 1.00 96.38 343 ILE A CA 1
ATOM 2652 C C . ILE A 1 343 ? -1.006 1.124 -24.238 1.00 96.38 343 ILE A C 1
ATOM 2654 O O . ILE A 1 343 ? 0.065 1.243 -24.830 1.00 96.38 343 ILE A O 1
ATOM 2658 N N . ALA A 1 344 ? -1.687 2.184 -23.794 1.00 96.00 344 ALA A N 1
ATOM 2659 C CA . ALA A 1 344 ? -1.228 3.556 -23.981 1.00 96.00 344 ALA A CA 1
ATOM 2660 C C . ALA A 1 344 ? 0.093 3.840 -23.245 1.00 96.00 344 ALA A C 1
ATOM 2662 O O . ALA A 1 344 ? 1.004 4.408 -23.853 1.00 96.00 344 ALA A O 1
ATOM 2663 N N . SER A 1 345 ? 0.229 3.428 -21.979 1.00 93.81 345 SER A N 1
ATOM 2664 C CA . SER A 1 345 ? 1.467 3.598 -21.207 1.00 93.81 345 SER A CA 1
ATOM 2665 C C . SER A 1 345 ? 2.607 2.751 -21.772 1.00 93.81 345 SER A C 1
ATOM 2667 O O . SER A 1 345 ? 3.697 3.276 -22.008 1.00 93.81 345 SER A O 1
ATOM 2669 N N . GLY A 1 346 ? 2.340 1.491 -22.126 1.00 94.19 346 GLY A N 1
ATOM 2670 C CA . GLY A 1 346 ? 3.320 0.620 -22.774 1.00 94.19 346 GLY A CA 1
ATOM 2671 C C . GLY A 1 346 ? 3.810 1.185 -24.111 1.00 94.19 346 GLY A C 1
ATOM 2672 O O . GLY A 1 346 ? 5.011 1.194 -24.383 1.00 94.19 346 GLY A O 1
ATOM 2673 N N . LEU A 1 347 ? 2.905 1.706 -24.952 1.00 96.50 347 LEU A N 1
ATOM 2674 C CA . LEU A 1 347 ? 3.274 2.361 -26.213 1.00 96.50 347 LEU A CA 1
ATOM 2675 C C . LEU A 1 347 ? 4.077 3.641 -25.976 1.00 96.50 347 LEU A C 1
ATOM 2677 O O . LEU A 1 347 ? 5.036 3.893 -26.708 1.00 96.50 347 LEU A O 1
ATOM 2681 N N . LEU A 1 348 ? 3.714 4.442 -24.970 1.00 94.75 348 LEU A N 1
ATOM 2682 C CA . LEU A 1 348 ? 4.455 5.645 -24.597 1.00 94.75 348 LEU A CA 1
ATOM 2683 C C . LEU A 1 348 ? 5.900 5.298 -24.216 1.00 94.75 348 LEU A C 1
ATOM 2685 O O . LEU A 1 348 ? 6.828 5.877 -24.784 1.00 94.75 348 LEU A O 1
ATOM 2689 N N . LEU A 1 349 ? 6.103 4.329 -23.321 1.00 91.06 349 LEU A N 1
ATOM 2690 C CA . LEU A 1 349 ? 7.435 3.887 -22.898 1.00 91.06 349 LEU A CA 1
ATOM 2691 C C . LEU A 1 349 ? 8.235 3.281 -24.051 1.00 91.06 349 LEU A C 1
ATOM 2693 O O . LEU A 1 349 ? 9.409 3.612 -24.228 1.00 91.06 349 LEU A O 1
ATOM 2697 N N . ALA A 1 350 ? 7.595 2.468 -24.892 1.00 93.62 350 ALA A N 1
ATOM 2698 C CA . ALA A 1 350 ? 8.210 1.922 -26.097 1.00 93.62 350 ALA A CA 1
ATOM 2699 C C . ALA A 1 350 ? 8.648 3.030 -27.073 1.00 93.62 350 ALA A C 1
ATOM 2701 O O . ALA A 1 350 ? 9.752 2.975 -27.616 1.00 93.62 350 ALA A O 1
ATOM 2702 N N . CYS A 1 351 ? 7.831 4.073 -27.259 1.00 94.94 351 CYS A N 1
ATOM 2703 C CA . CYS A 1 351 ? 8.175 5.235 -28.082 1.00 94.94 351 CYS A CA 1
ATOM 2704 C C . CYS A 1 351 ? 9.337 6.037 -27.486 1.00 94.94 351 CYS A C 1
ATOM 2706 O O . CYS A 1 351 ? 10.243 6.446 -28.214 1.00 94.94 351 CYS A O 1
ATOM 2708 N N . VAL A 1 352 ? 9.341 6.252 -26.169 1.00 91.69 352 VAL A N 1
ATOM 2709 C CA . VAL A 1 352 ? 10.436 6.939 -25.472 1.00 91.69 352 VAL A CA 1
ATOM 2710 C C . VAL A 1 352 ? 11.742 6.151 -25.621 1.00 91.69 352 VAL A C 1
ATOM 2712 O O . VAL A 1 352 ? 12.761 6.724 -26.016 1.00 91.69 352 VAL A O 1
ATOM 2715 N N . GLY A 1 353 ? 11.704 4.833 -25.406 1.00 88.81 353 GLY A N 1
ATOM 2716 C CA . GLY A 1 353 ? 12.839 3.935 -25.627 1.00 88.81 353 GLY A CA 1
ATOM 2717 C C . GLY A 1 353 ? 13.343 3.975 -27.070 1.00 88.81 353 GLY A C 1
ATOM 2718 O O . GLY A 1 353 ? 14.545 4.118 -27.303 1.00 88.81 353 GLY A O 1
ATOM 2719 N N . TRP A 1 354 ? 12.430 3.957 -28.046 1.00 93.31 354 TRP A N 1
ATOM 2720 C CA . TRP A 1 354 ? 12.752 4.099 -29.468 1.00 93.31 354 TRP A CA 1
ATOM 2721 C C . TRP A 1 354 ? 13.487 5.413 -29.769 1.00 93.31 354 TRP A C 1
ATOM 2723 O O . TRP A 1 354 ? 14.511 5.413 -30.459 1.00 93.31 354 TRP A O 1
ATOM 2733 N N . VAL A 1 355 ? 13.002 6.540 -29.231 1.00 92.50 355 VAL A N 1
ATOM 2734 C CA . VAL A 1 355 ? 13.609 7.867 -29.432 1.00 92.50 355 VAL A CA 1
ATOM 2735 C C . VAL A 1 355 ? 15.017 7.915 -28.845 1.00 92.50 355 VAL A C 1
ATOM 2737 O O . VAL A 1 355 ? 15.951 8.331 -29.536 1.00 92.50 355 VAL A O 1
ATOM 2740 N N . PHE A 1 356 ? 15.198 7.470 -27.600 1.00 88.25 356 PHE A N 1
ATOM 2741 C CA . PHE A 1 356 ? 16.516 7.479 -26.965 1.00 88.25 356 PHE A CA 1
ATOM 2742 C C . PHE A 1 356 ? 17.496 6.533 -27.653 1.00 88.25 356 PHE A C 1
ATOM 2744 O O . PHE A 1 356 ? 18.651 6.907 -27.866 1.00 88.25 356 PHE A O 1
ATOM 2751 N N . TYR A 1 357 ? 17.034 5.362 -28.091 1.00 86.50 357 TYR A N 1
ATOM 2752 C CA . TYR A 1 357 ? 17.842 4.453 -28.892 1.00 86.50 357 TYR A CA 1
ATOM 2753 C C . TYR A 1 357 ? 18.333 5.133 -30.174 1.00 86.50 357 TYR A C 1
ATOM 2755 O O . TYR A 1 357 ? 19.537 5.222 -30.410 1.00 86.50 357 TYR A O 1
ATOM 2763 N N . MET A 1 358 ? 17.420 5.716 -30.958 1.00 89.12 358 MET A N 1
ATOM 2764 C CA . MET A 1 358 ? 17.748 6.430 -32.199 1.00 89.12 358 MET A CA 1
ATOM 2765 C C . MET A 1 358 ? 18.662 7.646 -31.981 1.00 89.12 358 MET A C 1
ATOM 2767 O O . MET A 1 358 ? 19.414 8.034 -32.883 1.00 89.12 358 MET A O 1
ATOM 2771 N N . ALA A 1 359 ? 18.607 8.271 -30.805 1.00 86.81 359 ALA A N 1
ATOM 2772 C CA . ALA A 1 359 ? 19.469 9.389 -30.442 1.00 86.81 359 ALA A CA 1
ATOM 2773 C C . ALA A 1 359 ? 20.902 8.944 -30.099 1.00 86.81 359 ALA A C 1
ATOM 2775 O O . ALA A 1 359 ? 21.863 9.585 -30.536 1.00 86.81 359 ALA A O 1
ATOM 2776 N N . ILE A 1 360 ? 21.046 7.860 -29.331 1.00 84.44 360 ILE A N 1
ATOM 2777 C CA . ILE A 1 360 ? 22.308 7.455 -28.693 1.00 84.44 360 ILE A CA 1
ATOM 2778 C C . ILE A 1 360 ? 23.091 6.445 -29.543 1.00 84.44 360 ILE A C 1
ATOM 2780 O O . ILE A 1 360 ? 24.320 6.533 -29.626 1.00 84.44 360 ILE A O 1
ATOM 2784 N N . GLU A 1 361 ? 22.403 5.516 -30.208 1.00 85.81 361 GLU A N 1
ATOM 2785 C CA . GLU A 1 361 ? 23.006 4.411 -30.965 1.00 85.81 361 GLU A CA 1
ATOM 2786 C C . GLU A 1 361 ? 24.107 4.868 -31.947 1.00 85.81 361 GLU A C 1
ATOM 2788 O O . GLU A 1 361 ? 25.211 4.314 -31.899 1.00 85.81 361 GLU A O 1
ATOM 2793 N N . PRO A 1 362 ? 23.939 5.948 -32.738 1.00 82.00 362 PRO A N 1
ATOM 2794 C CA . PRO A 1 362 ? 24.975 6.370 -33.684 1.00 82.00 362 PRO A CA 1
ATOM 2795 C C . PRO A 1 362 ? 26.247 6.892 -33.008 1.00 82.00 362 PRO A C 1
ATOM 2797 O O . PRO A 1 362 ? 27.347 6.764 -33.551 1.00 82.00 362 PRO A O 1
ATOM 2800 N N . TRP A 1 363 ? 26.114 7.484 -31.818 1.00 78.75 363 TRP A N 1
ATOM 2801 C CA . TRP A 1 363 ? 27.251 7.951 -31.029 1.00 78.75 363 TRP A CA 1
ATOM 2802 C C . TRP A 1 363 ? 28.033 6.773 -30.448 1.00 78.75 363 TRP A C 1
ATOM 2804 O O . TRP A 1 363 ? 29.265 6.758 -30.543 1.00 78.75 363 TRP A O 1
ATOM 2814 N N . ILE A 1 364 ? 27.322 5.762 -29.928 1.00 76.25 364 ILE A N 1
ATOM 2815 C CA . ILE A 1 364 ? 27.936 4.517 -29.450 1.00 76.25 364 ILE A CA 1
ATOM 2816 C C . ILE A 1 364 ? 28.656 3.842 -30.618 1.00 76.25 364 ILE A C 1
ATOM 2818 O O . ILE A 1 364 ? 29.810 3.452 -30.468 1.00 76.25 364 ILE A O 1
ATOM 2822 N N . ARG A 1 365 ? 28.057 3.807 -31.817 1.00 79.94 365 ARG A N 1
ATOM 2823 C CA . ARG A 1 365 ? 28.666 3.154 -32.991 1.00 79.94 365 ARG A CA 1
ATOM 2824 C C . ARG A 1 365 ? 29.965 3.833 -33.391 1.00 79.94 365 ARG A C 1
ATOM 2826 O O . ARG A 1 365 ? 30.918 3.171 -33.789 1.00 79.94 365 ARG A O 1
ATOM 2833 N N . ARG A 1 366 ? 30.004 5.162 -33.292 1.00 76.50 366 ARG A N 1
ATOM 2834 C CA . ARG A 1 366 ? 31.178 5.953 -33.657 1.00 76.50 366 ARG A CA 1
ATOM 2835 C C . ARG A 1 366 ? 32.329 5.788 -32.667 1.00 76.50 366 ARG A C 1
ATOM 2837 O O . ARG A 1 366 ? 33.475 5.730 -33.098 1.00 76.50 366 ARG A O 1
ATOM 2844 N N . ARG A 1 367 ? 32.050 5.783 -31.361 1.00 75.25 367 ARG A N 1
ATOM 2845 C CA . ARG A 1 367 ? 33.099 5.805 -30.324 1.00 75.25 367 ARG A CA 1
ATOM 2846 C C . ARG A 1 367 ? 33.444 4.412 -29.784 1.00 75.25 367 ARG A C 1
ATOM 2848 O O . ARG A 1 367 ? 34.568 4.205 -29.348 1.00 75.25 367 ARG A O 1
ATOM 2855 N N . TRP A 1 368 ? 32.482 3.490 -29.784 1.00 68.00 368 TRP A N 1
ATOM 2856 C CA . TRP A 1 368 ? 32.562 2.147 -29.198 1.00 68.00 368 TRP A CA 1
ATOM 2857 C C . TRP A 1 368 ? 32.064 1.088 -30.211 1.00 68.00 368 TRP A C 1
ATOM 2859 O O . TRP A 1 368 ? 31.148 0.321 -29.908 1.00 68.00 368 TRP A O 1
ATOM 2869 N N . PRO A 1 369 ? 32.636 1.017 -31.433 1.00 63.00 369 PRO A N 1
ATOM 2870 C CA . PRO A 1 369 ? 32.125 0.160 -32.512 1.00 63.00 369 PRO A CA 1
ATOM 2871 C C . PRO A 1 369 ? 32.052 -1.331 -32.138 1.00 63.00 369 PRO A C 1
ATOM 2873 O O . PRO A 1 369 ? 31.150 -2.030 -32.591 1.00 63.00 369 PRO A O 1
ATOM 2876 N N . GLN A 1 370 ? 32.942 -1.801 -31.258 1.00 62.56 370 GLN A N 1
ATOM 2877 C CA . GLN A 1 370 ? 32.977 -3.191 -30.781 1.00 62.56 370 GLN A CA 1
ATOM 2878 C C . GLN A 1 370 ? 31.752 -3.571 -29.921 1.00 62.56 370 GLN A C 1
ATOM 2880 O O . GLN A 1 370 ? 31.293 -4.713 -29.959 1.00 62.56 370 GLN A O 1
ATOM 2885 N N . ALA A 1 371 ? 31.180 -2.617 -29.175 1.00 57.97 371 ALA A N 1
ATOM 2886 C CA . ALA A 1 371 ? 30.001 -2.860 -28.340 1.00 57.97 371 ALA A CA 1
ATOM 2887 C C . ALA A 1 371 ? 28.724 -3.033 -29.183 1.00 57.97 371 ALA A C 1
ATOM 2889 O O . ALA A 1 371 ? 27.858 -3.839 -28.847 1.00 57.97 371 ALA A O 1
ATOM 2890 N N . ILE A 1 372 ? 28.627 -2.323 -30.314 1.00 60.47 372 ILE A N 1
ATOM 2891 C CA . ILE A 1 372 ? 27.426 -2.333 -31.157 1.00 60.47 372 ILE A CA 1
ATOM 2892 C C . ILE A 1 372 ? 27.320 -3.561 -32.055 1.00 60.47 372 ILE A C 1
ATOM 2894 O O . ILE A 1 372 ? 26.219 -4.064 -32.229 1.00 60.47 372 ILE A O 1
ATOM 2898 N N . ILE A 1 373 ? 28.429 -4.112 -32.558 1.00 56.94 373 ILE A N 1
ATOM 2899 C CA . ILE A 1 373 ? 28.375 -5.318 -33.406 1.00 56.94 373 ILE A CA 1
ATOM 2900 C C . ILE A 1 373 ? 27.780 -6.508 -32.634 1.00 56.94 373 ILE A C 1
ATOM 2902 O O . ILE A 1 373 ? 26.983 -7.274 -33.175 1.00 56.94 373 ILE A O 1
ATOM 2906 N N . THR A 1 374 ? 28.098 -6.613 -31.343 1.00 54.31 374 THR A N 1
ATOM 2907 C CA . THR A 1 374 ? 27.554 -7.647 -30.450 1.00 54.31 374 THR A CA 1
ATOM 2908 C C . THR A 1 374 ? 26.057 -7.427 -30.173 1.00 54.31 374 THR A C 1
ATOM 2910 O O . THR A 1 374 ? 25.277 -8.377 -30.167 1.00 54.31 374 THR A O 1
ATOM 2913 N N . TRP A 1 375 ? 25.633 -6.169 -30.018 1.00 55.75 375 TRP A N 1
ATOM 2914 C CA . TRP A 1 375 ? 24.243 -5.780 -29.755 1.00 55.75 375 TRP A CA 1
ATOM 2915 C C . TRP A 1 375 ? 23.321 -5.931 -30.979 1.00 55.75 375 TRP A C 1
ATOM 2917 O O . TRP A 1 375 ? 22.231 -6.494 -30.873 1.00 55.75 375 TRP A O 1
ATOM 2927 N N . THR A 1 376 ? 23.759 -5.489 -32.162 1.00 56.84 376 THR A N 1
ATOM 2928 C CA . THR A 1 376 ? 22.974 -5.577 -33.405 1.00 56.84 376 THR A CA 1
ATOM 2929 C C . THR A 1 376 ? 22.752 -7.034 -33.824 1.00 56.84 376 THR A C 1
ATOM 2931 O O . THR A 1 376 ? 21.652 -7.380 -34.253 1.00 56.84 376 THR A O 1
ATOM 2934 N N . ARG A 1 377 ? 23.746 -7.916 -33.625 1.00 60.22 377 ARG A N 1
ATOM 2935 C CA . ARG A 1 377 ? 23.620 -9.357 -33.917 1.00 60.22 377 ARG A CA 1
ATOM 2936 C C . ARG A 1 377 ? 22.617 -10.058 -32.997 1.00 60.22 377 ARG A C 1
ATOM 2938 O O . ARG A 1 377 ? 21.749 -10.767 -33.504 1.00 60.22 377 ARG A O 1
ATOM 2945 N N . LEU A 1 378 ? 22.663 -9.782 -31.688 1.00 55.19 378 LEU A N 1
ATOM 2946 C CA . LEU A 1 378 ? 21.709 -10.308 -30.699 1.00 55.19 378 LEU A CA 1
ATOM 2947 C C . LEU A 1 378 ? 20.262 -9.929 -31.049 1.00 55.19 378 LEU A C 1
ATOM 2949 O O . LEU A 1 378 ? 19.374 -10.776 -31.074 1.00 55.19 378 LEU A O 1
ATOM 2953 N N . ILE A 1 379 ? 20.042 -8.657 -31.378 1.00 54.06 379 ILE A N 1
ATOM 2954 C CA . ILE A 1 379 ? 18.720 -8.134 -31.726 1.00 54.06 379 ILE A CA 1
ATOM 2955 C C . ILE A 1 379 ? 18.243 -8.652 -33.095 1.00 54.06 379 ILE A C 1
ATOM 2957 O O . ILE A 1 379 ? 17.049 -8.841 -33.300 1.00 54.06 379 ILE A O 1
ATOM 2961 N N . SER A 1 380 ? 19.146 -8.925 -34.038 1.00 54.25 380 SER A N 1
ATOM 2962 C CA . SER A 1 380 ? 18.800 -9.439 -35.374 1.00 54.25 380 SER A CA 1
ATOM 2963 C C . SER A 1 380 ? 18.426 -10.918 -35.456 1.00 54.25 380 SER A C 1
ATOM 2965 O O . SER A 1 380 ? 18.094 -11.391 -36.540 1.00 54.25 380 SER A O 1
ATOM 2967 N N . GLY A 1 381 ? 18.440 -11.653 -34.339 1.00 45.28 381 GLY A N 1
ATOM 2968 C CA . GLY A 1 381 ? 18.062 -13.069 -34.323 1.00 45.28 381 GLY A CA 1
ATOM 2969 C C . GLY A 1 381 ? 19.084 -13.999 -34.989 1.00 45.28 381 GLY A C 1
ATOM 2970 O O . GLY A 1 381 ? 18.831 -15.196 -35.110 1.00 45.28 381 GLY A O 1
ATOM 2971 N N . GLN A 1 382 ? 20.265 -13.495 -35.361 1.00 51.88 382 GLN A N 1
ATOM 2972 C CA . GLN A 1 382 ? 21.395 -14.279 -35.876 1.00 51.88 382 GLN A CA 1
ATOM 2973 C C . GLN A 1 382 ? 22.142 -15.005 -34.743 1.00 51.88 382 GLN A C 1
ATOM 2975 O O . GLN A 1 382 ? 23.361 -14.940 -34.621 1.00 51.88 382 GLN A O 1
ATOM 2980 N N . VAL A 1 383 ? 21.403 -15.705 -33.878 1.00 49.88 383 VAL A N 1
ATOM 2981 C CA . VAL A 1 383 ? 21.963 -16.422 -32.720 1.00 49.88 383 VAL A CA 1
ATOM 2982 C C . VAL A 1 383 ? 22.788 -17.641 -33.166 1.00 49.88 383 VAL A C 1
ATOM 2984 O O . VAL A 1 383 ? 23.674 -18.083 -32.442 1.00 49.88 383 VAL A O 1
ATOM 2987 N N . ARG A 1 384 ? 22.540 -18.171 -34.376 1.00 43.78 384 ARG A N 1
ATOM 2988 C CA . ARG A 1 384 ? 23.247 -19.344 -34.924 1.00 43.78 384 ARG A CA 1
ATOM 2989 C C . ARG A 1 384 ? 24.557 -19.030 -35.658 1.00 43.78 384 ARG A C 1
ATOM 2991 O O . ARG A 1 384 ? 25.447 -19.866 -35.602 1.00 43.78 384 ARG A O 1
ATOM 2998 N N . ASP A 1 385 ? 24.722 -17.831 -36.218 1.00 41.34 385 ASP A N 1
ATOM 2999 C CA . ASP A 1 385 ? 25.998 -17.380 -36.817 1.00 41.34 385 ASP A CA 1
ATOM 3000 C C . ASP A 1 385 ? 26.932 -16.721 -35.786 1.00 41.34 385 ASP A C 1
ATOM 3002 O O . ASP A 1 385 ? 27.987 -16.184 -36.110 1.00 41.34 385 ASP A O 1
ATOM 3006 N N . ALA A 1 386 ? 26.558 -16.767 -34.506 1.00 39.53 386 ALA A N 1
ATOM 3007 C CA . ALA A 1 386 ? 27.416 -16.374 -33.398 1.00 39.53 386 ALA A CA 1
ATOM 3008 C C . ALA A 1 386 ? 28.362 -17.507 -32.950 1.00 39.53 386 ALA A C 1
ATOM 3010 O O . ALA A 1 386 ? 28.954 -17.381 -31.887 1.00 39.53 386 ALA A O 1
ATOM 3011 N N . LEU A 1 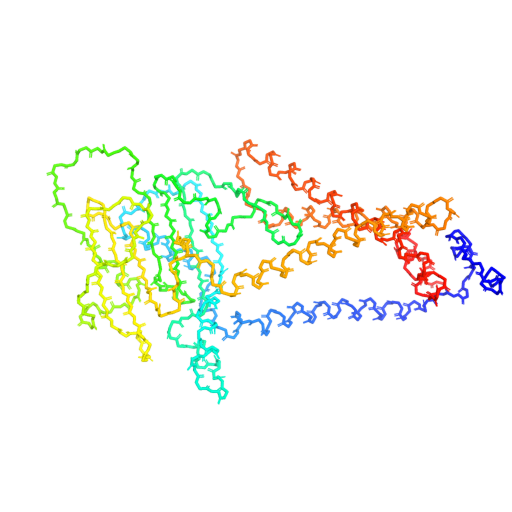387 ? 28.475 -18.621 -33.687 1.00 37.50 387 LEU A N 1
ATOM 3012 C CA . LEU A 1 387 ? 29.251 -19.811 -33.292 1.00 37.50 387 LEU A CA 1
ATOM 3013 C C . LEU A 1 387 ? 30.272 -20.302 -34.333 1.00 37.50 387 LEU A C 1
ATOM 3015 O O . LEU A 1 387 ? 30.911 -21.325 -34.087 1.00 37.50 387 LEU A O 1
ATOM 3019 N N . SER A 1 388 ? 30.460 -19.588 -35.442 1.00 30.34 388 SER A N 1
ATOM 3020 C CA . SER A 1 388 ? 31.551 -19.835 -36.398 1.00 30.34 388 SER A CA 1
ATOM 3021 C C . SER A 1 388 ? 32.647 -18.790 -36.267 1.00 30.34 388 SER A C 1
ATOM 3023 O O . SER A 1 388 ? 32.298 -17.586 -36.316 1.00 30.34 388 SER A O 1
#

Radius of gyration: 28.14 Å; chains: 1; bounding box: 74×45×76 Å